Protein AF-A0A5B7HTF9-F1 (afdb_monomer_lite)

Foldseek 3Di:
DLQVVLLQDQQWFAQPVVRDIGGVVVQVPRPDGTHNVSRQHDFQVQQAQLSLQVPPVVWKAQLAVSGIGGPPPPPPPQPDDSGPCPDPQFPLDDPRIHRHNVCSLPRNFYFAWKKFKADPVGDPQDTQDIDGDQAFKDKDADDDLDVPCLVQFDFDKMKMKTKWWFFAAADDDLKWKKKFKWQKWKWKWKFLDLVCPPIFTFWTDDRPPCPPDPPNRMTTGAGPVRDRRDDHRGTMMMMMMIIHGRPDIMMIGMFIDDPPGDGPGSSRTGQNADFDPVQFSHQFQLSNQSHLQWWAQPQVSGIHGSPDPPPWRAHHPPDDRDTDDTHNHSVPGDHLQVDQFQLVSLVVQWWADQQQSGTGRPPTGPPTHNDNVPGQDAQQPQQDPCSNPVTGQQWDADPVVRGIAHDDPVDPDPPPDDD

pLDDT: mean 80.07, std 15.64, range [25.06, 97.25]

InterPro domains:
  IPR016201 PSI domain [SM00423] (42-105)
  IPR016201 PSI domain [SM00423] (278-334)
  IPR016201 PSI domain [SM00423] (335-376)
  IPR016201 PSI domain [SM00423] (378-413)

Organism: Portunus trituberculatus (NCBI:txid210409)

Secondary structure (DSSP, 8-state):
-HHHHHHTSTTEEEETTTTEEEEGGGGGGSSS--B-TTS--SGGG--SHHHHHHH-SSEEEETTTTEEEETTTTSSS--TTTTS---TT-TT-S--EE-SGGGHHHH----SEEEEEE-SSP-TTS-SEEEEESSSEEEEE---SSTT-GGGSPSS-EEEEEEEEEE--SSS---EEEEEEESSEEEEEEESSTT-TT-EEEEEE-TT---SSTTTTEEE---TTS--SS-TT-EEEEEEEEEE-TT-EEEEEEEEESSS-----GGGEEEP---GGGGTT--SHHHHTTSTTEEEETTTTEEEETT-TT---BPPSSS--PBPPPB-SGGGS--GGG--SHHHHHHTT-EEETTTTEEE-TTSSTT-B-SGGGPPPPGGG--SHHHHHSSSS-EEE-TTT--EEE--SSSS-------

Structure (mmCIF, N/CA/C/O backbone):
data_AF-A0A5B7HTF9-F1
#
_entry.id   AF-A0A5B7HTF9-F1
#
loop_
_atom_site.group_PDB
_atom_site.id
_atom_site.type_symbol
_atom_site.label_atom_id
_atom_site.label_alt_id
_atom_site.label_comp_id
_atom_site.label_asym_id
_atom_site.label_entity_id
_atom_site.label_seq_id
_atom_site.pdbx_PDB_ins_code
_atom_site.Cartn_x
_atom_site.Cartn_y
_atom_site.Cartn_z
_atom_site.occupancy
_atom_site.B_iso_or_equiv
_atom_site.auth_seq_id
_atom_site.auth_comp_id
_atom_site.auth_asym_id
_atom_site.auth_atom_id
_atom_site.pdbx_PDB_model_num
ATOM 1 N N . MET A 1 1 ? 33.186 -5.129 8.573 1.00 57.62 1 MET A N 1
ATOM 2 C CA . MET A 1 1 ? 33.006 -4.853 7.130 1.00 57.62 1 MET A CA 1
ATOM 3 C C . MET A 1 1 ? 33.103 -6.137 6.298 1.00 57.62 1 MET A C 1
ATOM 5 O O . MET A 1 1 ? 32.052 -6.656 5.963 1.00 57.62 1 MET A O 1
ATOM 9 N N . LEU A 1 2 ? 34.282 -6.729 6.032 1.00 65.25 2 LEU A N 1
ATOM 10 C CA . LEU A 1 2 ? 34.400 -7.975 5.226 1.00 65.25 2 LEU A CA 1
ATOM 11 C C . LEU A 1 2 ? 33.616 -9.181 5.772 1.00 65.25 2 LEU A C 1
ATOM 13 O O . LEU A 1 2 ? 32.975 -9.895 5.002 1.00 65.25 2 LEU A O 1
ATOM 17 N N . GLN A 1 3 ? 33.621 -9.364 7.093 1.00 67.25 3 GLN A N 1
ATOM 18 C CA . GLN A 1 3 ? 32.834 -10.399 7.760 1.00 67.25 3 GLN A CA 1
ATOM 19 C C . GLN A 1 3 ? 31.324 -10.176 7.583 1.00 67.25 3 GLN A C 1
ATOM 21 O O . GLN A 1 3 ? 30.625 -11.111 7.211 1.00 67.25 3 GLN A O 1
ATOM 26 N N . ASP A 1 4 ? 30.838 -8.942 7.753 1.00 68.69 4 ASP A N 1
ATOM 27 C CA . ASP A 1 4 ? 29.408 -8.600 7.668 1.00 68.69 4 ASP A CA 1
ATOM 28 C C . ASP A 1 4 ? 28.821 -8.897 6.277 1.00 68.69 4 ASP A C 1
ATOM 30 O O . ASP A 1 4 ? 27.720 -9.430 6.160 1.00 68.69 4 ASP A O 1
ATOM 34 N N . TRP A 1 5 ? 29.573 -8.624 5.203 1.00 69.88 5 TRP A N 1
ATOM 35 C CA . TRP A 1 5 ? 29.153 -8.980 3.840 1.00 69.88 5 TRP A CA 1
ATOM 36 C C . TRP A 1 5 ? 29.243 -10.479 3.558 1.00 69.88 5 TRP A C 1
ATOM 38 O O . TRP A 1 5 ? 28.439 -11.002 2.789 1.00 69.88 5 TRP A O 1
ATOM 48 N N . CYS A 1 6 ? 30.204 -11.174 4.172 1.00 70.81 6 CYS A N 1
ATOM 49 C CA . CYS A 1 6 ? 30.327 -12.621 4.040 1.00 70.81 6 CYS A CA 1
ATOM 50 C C . CYS A 1 6 ? 29.112 -13.335 4.633 1.00 70.81 6 CYS A C 1
ATOM 52 O O . CYS A 1 6 ? 28.500 -14.173 3.971 1.00 70.81 6 CYS A O 1
ATOM 54 N N . VAL A 1 7 ? 28.742 -12.961 5.858 1.00 68.19 7 VAL A N 1
ATOM 55 C CA . VAL A 1 7 ? 27.622 -13.579 6.570 1.00 68.19 7 VAL A CA 1
ATOM 56 C C . VAL A 1 7 ? 26.268 -13.139 6.015 1.00 68.19 7 VAL A C 1
ATOM 58 O O . VAL A 1 7 ? 25.295 -13.857 6.176 1.00 68.19 7 VAL A O 1
ATOM 61 N N . ALA A 1 8 ? 26.191 -12.030 5.272 1.00 64.19 8 ALA A N 1
ATOM 62 C CA . ALA A 1 8 ? 24.986 -11.650 4.529 1.00 64.19 8 ALA A CA 1
ATOM 63 C C . ALA A 1 8 ? 24.689 -12.563 3.316 1.00 64.19 8 ALA A C 1
ATOM 65 O O . ALA A 1 8 ? 23.570 -12.553 2.799 1.00 64.19 8 ALA A O 1
ATOM 66 N N . SER A 1 9 ? 25.664 -13.349 2.844 1.00 68.38 9 SER A N 1
ATOM 67 C CA . SER A 1 9 ? 25.472 -14.283 1.731 1.00 68.38 9 SER A CA 1
ATOM 68 C C . SER A 1 9 ? 24.841 -15.598 2.200 1.00 68.38 9 SER A C 1
ATOM 70 O O . SER A 1 9 ? 25.322 -16.251 3.124 1.00 68.38 9 SER A O 1
ATOM 72 N N . LEU A 1 10 ? 23.789 -16.039 1.503 1.00 66.94 10 LEU A N 1
ATOM 73 C CA . LEU A 1 10 ? 22.962 -17.202 1.869 1.00 66.94 10 LEU A CA 1
ATOM 74 C C . LEU A 1 10 ? 23.718 -18.541 1.890 1.00 66.94 10 LEU A C 1
ATOM 76 O O . LEU A 1 10 ? 23.245 -19.503 2.496 1.00 66.94 10 LEU A O 1
ATOM 80 N N . GLY A 1 11 ? 24.861 -18.617 1.208 1.00 69.56 11 GLY A N 1
ATOM 81 C CA . GLY A 1 11 ? 25.631 -19.846 1.008 1.00 69.56 11 GLY A CA 1
ATOM 82 C C . GLY A 1 11 ? 27.082 -19.767 1.467 1.00 69.56 11 GLY A C 1
ATOM 83 O O . GLY A 1 11 ? 27.855 -20.664 1.135 1.00 69.56 11 GLY A O 1
ATOM 84 N N . CYS A 1 12 ? 27.475 -18.715 2.183 1.00 73.50 12 CYS A N 1
ATOM 85 C CA . CYS A 1 12 ? 28.851 -18.555 2.636 1.00 73.50 12 CYS A CA 1
ATOM 86 C C . CYS A 1 12 ? 29.010 -18.906 4.121 1.00 73.50 12 CYS A C 1
ATOM 88 O O . CYS A 1 12 ? 28.071 -19.350 4.770 1.00 73.50 12 CYS A O 1
ATOM 90 N N . GLY A 1 13 ? 30.230 -18.793 4.629 1.00 77.31 13 GLY A N 1
ATOM 91 C CA . GLY A 1 13 ? 30.603 -18.897 6.030 1.00 77.31 13 GLY A CA 1
ATOM 92 C C . GLY A 1 13 ? 31.896 -18.121 6.246 1.00 77.31 13 GLY A C 1
ATOM 93 O O . GLY A 1 13 ? 32.737 -18.025 5.345 1.00 77.31 13 GLY A O 1
ATOM 94 N N . TRP A 1 14 ? 32.052 -17.543 7.429 1.00 84.06 14 TRP A N 1
ATOM 95 C CA . TRP A 1 14 ? 33.241 -16.772 7.763 1.00 84.06 14 TRP A CA 1
ATOM 96 C C . TRP A 1 14 ? 34.308 -17.673 8.382 1.00 84.06 14 TRP A C 1
ATOM 98 O O . TRP A 1 14 ? 34.013 -18.459 9.280 1.00 84.06 14 TRP A O 1
ATOM 108 N N . CYS A 1 15 ? 35.552 -17.581 7.911 1.00 85.88 15 CYS A N 1
ATOM 109 C CA . CYS A 1 15 ? 36.685 -18.266 8.523 1.00 85.88 15 CYS A CA 1
ATOM 110 C C . CYS A 1 15 ? 37.549 -17.257 9.294 1.00 85.88 15 CYS A C 1
ATOM 112 O O . CYS A 1 15 ? 38.300 -16.511 8.661 1.00 85.88 15 CYS A O 1
ATOM 114 N N . PRO A 1 16 ? 37.497 -17.229 10.641 1.00 83.50 16 PRO A N 1
ATOM 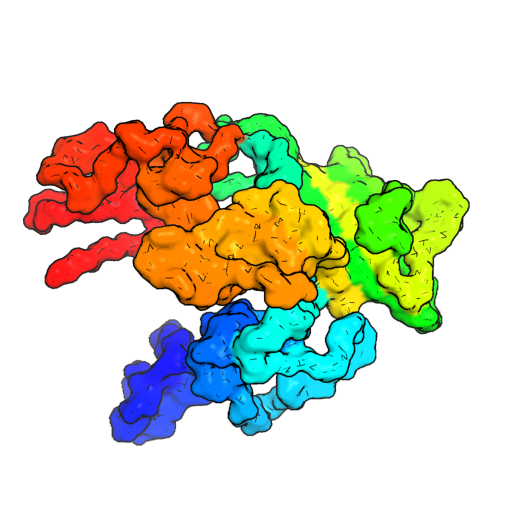115 C CA . PRO A 1 16 ? 38.237 -16.242 11.429 1.00 83.50 16 PRO A CA 1
ATOM 116 C C . PRO A 1 16 ? 39.755 -16.365 11.292 1.00 83.50 16 PRO A C 1
ATOM 118 O O . PRO A 1 16 ? 40.451 -15.356 11.296 1.00 83.50 16 PRO A O 1
ATOM 121 N N . ALA A 1 17 ? 40.262 -17.595 11.158 1.00 82.56 17 ALA A N 1
ATOM 122 C CA . ALA A 1 17 ? 41.697 -17.865 11.059 1.00 82.56 17 ALA A CA 1
ATOM 123 C C . ALA A 1 17 ? 42.300 -17.363 9.737 1.00 82.56 17 ALA A C 1
ATOM 125 O O . ALA A 1 17 ? 43.410 -16.842 9.731 1.00 82.56 17 ALA A O 1
ATOM 126 N N . ASP A 1 18 ? 41.540 -17.465 8.644 1.00 83.12 18 ASP A N 1
ATOM 127 C CA . ASP A 1 18 ? 41.991 -17.070 7.304 1.00 83.12 18 ASP A CA 1
ATOM 128 C C . ASP A 1 18 ? 41.530 -15.655 6.922 1.00 83.12 18 ASP A C 1
ATOM 130 O O . ASP A 1 18 ? 41.844 -15.175 5.832 1.00 83.12 18 ASP A O 1
ATOM 134 N N . ASN A 1 19 ? 40.723 -15.008 7.775 1.00 84.56 19 ASN A N 1
ATOM 135 C CA . ASN A 1 19 ? 40.062 -13.725 7.512 1.00 84.56 19 ASN A CA 1
ATOM 136 C C . ASN A 1 19 ? 39.354 -13.692 6.138 1.00 84.56 19 ASN A C 1
ATOM 138 O O . ASN A 1 19 ? 39.356 -12.679 5.435 1.00 84.56 19 ASN A O 1
ATOM 142 N N . THR A 1 20 ? 38.799 -14.839 5.727 1.00 83.25 20 THR A N 1
ATOM 143 C CA . THR A 1 20 ? 38.305 -15.091 4.369 1.00 83.25 20 THR A CA 1
ATOM 144 C C . THR A 1 20 ? 36.917 -15.717 4.408 1.00 83.25 20 THR A C 1
ATOM 146 O O . THR A 1 20 ? 36.595 -16.544 5.265 1.00 83.25 20 THR A O 1
ATOM 149 N N . CYS A 1 21 ? 36.087 -15.317 3.448 1.00 80.06 21 CYS A N 1
ATOM 150 C CA . CYS A 1 21 ? 34.764 -15.877 3.243 1.00 80.06 21 CYS A CA 1
ATOM 151 C C . CYS A 1 21 ? 34.845 -17.131 2.373 1.00 80.06 21 CYS A C 1
ATOM 153 O O . CYS A 1 21 ? 35.326 -17.066 1.240 1.00 80.06 21 CYS A O 1
ATOM 155 N N . TYR A 1 22 ? 34.341 -18.254 2.874 1.00 80.31 22 TYR A N 1
ATOM 156 C CA . TYR A 1 22 ? 34.247 -19.484 2.097 1.00 80.31 22 TYR A CA 1
ATOM 157 C C . TYR A 1 22 ? 32.798 -19.811 1.780 1.00 80.31 22 TYR A C 1
ATOM 159 O O . TYR A 1 22 ? 31.887 -19.507 2.540 1.00 80.31 22 TYR A O 1
ATOM 167 N N . GLU A 1 23 ? 32.587 -20.484 0.658 1.00 75.00 23 GLU A N 1
ATOM 168 C CA . GLU A 1 23 ? 31.326 -21.163 0.391 1.00 75.00 23 GLU A CA 1
ATOM 169 C C . GLU A 1 23 ? 31.106 -22.260 1.447 1.00 75.00 23 GLU A C 1
ATOM 171 O O . GLU A 1 23 ? 32.048 -22.963 1.826 1.00 75.00 23 GLU A O 1
ATOM 176 N N . ARG A 1 24 ? 29.867 -22.444 1.907 1.00 72.19 24 ARG A N 1
ATOM 177 C CA . ARG A 1 24 ? 29.509 -23.409 2.959 1.00 72.19 24 ARG A CA 1
ATOM 178 C C . ARG A 1 24 ? 29.929 -24.841 2.615 1.00 72.19 24 ARG A C 1
ATOM 180 O O . ARG A 1 24 ? 30.338 -25.594 3.493 1.00 72.19 24 ARG A O 1
ATOM 187 N N . SER A 1 25 ? 29.883 -25.197 1.332 1.00 71.00 25 SER A N 1
ATOM 188 C CA . SER A 1 25 ? 30.320 -26.491 0.789 1.00 71.00 25 SER A CA 1
ATOM 189 C C . SER A 1 25 ? 31.842 -26.706 0.851 1.00 71.00 25 SER A C 1
ATOM 191 O O . SER A 1 25 ? 32.312 -27.832 0.706 1.00 71.00 25 SER A O 1
ATOM 193 N N . ARG A 1 26 ? 32.629 -25.649 1.094 1.00 75.38 26 ARG A N 1
ATOM 194 C CA . ARG A 1 26 ? 34.100 -25.662 1.110 1.00 75.38 26 ARG A CA 1
ATOM 195 C C . ARG A 1 26 ? 34.683 -25.487 2.513 1.00 75.38 26 ARG A C 1
ATOM 197 O O . ARG A 1 26 ? 35.826 -25.055 2.637 1.00 75.38 26 ARG A O 1
ATOM 204 N N . GLY A 1 27 ? 33.937 -25.857 3.558 1.00 67.62 27 GLY A N 1
ATOM 205 C CA . GLY A 1 27 ? 34.366 -25.723 4.958 1.00 67.62 27 GLY A CA 1
ATOM 206 C C . GLY A 1 27 ? 35.722 -26.356 5.282 1.00 67.62 27 GLY A C 1
ATOM 207 O O . GLY A 1 27 ? 36.448 -25.824 6.110 1.00 67.62 27 GLY A O 1
ATOM 208 N N . ALA A 1 28 ? 36.122 -27.404 4.555 1.00 71.50 28 ALA A N 1
ATOM 209 C CA . ALA A 1 28 ? 37.437 -28.040 4.687 1.00 71.50 28 ALA A CA 1
ATOM 210 C C . ALA A 1 28 ? 38.630 -27.154 4.271 1.00 71.50 28 ALA A C 1
ATOM 212 O O . ALA A 1 28 ? 39.773 -27.531 4.503 1.00 71.50 28 ALA A O 1
ATOM 213 N N . ARG A 1 29 ? 38.388 -26.008 3.620 1.00 77.62 29 ARG A N 1
ATOM 214 C CA . ARG A 1 29 ? 39.432 -25.039 3.253 1.00 77.62 29 ARG A CA 1
ATOM 215 C C . ARG A 1 29 ? 39.662 -23.968 4.313 1.00 77.62 29 ARG A C 1
ATOM 217 O O . ARG A 1 29 ? 40.603 -23.206 4.161 1.00 77.62 29 ARG A O 1
ATOM 224 N N . CYS A 1 30 ? 38.822 -23.905 5.343 1.00 80.25 30 CYS A N 1
ATOM 225 C CA . CYS A 1 30 ? 39.061 -23.022 6.471 1.00 80.25 30 CYS A CA 1
ATOM 226 C C . CYS A 1 30 ? 40.093 -23.685 7.385 1.00 80.25 30 CYS A C 1
ATOM 228 O O . CYS A 1 30 ? 39.906 -24.830 7.794 1.00 80.25 30 CYS A O 1
ATOM 230 N N . THR A 1 31 ? 41.170 -22.970 7.719 1.00 79.25 31 THR A N 1
ATOM 231 C CA . THR A 1 31 ? 42.224 -23.483 8.621 1.00 79.25 31 THR A CA 1
ATOM 232 C C . THR A 1 31 ? 41.687 -23.800 10.028 1.00 79.25 31 THR A C 1
ATOM 234 O O . THR A 1 31 ? 42.315 -24.525 10.796 1.00 79.25 31 THR A O 1
ATOM 237 N N . ASN A 1 32 ? 40.506 -23.278 10.375 1.00 79.44 32 ASN A N 1
ATOM 238 C CA . ASN A 1 32 ? 39.797 -23.540 11.626 1.00 79.44 32 ASN A CA 1
ATOM 239 C C . ASN A 1 32 ? 38.305 -23.849 11.352 1.00 79.44 32 ASN A C 1
ATOM 241 O O . ASN A 1 32 ? 37.910 -24.159 10.232 1.00 79.44 32 ASN A O 1
ATOM 245 N N . ASN A 1 33 ? 37.444 -23.765 12.365 1.00 79.06 33 ASN A N 1
ATOM 246 C CA . ASN A 1 33 ? 36.005 -23.937 12.201 1.00 79.06 33 ASN A CA 1
ATOM 247 C C . ASN A 1 33 ? 35.394 -22.806 11.360 1.00 79.06 33 ASN A C 1
ATOM 249 O O . ASN A 1 33 ? 35.438 -21.635 11.745 1.00 79.06 33 ASN A O 1
ATOM 253 N N . LEU A 1 34 ? 34.768 -23.173 10.237 1.00 78.62 34 LEU A N 1
ATOM 254 C CA . LEU A 1 34 ? 33.974 -22.254 9.427 1.00 78.62 34 LEU A CA 1
ATOM 255 C C . LEU A 1 34 ? 32.722 -21.822 10.209 1.00 78.62 34 LEU A C 1
ATOM 257 O O . LEU A 1 34 ? 31.834 -22.633 10.489 1.00 78.62 34 LEU A O 1
ATOM 261 N N . GLN A 1 35 ? 32.625 -20.535 10.530 1.00 75.44 35 GLN A N 1
ATOM 262 C CA . GLN A 1 35 ? 31.464 -19.944 11.188 1.00 75.44 35 GLN A CA 1
ATOM 263 C C . GLN A 1 35 ? 30.331 -19.792 10.170 1.00 75.44 35 GLN A C 1
ATOM 265 O O . GLN A 1 35 ? 30.271 -18.843 9.393 1.00 75.44 35 GLN A O 1
ATOM 270 N N . THR A 1 36 ? 29.443 -20.785 10.151 1.00 67.50 36 THR A N 1
ATOM 271 C CA . THR A 1 36 ? 28.238 -20.807 9.299 1.00 67.50 36 THR A CA 1
ATOM 272 C C . THR A 1 36 ? 26.969 -20.438 10.063 1.00 67.50 36 THR A C 1
ATOM 274 O O . THR A 1 36 ? 25.943 -20.188 9.438 1.00 67.50 36 THR A O 1
ATOM 277 N N . TYR A 1 37 ? 27.040 -20.379 11.398 1.00 59.97 37 TYR A N 1
ATOM 278 C CA . TYR A 1 37 ? 25.929 -19.998 12.278 1.00 59.97 37 TYR A CA 1
ATOM 279 C C . TYR A 1 37 ? 25.459 -18.558 12.050 1.00 59.97 37 TYR A C 1
ATOM 281 O O . TYR A 1 37 ? 24.283 -18.270 12.242 1.00 59.97 37 TYR A O 1
ATOM 289 N N . ASP A 1 38 ? 26.353 -17.683 11.585 1.00 58.50 38 ASP A N 1
ATOM 290 C CA . ASP A 1 38 ? 26.036 -16.281 11.299 1.00 58.50 38 ASP A CA 1
ATOM 291 C C . ASP A 1 38 ? 25.398 -16.084 9.918 1.00 58.50 38 ASP A C 1
ATOM 293 O O . ASP A 1 38 ? 24.931 -14.993 9.597 1.00 58.50 38 ASP A O 1
ATOM 297 N N . CYS A 1 39 ? 25.375 -17.123 9.079 1.00 64.12 39 CYS A N 1
ATOM 298 C CA . CYS A 1 39 ? 24.781 -17.029 7.753 1.00 64.12 39 CYS A CA 1
ATOM 299 C C . CYS A 1 39 ? 23.276 -17.288 7.867 1.00 64.12 39 CYS A C 1
ATOM 301 O O . CYS A 1 39 ? 22.878 -18.373 8.301 1.00 64.12 39 CYS A O 1
ATOM 303 N N . PRO A 1 40 ? 22.419 -16.340 7.449 1.00 65.00 40 PRO A N 1
ATOM 304 C CA . PRO A 1 40 ? 20.979 -16.423 7.663 1.00 65.00 40 PRO A CA 1
ATOM 305 C C . PRO A 1 40 ? 20.367 -17.650 6.971 1.00 65.00 40 PRO A C 1
ATOM 307 O O . PRO A 1 40 ? 19.348 -18.173 7.417 1.00 65.00 40 PRO A O 1
ATOM 310 N N . GLY A 1 41 ? 21.015 -18.169 5.921 1.00 72.12 41 GLY A N 1
ATOM 311 C CA . GLY A 1 41 ? 20.504 -19.274 5.117 1.00 72.12 41 GLY A CA 1
ATOM 312 C C . GLY A 1 41 ? 19.328 -18.842 4.241 1.00 72.12 41 GLY A C 1
ATOM 313 O O . GLY A 1 41 ? 18.947 -17.677 4.220 1.00 72.12 41 GLY A O 1
ATOM 314 N N . LEU A 1 42 ? 18.754 -19.783 3.488 1.00 78.81 42 LEU A N 1
ATOM 315 C CA . LEU A 1 42 ? 17.710 -19.474 2.508 1.00 78.81 42 LEU A CA 1
ATOM 316 C C . LEU A 1 42 ? 16.416 -18.949 3.154 1.00 78.81 42 LEU A C 1
ATOM 318 O O . LEU A 1 42 ? 15.832 -18.006 2.629 1.00 78.81 42 LEU A O 1
ATOM 322 N N . CYS A 1 43 ? 15.983 -19.520 4.287 1.00 83.31 43 CYS A N 1
ATOM 323 C CA . CYS A 1 43 ? 14.680 -19.193 4.879 1.00 83.31 43 CYS A CA 1
ATOM 324 C C . CYS A 1 43 ? 14.508 -17.695 5.166 1.00 83.31 43 CYS A C 1
ATOM 326 O O . CYS A 1 43 ? 13.567 -17.119 4.634 1.00 83.31 43 CYS A O 1
ATOM 328 N N . PRO A 1 44 ? 15.403 -17.007 5.900 1.00 80.88 44 PRO A N 1
ATOM 329 C CA . PRO A 1 44 ? 15.188 -15.600 6.240 1.00 80.88 44 PRO A CA 1
ATOM 330 C C . PRO A 1 44 ? 15.207 -14.634 5.044 1.00 80.88 44 PRO A C 1
ATOM 332 O O . PRO A 1 44 ? 14.781 -13.492 5.198 1.00 80.88 44 PRO A O 1
ATOM 335 N N . ALA A 1 45 ? 15.678 -15.069 3.867 1.00 83.19 45 ALA A N 1
ATOM 336 C CA . ALA A 1 45 ? 15.630 -14.287 2.629 1.00 83.19 45 ALA A CA 1
ATOM 337 C C . ALA A 1 45 ? 14.305 -14.424 1.859 1.00 83.19 45 ALA A C 1
ATOM 339 O O . ALA A 1 45 ? 14.068 -13.690 0.902 1.00 83.19 45 ALA A O 1
ATOM 340 N N . LEU A 1 46 ? 13.443 -15.365 2.250 1.00 88.75 46 LEU A N 1
ATOM 341 C CA . LEU A 1 46 ? 12.130 -15.572 1.647 1.00 88.75 46 LEU A CA 1
ATOM 342 C C . LEU A 1 46 ? 11.087 -14.773 2.438 1.00 88.75 46 LEU A C 1
ATOM 344 O O . LEU A 1 46 ? 10.820 -15.044 3.611 1.00 88.75 46 LEU A O 1
ATOM 348 N N . HIS A 1 47 ? 10.511 -13.761 1.791 1.00 88.81 47 HIS A N 1
ATOM 349 C CA . HIS A 1 47 ? 9.681 -12.743 2.446 1.00 88.81 47 HIS A CA 1
ATOM 350 C C . HIS A 1 47 ? 8.170 -12.984 2.336 1.00 88.81 47 HIS A C 1
ATOM 352 O O . HIS A 1 47 ? 7.401 -12.229 2.925 1.00 88.81 47 HIS A O 1
ATOM 358 N N . SER A 1 48 ? 7.735 -14.032 1.632 1.00 91.81 48 SER A N 1
ATOM 359 C CA . SER A 1 48 ? 6.320 -14.398 1.515 1.00 91.81 48 SER A CA 1
ATOM 360 C C . SER A 1 48 ? 6.080 -15.859 1.871 1.00 91.81 48 SER A C 1
ATOM 362 O O . SER A 1 48 ? 6.961 -16.705 1.708 1.00 91.81 48 SER A O 1
ATOM 364 N N . CYS A 1 49 ? 4.865 -16.181 2.322 1.00 91.62 49 CYS A N 1
ATOM 365 C CA . CYS A 1 49 ? 4.489 -17.554 2.657 1.00 91.62 49 CYS A CA 1
ATOM 366 C C . CYS A 1 49 ? 4.712 -18.512 1.477 1.00 91.62 49 CYS A C 1
ATOM 368 O O . CYS A 1 49 ? 5.284 -19.591 1.636 1.00 91.62 49 CYS A O 1
ATOM 370 N N . GLN A 1 50 ? 4.311 -18.099 0.272 1.00 91.56 50 GLN A N 1
ATOM 371 C CA . GLN A 1 50 ? 4.453 -18.924 -0.924 1.00 91.56 50 GLN A CA 1
ATOM 372 C C . GLN A 1 50 ? 5.925 -19.134 -1.285 1.00 91.56 50 GLN A C 1
ATOM 374 O O . GLN A 1 50 ? 6.340 -20.277 -1.467 1.00 91.56 50 GLN A O 1
ATOM 379 N N . SER A 1 51 ? 6.734 -18.068 -1.329 1.00 91.25 51 SER A N 1
ATOM 380 C CA . SER A 1 51 ? 8.165 -18.200 -1.626 1.00 91.25 51 SER A CA 1
ATOM 381 C C . SER A 1 51 ? 8.877 -19.075 -0.588 1.00 91.25 51 SER A C 1
ATOM 383 O O . SER A 1 51 ? 9.631 -19.971 -0.968 1.00 91.25 51 SER A O 1
ATOM 385 N N . CYS A 1 52 ? 8.554 -18.895 0.698 1.00 91.06 52 CYS A N 1
ATOM 386 C CA . CYS A 1 52 ? 9.062 -19.692 1.814 1.00 91.06 52 CYS A CA 1
ATOM 387 C C . CYS A 1 52 ? 8.818 -21.193 1.627 1.00 91.06 52 CYS A C 1
ATOM 389 O O . CYS A 1 52 ? 9.736 -21.999 1.770 1.00 91.06 52 CYS A O 1
ATOM 391 N N . LEU A 1 53 ? 7.587 -21.577 1.289 1.00 91.00 53 LEU A N 1
ATOM 392 C CA . LEU A 1 53 ? 7.173 -22.982 1.279 1.00 91.00 53 LEU A CA 1
ATOM 393 C C . LEU A 1 53 ? 7.409 -23.680 -0.064 1.00 91.00 53 LEU A C 1
ATOM 395 O O . LEU A 1 53 ? 7.494 -24.905 -0.099 1.00 91.00 53 LEU A O 1
ATOM 399 N N . VAL A 1 54 ? 7.548 -22.927 -1.159 1.00 88.69 54 VAL A N 1
ATOM 400 C CA . VAL A 1 54 ? 7.905 -23.479 -2.476 1.00 88.69 54 VAL A CA 1
ATOM 401 C C . VAL A 1 54 ? 9.417 -23.645 -2.618 1.00 88.69 54 VAL A C 1
ATOM 403 O O . VAL A 1 54 ? 9.872 -24.671 -3.120 1.00 88.69 54 VAL A O 1
ATOM 406 N N . HIS A 1 55 ? 10.207 -22.658 -2.184 1.00 83.38 55 HIS A N 1
ATOM 407 C CA . HIS A 1 55 ? 11.657 -22.649 -2.411 1.00 83.38 55 HIS A CA 1
ATOM 408 C C . HIS A 1 55 ? 12.477 -23.046 -1.185 1.00 83.38 55 HIS A C 1
ATOM 410 O O . HIS A 1 55 ? 13.635 -23.423 -1.328 1.00 83.38 55 HIS A O 1
ATOM 416 N N . GLY A 1 56 ? 11.904 -22.960 0.014 1.00 74.31 56 GLY A N 1
ATOM 417 C CA . GLY A 1 56 ? 12.661 -23.019 1.256 1.00 74.31 56 GLY A CA 1
ATOM 418 C C . GLY A 1 56 ? 12.879 -24.402 1.869 1.00 74.31 56 GLY A C 1
ATOM 419 O O . GLY A 1 56 ? 13.459 -24.470 2.938 1.00 74.31 56 GLY A O 1
ATOM 420 N N . ALA A 1 57 ? 12.432 -25.519 1.293 1.00 74.19 57 ALA A N 1
ATOM 421 C CA . ALA A 1 57 ? 12.500 -26.818 1.985 1.00 74.19 57 ALA A CA 1
ATOM 422 C C . ALA A 1 57 ? 13.900 -27.108 2.613 1.00 74.19 57 ALA A C 1
ATOM 424 O O . ALA A 1 57 ? 14.876 -27.172 1.861 1.00 74.19 57 ALA A O 1
ATOM 425 N N . PRO A 1 58 ? 14.034 -27.292 3.953 1.00 77.38 58 PRO A N 1
ATOM 426 C CA . PRO A 1 58 ? 12.995 -27.388 4.991 1.00 77.38 58 PRO A CA 1
ATOM 427 C C . PRO A 1 58 ? 12.727 -26.072 5.776 1.00 77.38 58 PRO A C 1
ATOM 429 O O . PRO A 1 58 ? 13.141 -25.938 6.929 1.00 77.38 58 PRO A O 1
ATOM 432 N N . CYS A 1 59 ? 11.988 -25.113 5.206 1.00 86.12 59 CYS A N 1
ATOM 433 C CA . CYS A 1 59 ? 11.491 -23.926 5.919 1.00 86.12 59 CYS A CA 1
ATOM 434 C C . CYS A 1 59 ? 10.028 -24.084 6.377 1.00 86.12 59 CYS A C 1
ATOM 436 O O . CYS A 1 59 ? 9.266 -24.884 5.833 1.00 86.12 59 CYS A O 1
ATOM 438 N N . SER A 1 60 ? 9.632 -23.255 7.339 1.00 87.38 60 SER A N 1
ATOM 439 C CA . SER A 1 60 ? 8.263 -23.028 7.810 1.00 87.38 60 SER A CA 1
ATOM 440 C C . SER A 1 60 ? 7.940 -21.533 7.792 1.00 87.38 60 SER A C 1
ATOM 442 O O . SER A 1 60 ? 8.825 -20.703 8.005 1.00 87.38 60 SER A O 1
ATOM 444 N N . TRP A 1 61 ? 6.677 -21.171 7.565 1.00 88.56 61 TRP A N 1
ATOM 445 C CA . TRP A 1 61 ? 6.239 -19.775 7.568 1.00 88.56 61 TRP A CA 1
ATOM 446 C C . TRP A 1 61 ? 5.568 -19.401 8.888 1.00 88.56 61 TRP A C 1
ATOM 448 O O . TRP A 1 61 ? 4.552 -19.984 9.254 1.00 88.56 61 TRP A O 1
ATOM 458 N N . CYS A 1 62 ? 6.097 -18.389 9.570 1.00 86.50 62 CYS A N 1
ATOM 459 C CA . CYS A 1 62 ? 5.530 -17.853 10.800 1.00 86.50 62 CYS A CA 1
ATOM 460 C C . CYS A 1 62 ? 4.617 -16.665 10.497 1.00 86.50 62 CYS A C 1
ATOM 462 O O . CYS A 1 62 ? 5.094 -15.549 10.283 1.00 86.50 62 CYS A O 1
ATOM 464 N N . VAL A 1 63 ? 3.304 -16.896 10.532 1.00 86.38 63 VAL A N 1
ATOM 465 C CA . VAL A 1 63 ? 2.268 -15.923 10.148 1.00 86.38 63 VAL A CA 1
ATOM 466 C C . VAL A 1 63 ? 2.349 -14.661 11.001 1.00 86.38 63 VAL A C 1
ATOM 468 O O . VAL A 1 63 ? 2.391 -13.553 10.478 1.00 86.38 63 VAL A O 1
ATOM 471 N N . GLN A 1 64 ? 2.443 -14.806 12.323 1.00 79.56 64 GLN A N 1
ATOM 472 C CA . GLN A 1 64 ? 2.479 -13.659 13.237 1.00 79.56 64 GLN A CA 1
ATOM 473 C C . GLN A 1 64 ? 3.690 -12.750 13.005 1.00 79.56 64 GLN A C 1
ATOM 475 O O . GLN A 1 64 ? 3.585 -11.530 13.110 1.00 79.56 64 GLN A O 1
ATOM 480 N N . ALA A 1 65 ? 4.839 -13.356 12.705 1.00 79.38 65 ALA A N 1
ATOM 481 C CA . ALA A 1 65 ? 6.078 -12.635 12.456 1.00 79.38 65 ALA A CA 1
ATOM 482 C C . ALA A 1 65 ? 6.186 -12.142 11.005 1.00 79.38 65 ALA A C 1
ATOM 484 O O . ALA A 1 65 ? 7.006 -11.266 10.733 1.00 79.38 65 ALA A O 1
ATOM 485 N N . GLY A 1 66 ? 5.407 -12.718 10.081 1.00 86.06 66 GLY A N 1
ATOM 486 C CA . GLY A 1 66 ? 5.573 -12.527 8.642 1.00 86.06 66 GLY A CA 1
ATOM 487 C C . GLY A 1 66 ? 6.970 -12.935 8.172 1.00 86.06 66 GLY A C 1
ATOM 488 O O . GLY A 1 66 ? 7.596 -12.198 7.412 1.00 86.06 66 GLY A O 1
ATOM 489 N N . ARG A 1 67 ? 7.510 -14.041 8.704 1.00 87.25 67 ARG A N 1
ATOM 490 C CA . ARG A 1 67 ? 8.895 -14.473 8.460 1.00 87.25 67 ARG A CA 1
ATOM 491 C C . ARG A 1 67 ? 8.985 -15.959 8.172 1.00 87.25 67 ARG A C 1
ATOM 493 O O . ARG A 1 67 ? 8.319 -16.771 8.810 1.00 87.25 67 ARG A O 1
ATOM 500 N N . CYS A 1 68 ? 9.887 -16.297 7.265 1.00 87.25 68 CYS A N 1
ATOM 501 C CA . CYS A 1 68 ? 10.248 -17.665 6.953 1.00 87.25 68 CYS A CA 1
ATOM 502 C C . CYS A 1 68 ? 11.417 -18.124 7.840 1.00 87.25 68 CYS A C 1
ATOM 504 O O . CYS A 1 68 ? 12.428 -17.431 7.972 1.00 87.25 68 CYS A O 1
ATOM 506 N N . THR A 1 69 ? 11.277 -19.287 8.470 1.00 83.12 69 THR A N 1
ATOM 507 C CA . THR A 1 69 ? 12.231 -19.838 9.443 1.00 83.12 69 THR A CA 1
ATOM 508 C C . THR A 1 69 ? 12.645 -21.252 9.049 1.00 83.12 69 THR A C 1
ATOM 510 O O . THR A 1 69 ? 11.893 -21.962 8.389 1.00 83.12 69 THR A O 1
ATOM 513 N N . GLY A 1 70 ? 13.861 -21.671 9.412 1.00 76.81 70 GLY A N 1
ATOM 514 C CA . GLY A 1 70 ? 14.313 -23.045 9.175 1.00 76.81 70 GLY A CA 1
ATOM 515 C C . GLY A 1 70 ? 13.696 -24.018 10.177 1.00 76.81 70 GLY A C 1
ATOM 516 O O . GLY A 1 70 ? 13.671 -23.724 11.371 1.00 76.81 70 GLY A O 1
ATOM 517 N N . ARG A 1 71 ? 13.259 -25.195 9.712 1.00 69.19 71 ARG A N 1
ATOM 518 C CA . ARG A 1 71 ? 12.611 -26.224 10.547 1.00 69.19 71 ARG A CA 1
ATOM 519 C C . ARG A 1 71 ? 13.526 -26.781 11.649 1.00 69.19 71 ARG A C 1
ATOM 521 O O . ARG A 1 71 ? 13.033 -27.169 12.704 1.00 69.19 71 ARG A O 1
ATOM 528 N N . ASP A 1 72 ? 14.842 -26.753 11.426 1.00 55.62 72 ASP A N 1
ATOM 529 C CA . ASP A 1 72 ? 15.851 -27.367 12.303 1.00 55.62 72 ASP A CA 1
ATOM 530 C C . ASP A 1 72 ? 16.579 -26.368 13.230 1.00 55.62 72 ASP A C 1
ATOM 532 O O . ASP A 1 72 ? 17.412 -26.770 14.043 1.00 55.62 72 ASP A O 1
ATOM 536 N N . GLN A 1 73 ? 16.269 -25.064 13.175 1.00 51.44 73 GLN A N 1
ATOM 537 C CA . GLN A 1 73 ? 16.899 -24.042 14.036 1.00 51.44 73 GLN A CA 1
ATOM 538 C C . GLN A 1 73 ? 16.337 -24.024 15.476 1.00 51.44 73 GLN A C 1
ATOM 540 O O . GLN A 1 73 ? 16.174 -22.972 16.086 1.00 51.44 73 GLN A O 1
ATOM 545 N N . ALA A 1 74 ? 16.073 -25.200 16.051 1.00 44.62 74 ALA A N 1
ATOM 546 C CA . ALA A 1 74 ? 15.705 -25.369 17.460 1.00 44.62 74 ALA A CA 1
ATOM 547 C C . ALA A 1 74 ? 16.918 -25.321 18.418 1.00 44.62 74 ALA A C 1
ATOM 549 O O . ALA A 1 74 ? 16.744 -25.263 19.632 1.00 44.62 74 ALA A O 1
ATOM 550 N N . ALA A 1 75 ? 18.153 -25.350 17.901 1.00 37.66 75 ALA A N 1
ATOM 551 C CA . ALA A 1 75 ? 19.359 -25.563 18.711 1.00 37.66 75 ALA A CA 1
ATOM 552 C C . ALA A 1 75 ? 19.997 -24.287 19.307 1.00 37.66 75 ALA A C 1
ATOM 554 O O . ALA A 1 75 ? 20.993 -24.381 20.018 1.00 37.66 75 ALA A O 1
ATOM 555 N N . GLY A 1 76 ? 19.446 -23.099 19.040 1.00 37.78 76 GLY A N 1
ATOM 556 C CA . GLY A 1 76 ? 20.047 -21.815 19.418 1.00 37.78 76 GLY A CA 1
ATOM 557 C C . GLY A 1 76 ? 19.177 -20.958 20.334 1.00 37.78 76 GLY A C 1
ATOM 558 O O . GLY A 1 76 ? 18.949 -19.803 20.009 1.00 37.78 76 GLY A O 1
ATOM 559 N N . GLY A 1 77 ? 18.647 -21.504 21.432 1.00 34.06 77 GLY A N 1
ATOM 560 C CA . GLY A 1 77 ? 18.150 -20.717 22.576 1.00 34.06 77 GLY A CA 1
ATOM 561 C C . GLY A 1 77 ? 16.958 -19.766 22.363 1.00 34.06 77 GLY A C 1
ATOM 562 O O . GLY A 1 77 ? 16.551 -19.116 23.323 1.00 34.06 77 GLY A O 1
ATOM 563 N N . TRP A 1 78 ? 16.365 -19.683 21.170 1.00 35.00 78 TRP A N 1
ATOM 564 C CA . TRP A 1 78 ? 15.096 -18.984 20.960 1.00 35.00 78 TRP A CA 1
ATOM 565 C C . TRP A 1 78 ? 13.952 -19.943 21.294 1.00 35.00 78 TRP A C 1
ATOM 567 O O . TRP A 1 78 ? 13.874 -21.026 20.708 1.00 35.00 78 TRP A O 1
ATOM 577 N N . PRO A 1 79 ? 13.074 -19.610 22.249 1.00 34.12 79 PRO A N 1
ATOM 578 C CA . PRO A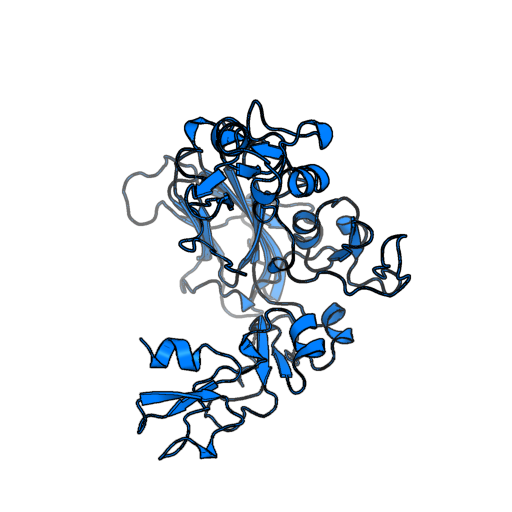 1 79 ? 12.025 -20.527 22.643 1.00 34.12 79 PRO A CA 1
ATOM 579 C C . PRO A 1 79 ? 11.032 -20.669 21.476 1.00 34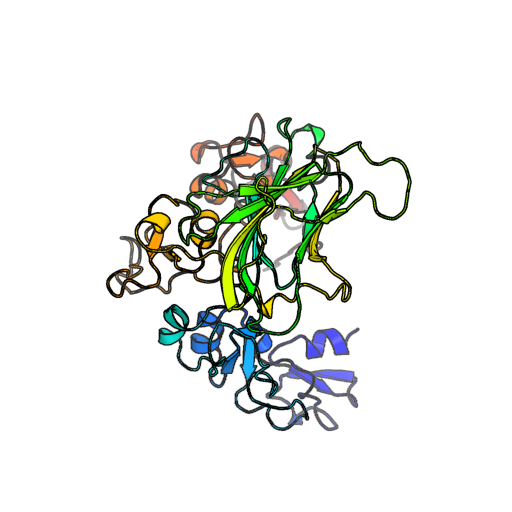.12 79 PRO A C 1
ATOM 581 O O . PRO A 1 79 ? 10.425 -19.689 21.065 1.00 34.12 79 PRO A O 1
ATOM 584 N N . GLY A 1 80 ? 10.863 -21.893 20.961 1.00 40.72 80 GLY A N 1
ATOM 585 C CA . GLY A 1 80 ? 9.703 -22.364 20.186 1.00 40.72 80 GLY A CA 1
ATOM 586 C C . GLY A 1 80 ? 9.634 -22.045 18.687 1.00 40.72 80 GLY A C 1
ATOM 587 O O . GLY A 1 80 ? 10.023 -20.979 18.217 1.00 40.72 80 GLY A O 1
ATOM 588 N N . ARG A 1 81 ? 9.030 -22.983 17.941 1.00 56.72 81 ARG A N 1
ATOM 589 C CA . ARG A 1 81 ? 8.438 -22.775 16.607 1.00 56.72 81 ARG A CA 1
ATOM 590 C C . ARG A 1 81 ? 7.694 -21.437 16.588 1.00 56.72 81 ARG A C 1
ATOM 592 O O . ARG A 1 81 ? 6.806 -21.233 17.404 1.00 56.72 81 ARG A O 1
ATOM 599 N N . CYS A 1 82 ? 8.096 -20.516 15.717 1.00 61.19 82 CYS A N 1
ATOM 600 C CA . CYS A 1 82 ? 7.509 -19.175 15.597 1.00 61.19 82 CYS A CA 1
ATOM 601 C C . CYS A 1 82 ? 7.462 -18.308 16.879 1.00 61.19 82 CYS A C 1
ATOM 603 O O . CYS A 1 82 ? 6.769 -17.293 16.883 1.00 61.19 82 CYS A O 1
ATOM 605 N N . GLY A 1 83 ? 8.253 -18.639 17.910 1.00 50.69 83 GLY A N 1
ATOM 606 C CA . GLY A 1 83 ? 8.219 -18.013 19.234 1.00 50.69 83 GLY A CA 1
ATOM 607 C C . GLY A 1 83 ? 7.243 -18.726 20.180 1.00 50.69 83 GLY A C 1
ATOM 608 O O . GLY A 1 83 ? 6.043 -18.747 19.943 1.00 50.69 83 GLY A O 1
ATOM 609 N N . ALA A 1 84 ? 7.738 -19.294 21.284 1.00 42.12 84 ALA A N 1
ATOM 610 C CA . ALA A 1 84 ? 6.963 -20.010 22.310 1.00 42.12 84 ALA A CA 1
ATOM 611 C C . ALA A 1 84 ? 6.101 -19.104 23.200 1.00 42.12 84 ALA A C 1
ATOM 613 O O . ALA A 1 84 ? 5.552 -19.558 24.200 1.00 42.12 84 ALA A O 1
ATOM 614 N N . GLU A 1 85 ? 5.951 -17.836 22.852 1.00 44.69 85 GLU A N 1
ATOM 615 C CA . GLU A 1 85 ? 4.840 -17.052 23.351 1.00 44.69 85 GLU A CA 1
ATOM 616 C C . GLU A 1 85 ? 3.764 -17.137 22.280 1.00 44.69 85 GLU A C 1
ATOM 618 O O . GLU A 1 85 ? 3.684 -16.257 21.435 1.00 44.69 85 GLU A O 1
ATOM 623 N N . ALA A 1 86 ? 2.949 -18.196 22.278 1.00 46.94 86 ALA A N 1
ATOM 624 C CA . ALA A 1 86 ? 1.591 -18.051 21.769 1.00 46.94 86 ALA A CA 1
ATOM 625 C C . ALA A 1 86 ? 0.910 -17.096 22.759 1.00 46.94 86 ALA A C 1
ATOM 627 O O . ALA A 1 86 ? 0.530 -17.532 23.850 1.00 46.94 86 ALA A O 1
ATOM 628 N N . PRO A 1 87 ? 0.854 -15.780 22.492 1.00 46.78 87 PRO A N 1
ATOM 629 C CA . PRO A 1 87 ? 0.459 -14.849 23.520 1.00 46.78 87 PRO A CA 1
ATOM 630 C C . PRO A 1 87 ? -1.057 -14.937 23.587 1.00 46.78 87 PRO A C 1
ATOM 632 O O . PRO A 1 87 ? -1.740 -14.885 22.558 1.00 46.78 87 PRO A O 1
ATOM 635 N N . LEU A 1 88 ? -1.587 -15.039 24.803 1.00 52.56 88 LEU A N 1
ATOM 636 C CA . LEU A 1 88 ? -2.964 -14.654 25.089 1.00 52.56 88 LEU A CA 1
ATOM 637 C C . LEU A 1 88 ? -3.274 -13.390 24.253 1.00 52.56 88 LEU A C 1
ATOM 639 O O . LEU A 1 88 ? -2.501 -12.430 24.308 1.00 52.56 88 LEU A O 1
ATOM 643 N N . ASN A 1 89 ? -4.360 -13.409 23.467 1.00 58.09 89 ASN A N 1
ATOM 644 C CA . ASN A 1 89 ? -4.950 -12.269 22.732 1.00 58.09 89 ASN A CA 1
ATOM 645 C C . ASN A 1 89 ? -4.661 -12.096 21.217 1.00 58.09 89 ASN A C 1
ATOM 647 O O . ASN A 1 89 ? -5.109 -11.091 20.666 1.00 58.09 89 ASN A O 1
ATOM 651 N N . TRP A 1 90 ? -3.995 -13.015 20.497 1.00 71.44 90 TRP A N 1
ATOM 652 C CA . TRP A 1 90 ? -4.061 -12.984 19.016 1.00 71.44 90 TRP A CA 1
ATOM 653 C C . TRP A 1 90 ? -5.381 -13.579 18.511 1.00 71.44 90 TRP A C 1
ATOM 655 O O . TRP A 1 90 ? -5.759 -14.689 18.877 1.00 71.44 90 TRP A O 1
ATOM 665 N N . TRP A 1 91 ? -6.057 -12.849 17.626 1.00 77.12 91 TRP A N 1
ATOM 666 C CA . TRP A 1 91 ? -7.343 -13.226 17.036 1.00 77.12 91 TRP A CA 1
ATOM 667 C C . TRP A 1 91 ? -7.266 -14.385 16.018 1.00 77.12 91 TRP A C 1
ATOM 669 O O . TRP A 1 91 ? -8.295 -14.968 15.690 1.00 77.12 91 TRP A O 1
ATOM 679 N N . GLY A 1 92 ? -6.073 -14.744 15.521 1.00 66.69 92 GLY A N 1
ATOM 680 C CA . GLY A 1 92 ? -5.887 -15.717 14.430 1.00 66.69 92 GLY A CA 1
ATOM 681 C C . GLY A 1 92 ? -5.719 -17.194 14.825 1.00 66.69 92 GLY A C 1
ATOM 682 O O . GLY A 1 92 ? -5.417 -18.009 13.957 1.00 66.69 92 GLY A O 1
ATOM 683 N N . GLY A 1 93 ? -5.935 -17.569 16.092 1.00 64.00 93 GLY A N 1
ATOM 684 C CA . GLY A 1 93 ? -5.867 -18.968 16.555 1.00 64.00 93 GLY A CA 1
ATOM 685 C C . GLY A 1 93 ? -4.459 -19.464 16.935 1.00 64.00 93 GLY A C 1
ATOM 686 O O . GLY A 1 93 ? -3.504 -18.702 16.962 1.00 64.00 93 GLY A O 1
ATOM 687 N N . LEU A 1 94 ? -4.320 -20.743 17.314 1.00 51.69 94 LEU A N 1
ATOM 688 C CA . LEU A 1 94 ? -3.098 -21.274 17.957 1.00 51.69 94 LEU A CA 1
ATOM 689 C C . LEU A 1 94 ? -1.986 -21.721 16.989 1.00 51.69 94 LEU A C 1
ATOM 691 O O . LEU A 1 94 ? -0.829 -21.795 17.397 1.00 51.69 94 LEU A O 1
ATOM 695 N N . THR A 1 95 ? -2.282 -22.019 15.723 1.00 58.31 95 THR A N 1
ATOM 696 C CA . THR A 1 95 ? -1.285 -22.548 14.777 1.00 58.31 95 THR A CA 1
ATOM 697 C C . THR A 1 95 ? -0.766 -21.445 13.858 1.00 58.31 95 THR A C 1
ATOM 699 O O . THR A 1 95 ? -1.088 -21.366 12.681 1.00 58.31 95 THR A O 1
ATOM 702 N N . GLY A 1 96 ? 0.070 -20.565 14.413 1.00 70.94 96 GLY A N 1
ATOM 703 C CA . GLY A 1 96 ? 0.739 -19.471 13.690 1.00 70.94 96 GLY A CA 1
ATOM 704 C C . GLY A 1 96 ? 1.844 -19.900 12.710 1.00 70.94 96 GLY A C 1
ATOM 705 O O . GLY A 1 96 ? 2.654 -19.056 12.325 1.00 70.94 96 GLY A O 1
ATOM 706 N N . GLU A 1 97 ? 1.900 -21.181 12.329 1.00 80.94 97 GLU A N 1
ATOM 707 C CA . GLU A 1 97 ? 2.926 -21.783 11.470 1.00 80.94 97 GLU A CA 1
ATOM 708 C C . GLU A 1 97 ? 2.276 -22.481 10.264 1.00 80.94 97 GLU A C 1
ATOM 710 O O . GLU A 1 97 ? 1.452 -23.378 10.436 1.00 80.94 97 GLU A O 1
ATOM 715 N N . VAL A 1 98 ? 2.684 -22.109 9.049 1.00 86.62 98 VAL A N 1
ATOM 716 C CA . VAL A 1 98 ? 2.248 -22.744 7.796 1.00 86.62 98 VAL A CA 1
ATOM 717 C C . VAL A 1 98 ? 3.386 -23.597 7.247 1.00 86.62 98 VAL A C 1
ATOM 719 O O . VAL A 1 98 ? 4.536 -23.156 7.200 1.00 86.62 98 VAL A O 1
ATOM 722 N N . GLN A 1 99 ? 3.065 -24.823 6.829 1.00 85.75 99 GLN A N 1
ATOM 723 C CA . GLN A 1 99 ? 4.053 -25.809 6.373 1.00 85.75 99 GLN A CA 1
ATOM 724 C C . GLN A 1 99 ? 3.863 -26.259 4.919 1.00 85.75 99 GLN A C 1
ATOM 726 O O . GLN A 1 99 ? 4.773 -26.860 4.353 1.00 85.75 99 GLN A O 1
ATOM 731 N N . ALA A 1 100 ? 2.720 -25.961 4.296 1.00 87.69 100 ALA A N 1
ATOM 732 C CA . ALA A 1 100 ? 2.465 -26.253 2.889 1.00 87.69 100 ALA A CA 1
ATOM 733 C C . ALA A 1 100 ? 2.078 -24.987 2.112 1.00 87.69 100 ALA A C 1
ATOM 735 O O . ALA A 1 100 ? 1.257 -24.191 2.560 1.00 87.69 100 ALA A O 1
ATOM 736 N N . ALA A 1 101 ? 2.631 -24.815 0.908 1.00 88.75 101 ALA A N 1
ATOM 737 C CA . ALA A 1 101 ? 2.373 -23.635 0.075 1.00 88.75 101 ALA A CA 1
ATOM 738 C C . ALA A 1 101 ? 0.882 -23.447 -0.276 1.00 88.75 101 ALA A C 1
ATOM 740 O O . ALA A 1 101 ? 0.413 -22.318 -0.408 1.00 88.75 101 ALA A O 1
ATOM 741 N N . GLY A 1 102 ? 0.124 -24.545 -0.393 1.00 85.56 102 GLY A N 1
ATOM 742 C CA . GLY A 1 102 ? -1.323 -24.505 -0.642 1.00 85.56 102 GLY A CA 1
ATOM 743 C C . GLY A 1 102 ? -2.123 -23.863 0.496 1.00 85.56 102 GLY A C 1
ATOM 744 O O . GLY A 1 102 ? -3.154 -23.241 0.247 1.00 85.56 102 GLY A O 1
ATOM 745 N N . ASP A 1 103 ? -1.607 -23.931 1.722 1.00 87.94 103 ASP A N 1
ATOM 746 C CA . ASP A 1 103 ? -2.274 -23.409 2.912 1.00 87.94 103 ASP A CA 1
ATOM 747 C C . ASP A 1 103 ? -2.070 -21.904 3.090 1.00 87.94 103 ASP A C 1
ATOM 749 O O . ASP A 1 103 ? -2.855 -21.259 3.787 1.00 87.94 103 ASP A O 1
ATOM 753 N N . CYS A 1 104 ? -1.077 -21.311 2.412 1.00 89.38 104 CYS A N 1
ATOM 754 C CA . CYS A 1 104 ? -0.811 -19.875 2.477 1.00 89.38 104 CYS A CA 1
ATOM 755 C C . CYS A 1 104 ? -2.062 -19.058 2.182 1.00 89.38 104 CYS A C 1
ATOM 757 O O . CYS A 1 104 ? -2.301 -18.052 2.833 1.00 89.38 104 CYS A O 1
ATOM 759 N N . ARG A 1 105 ? -2.911 -19.507 1.253 1.00 88.06 105 ARG A N 1
ATOM 760 C CA . ARG A 1 105 ? -4.151 -18.812 0.904 1.00 88.06 105 ARG A CA 1
ATOM 761 C C . ARG A 1 105 ? -5.169 -18.786 2.051 1.00 88.06 105 ARG A C 1
ATOM 763 O O . ARG A 1 105 ? -5.882 -17.808 2.164 1.00 88.06 105 ARG A O 1
ATOM 770 N N . GLY A 1 106 ? -5.238 -19.783 2.922 1.00 85.19 106 GLY A N 1
ATOM 771 C CA . GLY A 1 106 ? -6.161 -19.745 4.065 1.00 85.19 106 GLY A CA 1
ATOM 772 C C . GLY A 1 106 ? -5.528 -19.158 5.325 1.00 85.19 106 GLY A C 1
ATOM 773 O O . GLY A 1 106 ? -6.175 -18.420 6.066 1.00 85.19 106 GLY A O 1
ATOM 774 N N . GLN A 1 107 ? -4.255 -19.487 5.552 1.00 86.38 107 GLN A N 1
ATOM 775 C CA . GLN A 1 107 ? -3.621 -19.394 6.866 1.00 86.38 107 GLN A CA 1
ATOM 776 C C . GLN A 1 107 ? -2.663 -18.205 7.016 1.00 86.38 107 GLN A C 1
ATOM 778 O O . GLN A 1 107 ? -2.396 -17.793 8.140 1.00 86.38 107 GLN A O 1
ATOM 783 N N . ASP A 1 108 ? -2.179 -17.595 5.925 1.00 88.50 108 ASP A N 1
ATOM 784 C CA . ASP A 1 108 ? -1.320 -16.403 6.008 1.00 88.50 108 ASP A CA 1
ATOM 785 C C . ASP A 1 108 ? -2.148 -15.133 6.282 1.00 88.50 108 ASP A C 1
ATOM 787 O O . ASP A 1 108 ? -2.404 -14.312 5.395 1.00 88.50 108 ASP A O 1
ATOM 791 N N . ARG A 1 109 ? -2.666 -15.028 7.509 1.00 86.56 109 ARG A N 1
ATOM 792 C CA . ARG A 1 109 ? -3.461 -13.904 8.018 1.00 86.56 109 ARG A CA 1
ATOM 793 C C . ARG A 1 109 ? -2.667 -13.173 9.096 1.00 86.56 109 ARG A C 1
ATOM 795 O O . ARG A 1 109 ? -2.795 -13.434 10.291 1.00 86.56 109 ARG A O 1
ATOM 802 N N . ARG A 1 110 ? -1.785 -12.284 8.643 1.00 87.94 110 ARG A N 1
ATOM 803 C CA . ARG A 1 110 ? -0.858 -11.541 9.502 1.00 87.94 110 ARG A CA 1
ATOM 804 C C . ARG A 1 110 ? -1.602 -10.476 10.324 1.00 87.94 110 ARG A C 1
ATOM 806 O O . ARG A 1 110 ? -2.483 -9.819 9.778 1.00 87.94 110 ARG A O 1
ATOM 813 N N . PRO A 1 111 ? -1.265 -10.268 11.606 1.00 89.44 111 PRO A N 1
ATOM 814 C CA . PRO A 1 111 ? -1.797 -9.156 12.391 1.00 89.44 111 PRO A CA 1
ATOM 815 C C . PRO A 1 111 ? -1.196 -7.816 11.936 1.00 89.44 111 PRO A C 1
ATOM 817 O O . PRO A 1 111 ? -0.052 -7.761 11.484 1.00 89.44 111 PRO A O 1
ATOM 820 N N . GLY A 1 112 ? -1.944 -6.728 12.097 1.00 92.44 112 GLY A N 1
ATOM 821 C CA . GLY A 1 112 ? -1.491 -5.384 11.749 1.00 92.44 112 GLY A CA 1
ATOM 822 C C . GLY A 1 112 ? -2.600 -4.481 11.231 1.00 92.44 112 GLY A C 1
ATOM 823 O O . GLY A 1 112 ? -3.775 -4.842 11.227 1.00 92.44 112 GLY A O 1
ATOM 824 N N . ILE A 1 113 ? -2.203 -3.283 10.810 1.00 95.00 113 ILE A N 1
ATOM 825 C CA . ILE A 1 113 ? -3.095 -2.263 10.255 1.00 95.00 113 ILE A CA 1
ATOM 826 C C . ILE A 1 113 ? -2.748 -1.987 8.797 1.00 95.00 113 ILE A C 1
ATOM 828 O O . ILE A 1 113 ? -1.574 -1.853 8.443 1.00 95.00 113 ILE A O 1
ATOM 832 N N . THR A 1 114 ? -3.770 -1.913 7.948 1.00 96.62 114 THR A N 1
ATOM 833 C CA . THR A 1 114 ? -3.601 -1.614 6.529 1.00 96.62 114 THR A CA 1
ATOM 834 C C . THR A 1 114 ? -3.406 -0.111 6.356 1.00 96.62 114 THR A C 1
ATOM 836 O O . THR A 1 114 ? -4.314 0.682 6.616 1.00 96.62 114 THR A O 1
ATOM 839 N N . LEU A 1 115 ? -2.214 0.277 5.908 1.00 97.06 115 LEU A N 1
ATOM 840 C CA . LEU A 1 115 ? -1.883 1.620 5.449 1.00 97.06 115 LEU A CA 1
ATOM 841 C C . LEU A 1 115 ? -2.252 1.753 3.973 1.00 97.06 115 LEU A C 1
ATOM 843 O O . LEU A 1 115 ? -1.805 0.950 3.158 1.00 97.06 115 LEU A O 1
ATOM 847 N N . VAL A 1 116 ? -2.976 2.812 3.622 1.00 96.19 116 VAL A N 1
ATOM 848 C CA . VAL A 1 116 ? -3.270 3.185 2.233 1.00 96.19 116 VAL A CA 1
ATOM 849 C C . VAL A 1 116 ? -2.932 4.657 2.029 1.00 96.19 116 VAL A C 1
ATOM 851 O O . VAL A 1 116 ? -3.393 5.513 2.784 1.00 96.19 116 VAL A O 1
ATOM 854 N N . ARG A 1 117 ? -2.133 4.973 1.009 1.00 94.44 117 ARG A N 1
ATOM 855 C CA . ARG A 1 117 ? -1.770 6.349 0.653 1.00 94.44 117 ARG A CA 1
ATOM 856 C C . ARG A 1 117 ? -2.230 6.703 -0.750 1.00 94.44 117 ARG A C 1
ATOM 858 O O . ARG A 1 117 ? -2.063 5.922 -1.684 1.00 94.44 117 ARG A O 1
ATOM 865 N N . HIS A 1 118 ? -2.731 7.925 -0.874 1.00 93.19 118 HIS A N 1
ATOM 866 C CA . HIS A 1 118 ? -3.095 8.541 -2.138 1.00 93.19 118 HIS A CA 1
ATOM 867 C C . HIS A 1 118 ? -2.392 9.886 -2.273 1.00 93.19 118 HIS A C 1
ATOM 869 O O . HIS A 1 118 ? -2.501 10.756 -1.402 1.00 93.19 118 HIS A O 1
ATOM 875 N N . TYR A 1 119 ? -1.703 10.066 -3.387 1.00 90.44 119 TYR A N 1
ATOM 876 C CA . TYR A 1 119 ? -1.066 11.305 -3.782 1.00 90.44 119 TYR A CA 1
ATOM 877 C C . TYR A 1 119 ? -1.871 11.965 -4.915 1.00 90.44 119 TYR A C 1
ATOM 879 O O . TYR A 1 119 ? -2.422 11.274 -5.768 1.00 90.44 119 TYR A O 1
ATOM 887 N N . PRO A 1 120 ? -1.930 13.301 -4.977 1.00 87.94 120 PRO A N 1
ATOM 888 C CA . PRO A 1 120 ? -2.605 14.041 -6.044 1.00 87.94 120 PRO A CA 1
ATOM 889 C C . PRO A 1 120 ? -2.136 13.712 -7.476 1.00 87.94 120 PRO A C 1
ATOM 891 O O . PRO A 1 120 ? -0.929 13.577 -7.685 1.00 87.94 120 PRO A O 1
ATOM 894 N N . PRO A 1 121 ? -3.055 13.641 -8.466 1.00 88.94 121 PRO A N 1
ATOM 895 C CA . PRO A 1 121 ? -4.509 13.655 -8.287 1.00 88.94 121 PRO A CA 1
ATOM 896 C C . PRO A 1 121 ? -4.966 12.371 -7.586 1.00 88.94 121 PRO A C 1
ATOM 898 O O . PRO A 1 121 ? -4.529 11.280 -7.953 1.00 88.94 121 PRO A O 1
ATOM 901 N N . VAL A 1 122 ? -5.804 12.525 -6.558 1.00 88.19 122 VAL A N 1
ATOM 902 C CA . VAL A 1 122 ? -6.258 11.418 -5.709 1.00 88.19 122 VAL A CA 1
ATOM 903 C C . VAL A 1 122 ? -7.234 10.549 -6.496 1.00 88.19 122 VAL A C 1
ATOM 905 O O . VAL A 1 122 ? -8.253 11.045 -6.970 1.00 88.19 122 VAL A O 1
ATOM 908 N N . ASP A 1 123 ? -6.932 9.258 -6.582 1.00 87.62 123 ASP A N 1
ATOM 909 C CA . ASP A 1 123 ? -7.825 8.233 -7.115 1.00 87.62 123 ASP A CA 1
ATOM 910 C C . ASP A 1 123 ? -8.087 7.192 -6.015 1.00 87.62 123 ASP A C 1
ATOM 912 O O . ASP A 1 123 ? -7.186 6.419 -5.699 1.00 87.62 123 ASP A O 1
ATOM 916 N N . PRO A 1 124 ? -9.290 7.150 -5.415 1.00 84.81 124 PRO A N 1
ATOM 917 C CA . PRO A 1 124 ? -9.579 6.255 -4.295 1.00 84.81 124 PRO A CA 1
ATOM 918 C C . PRO A 1 124 ? -9.563 4.764 -4.668 1.00 84.81 124 PRO A C 1
ATOM 920 O O . PRO A 1 124 ? -9.551 3.920 -3.777 1.00 84.81 124 PRO A O 1
ATOM 923 N N . THR A 1 125 ? -9.599 4.425 -5.960 1.00 85.62 125 THR A N 1
ATOM 924 C CA . THR A 1 125 ? -9.589 3.031 -6.435 1.00 85.62 125 THR A CA 1
ATOM 925 C C . THR A 1 125 ? -8.181 2.513 -6.718 1.00 85.62 125 THR A C 1
ATOM 927 O O . THR A 1 125 ? -7.957 1.299 -6.748 1.00 85.62 125 THR A O 1
ATOM 930 N N . ARG A 1 126 ? -7.220 3.430 -6.879 1.00 89.00 126 ARG A N 1
ATOM 931 C CA . ARG A 1 126 ? -5.839 3.151 -7.277 1.00 89.00 126 ARG A CA 1
ATOM 932 C C . ARG A 1 126 ? -4.864 3.805 -6.297 1.00 89.00 126 ARG A C 1
ATOM 934 O O . ARG A 1 126 ? -4.337 4.884 -6.580 1.00 89.00 126 ARG A O 1
ATOM 941 N N . PRO A 1 127 ? -4.609 3.162 -5.146 1.00 92.81 127 PRO A N 1
ATOM 942 C CA . PRO A 1 127 ? -3.682 3.693 -4.160 1.00 92.81 127 PRO A CA 1
ATOM 943 C C . PRO A 1 127 ? -2.250 3.736 -4.696 1.00 92.81 127 PRO A C 1
ATOM 945 O O . PRO A 1 127 ? -1.804 2.845 -5.419 1.00 92.81 127 PRO A O 1
ATOM 948 N N . ASP A 1 128 ? -1.508 4.766 -4.294 1.00 91.00 128 ASP A N 1
ATOM 949 C CA . ASP A 1 128 ? -0.109 4.960 -4.683 1.00 91.00 128 ASP A CA 1
ATOM 950 C C . ASP A 1 128 ? 0.854 4.127 -3.827 1.00 91.00 128 ASP A C 1
ATOM 952 O O . ASP A 1 128 ? 1.941 3.756 -4.274 1.00 91.00 128 ASP A O 1
ATOM 956 N N . ALA A 1 129 ? 0.474 3.852 -2.579 1.00 92.06 129 ALA A N 1
ATOM 957 C CA . ALA A 1 129 ? 1.199 2.947 -1.702 1.00 92.06 129 ALA A CA 1
ATOM 958 C C . ALA A 1 129 ? 0.235 2.246 -0.748 1.00 92.06 129 ALA A C 1
ATOM 960 O O . ALA A 1 129 ? -0.667 2.869 -0.183 1.00 92.06 129 ALA A O 1
ATOM 961 N N . VAL A 1 130 ? 0.472 0.955 -0.545 1.00 95.25 130 VAL A N 1
ATOM 962 C CA . VAL A 1 130 ? -0.221 0.132 0.443 1.00 95.25 130 VAL A CA 1
ATOM 963 C C . VAL A 1 130 ? 0.842 -0.576 1.268 1.00 95.25 130 VAL A C 1
ATOM 965 O O . VAL A 1 130 ? 1.897 -0.929 0.741 1.00 95.25 130 VAL A O 1
ATOM 968 N N . ALA A 1 131 ? 0.604 -0.746 2.562 1.00 94.75 131 ALA A N 1
ATOM 969 C CA . ALA A 1 131 ? 1.475 -1.534 3.422 1.00 94.75 131 ALA A CA 1
ATOM 970 C C . ALA A 1 131 ? 0.680 -2.150 4.570 1.00 94.75 131 ALA A C 1
ATOM 972 O O . ALA A 1 131 ? -0.316 -1.587 5.020 1.00 94.75 131 ALA A O 1
ATOM 973 N N . LEU A 1 132 ? 1.162 -3.279 5.080 1.00 94.88 132 LEU A N 1
ATOM 974 C CA . LEU A 1 132 ? 0.692 -3.836 6.339 1.00 94.88 132 LEU A CA 1
ATOM 975 C C . LEU A 1 132 ? 1.671 -3.443 7.448 1.00 94.88 132 LEU A C 1
ATOM 977 O O . LEU A 1 132 ? 2.825 -3.870 7.434 1.00 94.88 132 LEU A O 1
ATOM 981 N N . LEU A 1 133 ? 1.222 -2.625 8.397 1.00 94.62 133 LEU A N 1
ATOM 982 C CA . LEU A 1 133 ? 2.066 -2.133 9.483 1.00 94.62 133 LEU A CA 1
ATOM 983 C C . LEU A 1 133 ? 1.908 -3.000 10.734 1.00 94.62 133 LEU A C 1
ATOM 985 O O . LEU A 1 133 ? 0.798 -3.286 11.185 1.00 94.62 133 LEU A O 1
ATOM 989 N N . ASN A 1 134 ? 3.038 -3.351 11.347 1.00 91.50 134 ASN A N 1
ATOM 990 C CA . ASN A 1 134 ? 3.113 -4.022 12.649 1.00 91.50 134 ASN A CA 1
ATOM 991 C C . ASN A 1 134 ? 3.086 -3.031 13.833 1.00 91.50 134 ASN A C 1
ATOM 993 O O . ASN A 1 134 ? 3.552 -3.335 14.931 1.00 91.50 134 ASN A O 1
ATOM 997 N N . HIS A 1 135 ? 2.564 -1.831 13.609 1.00 91.75 135 HIS A N 1
ATOM 998 C CA . HIS A 1 135 ? 2.437 -0.755 14.584 1.00 91.75 135 HIS A CA 1
ATOM 999 C C . HIS A 1 135 ? 1.234 0.118 14.217 1.00 91.75 135 HIS A C 1
ATOM 1001 O O . HIS A 1 135 ? 0.746 0.073 13.093 1.00 91.75 135 HIS A O 1
ATOM 1007 N N . SER A 1 136 ? 0.738 0.901 15.170 1.00 93.19 136 SER A N 1
ATOM 1008 C CA . SER A 1 136 ? -0.494 1.687 15.045 1.00 93.19 136 SER A CA 1
ATOM 1009 C C . SER A 1 136 ? -0.258 3.146 14.631 1.00 93.19 136 SER A C 1
ATOM 1011 O O . SER A 1 136 ? -1.047 4.024 14.977 1.00 93.19 136 SER A O 1
ATOM 1013 N N . TRP A 1 137 ? 0.839 3.427 13.930 1.00 93.44 137 TRP A N 1
ATOM 1014 C CA . TRP A 1 137 ? 1.229 4.778 13.529 1.00 93.44 137 TRP A CA 1
ATOM 1015 C C . TRP A 1 137 ? 1.775 4.812 12.103 1.00 93.44 137 TRP A C 1
ATOM 1017 O O . TRP A 1 137 ? 2.081 3.776 11.527 1.00 93.44 137 TRP A O 1
ATOM 1027 N N . ALA A 1 138 ? 1.868 5.998 11.514 1.00 94.56 138 ALA A N 1
ATOM 1028 C CA . ALA A 1 138 ? 2.534 6.217 10.242 1.00 94.56 138 ALA A CA 1
ATOM 1029 C C . ALA A 1 138 ? 3.057 7.650 10.159 1.00 94.56 138 ALA A C 1
ATOM 1031 O O . ALA A 1 138 ? 2.358 8.604 10.510 1.00 94.56 138 ALA A O 1
ATOM 1032 N N . ASP A 1 139 ? 4.259 7.806 9.614 1.00 93.31 139 ASP A N 1
ATOM 1033 C CA . ASP A 1 139 ? 4.737 9.123 9.216 1.00 93.31 139 ASP A CA 1
ATOM 1034 C C . ASP A 1 139 ? 3.969 9.606 7.988 1.00 93.31 139 ASP A C 1
ATOM 1036 O O . ASP A 1 139 ? 3.630 8.841 7.077 1.00 93.31 139 ASP A O 1
ATOM 1040 N N . LEU A 1 140 ? 3.668 10.896 7.978 1.00 90.81 140 LEU A N 1
ATOM 1041 C CA . LEU A 1 140 ? 2.927 11.552 6.920 1.00 90.81 140 LEU A CA 1
ATOM 1042 C C . LEU A 1 140 ? 3.915 12.386 6.124 1.00 90.81 140 LEU A C 1
ATOM 1044 O O . LEU A 1 140 ? 4.525 13.310 6.650 1.00 90.81 140 LEU A O 1
ATOM 1048 N N . SER A 1 141 ? 4.088 12.062 4.855 1.00 82.62 141 SER A N 1
ATOM 1049 C CA . SER A 1 141 ? 4.948 12.840 3.979 1.00 82.62 141 SER A CA 1
ATOM 1050 C C . SER A 1 141 ? 4.458 12.756 2.549 1.00 82.62 141 SER A C 1
ATOM 1052 O O . SER A 1 141 ? 3.840 11.774 2.116 1.00 82.62 141 SER A O 1
ATOM 1054 N N . TYR A 1 142 ? 4.760 13.812 1.806 1.00 77.06 142 TYR A N 1
ATOM 1055 C CA . TYR A 1 142 ? 4.674 13.774 0.362 1.00 77.06 142 TYR A CA 1
ATOM 1056 C C . TYR A 1 142 ? 5.850 12.962 -0.178 1.00 77.06 142 TYR A C 1
ATOM 1058 O O . TYR A 1 142 ? 7.000 13.218 0.176 1.00 77.06 142 TYR A O 1
ATOM 1066 N N . ARG A 1 143 ? 5.574 11.975 -1.031 1.00 74.12 143 ARG A N 1
ATOM 1067 C CA . ARG A 1 143 ? 6.644 11.241 -1.703 1.00 74.12 143 ARG A CA 1
ATOM 1068 C C . ARG A 1 143 ? 7.220 12.119 -2.806 1.00 74.12 143 ARG A C 1
ATOM 1070 O O . ARG A 1 143 ? 6.525 12.435 -3.771 1.00 74.12 143 ARG A O 1
ATOM 1077 N N . GLU A 1 144 ? 8.486 12.495 -2.670 1.00 76.25 144 GLU A N 1
ATOM 1078 C CA . GLU A 1 144 ? 9.260 12.985 -3.805 1.00 76.25 144 GLU A CA 1
ATOM 1079 C C . GLU A 1 144 ? 9.655 11.792 -4.672 1.00 76.25 144 GLU A C 1
ATOM 1081 O O . GLU A 1 144 ? 10.362 10.893 -4.225 1.00 76.25 144 GLU A O 1
ATOM 1086 N N . GLU A 1 145 ? 9.183 11.762 -5.914 1.00 78.19 145 GLU A N 1
ATOM 1087 C CA . GLU A 1 145 ? 9.505 10.668 -6.839 1.00 78.19 145 GLU A CA 1
ATOM 1088 C C . GLU A 1 145 ? 10.947 10.702 -7.339 1.00 78.19 145 GLU A C 1
ATOM 1090 O O . GLU A 1 145 ? 11.539 9.680 -7.669 1.00 78.19 145 GLU A O 1
ATOM 1095 N N . PHE A 1 146 ? 11.511 11.902 -7.388 1.00 80.75 146 PHE A N 1
ATOM 1096 C CA . PHE A 1 146 ? 12.903 12.176 -7.691 1.00 80.75 146 PHE A CA 1
ATOM 1097 C C . PHE A 1 146 ? 13.262 13.536 -7.092 1.00 80.75 146 PHE A C 1
ATOM 1099 O O . PHE A 1 146 ? 12.389 14.366 -6.827 1.00 80.75 146 PHE A O 1
ATOM 1106 N N . SER A 1 147 ? 14.558 13.788 -6.911 1.00 81.81 147 SER A N 1
ATOM 1107 C CA . SER A 1 147 ? 15.033 15.067 -6.379 1.00 81.81 147 SER A CA 1
ATOM 1108 C C . SER A 1 147 ? 14.531 16.241 -7.231 1.00 81.81 147 SER A C 1
ATOM 1110 O O . SER A 1 147 ? 14.728 16.270 -8.453 1.00 81.81 147 SER A O 1
ATOM 1112 N N . GLY A 1 148 ? 13.853 17.190 -6.582 1.00 82.31 148 GLY A N 1
ATOM 1113 C CA . GLY A 1 148 ? 13.251 18.353 -7.237 1.00 82.31 148 GLY A CA 1
ATOM 1114 C C . GLY A 1 148 ? 11.919 18.073 -7.942 1.00 82.31 148 GLY A C 1
ATOM 1115 O O . GLY A 1 148 ? 11.497 18.887 -8.759 1.00 82.31 148 GLY A O 1
ATOM 1116 N N . ALA A 1 149 ? 11.253 16.945 -7.661 1.00 84.25 149 ALA A N 1
ATOM 1117 C CA . ALA A 1 149 ? 9.920 16.650 -8.195 1.00 84.25 149 ALA A CA 1
ATOM 1118 C C . ALA A 1 149 ? 8.828 17.551 -7.603 1.00 84.25 149 ALA A C 1
ATOM 1120 O O . ALA A 1 149 ? 7.864 17.858 -8.297 1.00 84.25 149 ALA A O 1
ATOM 1121 N N . LEU A 1 150 ? 8.973 17.990 -6.347 1.00 82.50 150 LEU A N 1
ATOM 1122 C CA . LEU A 1 150 ? 7.915 18.673 -5.595 1.00 82.50 150 LEU A CA 1
ATOM 1123 C C . LEU A 1 150 ? 7.273 19.875 -6.327 1.00 82.50 150 LEU A C 1
ATOM 1125 O O . LEU A 1 150 ? 6.045 19.937 -6.352 1.00 82.50 150 LEU A O 1
ATOM 1129 N N . PRO A 1 151 ? 8.026 20.782 -6.990 1.00 84.50 151 PRO A N 1
ATOM 1130 C CA . PRO A 1 151 ? 7.440 21.902 -7.735 1.00 84.50 151 PRO A CA 1
ATOM 1131 C C . PRO A 1 151 ? 6.678 21.492 -9.004 1.00 84.50 151 PRO A C 1
ATOM 1133 O O . PRO A 1 151 ? 5.911 22.289 -9.536 1.00 84.50 151 PRO A O 1
ATOM 1136 N N . LEU A 1 152 ? 6.924 20.282 -9.516 1.00 83.75 152 LEU A N 1
ATOM 1137 C CA . LEU A 1 152 ? 6.306 19.742 -10.730 1.00 83.75 152 LEU A CA 1
ATOM 1138 C C . LEU A 1 152 ? 5.043 18.929 -10.428 1.00 83.75 152 LEU A C 1
ATOM 1140 O O . LEU A 1 152 ? 4.292 18.613 -11.349 1.00 83.75 152 LEU A O 1
ATOM 1144 N N . LEU A 1 153 ? 4.834 18.562 -9.161 1.00 83.00 153 LEU A N 1
ATOM 1145 C CA . LEU A 1 153 ? 3.710 17.734 -8.754 1.00 83.00 153 LEU A CA 1
ATOM 1146 C C . LEU A 1 153 ? 2.394 18.527 -8.769 1.00 83.00 153 LEU A C 1
ATOM 1148 O O . LEU A 1 153 ? 2.384 19.744 -8.550 1.00 83.00 153 LEU A O 1
ATOM 1152 N N . PRO A 1 154 ? 1.254 17.846 -8.970 1.00 81.44 154 PRO A N 1
ATOM 1153 C CA . PRO A 1 154 ? -0.052 18.475 -8.907 1.00 81.44 154 PRO A CA 1
ATOM 1154 C C . PRO A 1 154 ? -0.293 19.022 -7.500 1.00 81.44 154 PRO A C 1
ATOM 1156 O O . PRO A 1 154 ? 0.062 18.392 -6.499 1.00 81.44 154 PRO A O 1
ATOM 1159 N N . ARG A 1 155 ? -0.929 20.194 -7.421 1.00 81.06 155 ARG A N 1
ATOM 1160 C CA . ARG A 1 155 ? -1.322 20.789 -6.140 1.00 81.06 155 ARG A CA 1
ATOM 1161 C C . ARG A 1 155 ? -2.431 19.958 -5.495 1.00 81.06 155 ARG A C 1
ATOM 1163 O O . ARG A 1 155 ? -3.386 19.572 -6.163 1.00 81.06 155 ARG A O 1
ATOM 1170 N N . GLY A 1 156 ? -2.325 19.740 -4.190 1.00 84.94 156 GLY A N 1
ATOM 1171 C CA . GLY A 1 156 ? -3.345 19.078 -3.381 1.00 84.94 156 GLY A CA 1
ATOM 1172 C C . GLY A 1 156 ? -2.729 18.357 -2.185 1.00 84.94 156 GLY A C 1
ATOM 1173 O O . GLY A 1 156 ? -1.516 18.160 -2.155 1.00 84.94 156 GLY A O 1
ATOM 1174 N N . PRO A 1 157 ? -3.530 17.957 -1.194 1.00 87.88 157 PRO A N 1
ATOM 1175 C CA . PRO A 1 157 ? -3.013 17.230 -0.050 1.00 87.88 157 PRO A CA 1
ATOM 1176 C C . PRO A 1 157 ? -2.834 15.738 -0.365 1.00 87.88 157 PRO A C 1
ATOM 1178 O O . PRO A 1 157 ? -3.645 15.125 -1.065 1.00 87.88 157 PRO A O 1
ATOM 1181 N N . ALA A 1 158 ? -1.792 15.134 0.200 1.00 90.44 158 ALA A N 1
ATOM 1182 C CA . ALA A 1 158 ? -1.661 13.683 0.250 1.00 90.44 158 ALA A CA 1
ATOM 1183 C C . ALA A 1 158 ? -2.579 13.136 1.344 1.00 90.44 158 ALA A C 1
ATOM 1185 O O . ALA A 1 158 ? -2.654 13.704 2.433 1.00 90.44 158 ALA A O 1
ATOM 1186 N N . THR A 1 159 ? -3.268 12.032 1.064 1.00 93.81 159 THR A N 1
ATOM 1187 C CA . THR A 1 159 ? -4.160 11.372 2.024 1.00 93.81 159 THR A CA 1
ATOM 1188 C C . THR A 1 159 ? -3.559 10.050 2.471 1.00 93.81 159 THR A C 1
ATOM 1190 O O . THR A 1 159 ? -3.165 9.233 1.641 1.00 93.81 159 THR A O 1
ATOM 1193 N N . THR A 1 160 ? -3.565 9.817 3.778 1.00 95.56 160 THR A N 1
ATOM 1194 C CA . THR A 1 160 ? -3.157 8.564 4.412 1.00 95.56 160 THR A CA 1
ATOM 1195 C C . THR A 1 160 ? -4.334 7.988 5.189 1.00 95.56 160 THR A C 1
ATOM 1197 O O . THR A 1 160 ? -4.977 8.705 5.955 1.00 95.56 160 THR A O 1
ATOM 1200 N N . LEU A 1 161 ? -4.604 6.698 5.010 1.00 95.81 161 LEU A N 1
ATOM 1201 C CA . LEU A 1 161 ? -5.586 5.937 5.772 1.00 95.81 161 LEU A CA 1
ATOM 1202 C C . LEU A 1 161 ? -4.891 4.796 6.515 1.00 95.81 161 LEU A C 1
ATOM 1204 O O . LEU A 1 161 ? -4.058 4.100 5.940 1.00 95.81 161 LEU A O 1
ATOM 1208 N N . LEU A 1 162 ? -5.265 4.600 7.773 1.00 97.25 162 LEU A N 1
ATOM 1209 C CA . LEU A 1 162 ? -4.942 3.435 8.587 1.00 97.25 162 LEU A CA 1
ATOM 1210 C C . LEU A 1 162 ? -6.253 2.711 8.898 1.00 97.25 162 LEU A C 1
ATOM 1212 O O . LEU A 1 162 ? -7.116 3.278 9.567 1.00 97.25 162 LEU A O 1
ATOM 1216 N N . THR A 1 163 ? -6.413 1.487 8.398 1.00 95.50 163 THR A N 1
ATOM 1217 C CA . THR A 1 163 ? -7.664 0.712 8.480 1.00 95.50 163 THR A CA 1
ATOM 1218 C C . THR A 1 163 ? -7.421 -0.685 9.037 1.00 95.50 163 THR A C 1
ATOM 1220 O O . THR A 1 163 ? -6.518 -1.393 8.592 1.00 95.50 163 THR A O 1
ATOM 1223 N N . ALA A 1 164 ? -8.203 -1.076 10.041 1.00 95.25 164 ALA A N 1
ATOM 1224 C CA . ALA A 1 164 ? -8.116 -2.391 10.676 1.00 95.25 164 ALA A CA 1
ATOM 1225 C C . ALA A 1 164 ? -9.410 -2.735 11.414 1.00 95.25 164 ALA A C 1
ATOM 1227 O O . ALA A 1 164 ? -10.160 -1.851 11.824 1.00 95.25 164 ALA A O 1
ATOM 1228 N N . PHE A 1 165 ? -9.626 -4.020 11.663 1.00 93.62 165 PHE A N 1
ATOM 1229 C CA . PHE A 1 165 ? -10.532 -4.482 12.699 1.00 93.62 165 PHE A CA 1
ATOM 1230 C C . PHE A 1 165 ? -9.792 -4.543 14.038 1.00 93.62 165 PHE A C 1
ATOM 1232 O O . PHE A 1 165 ? -8.787 -5.234 14.191 1.00 93.62 165 PHE A O 1
ATOM 1239 N N . LEU A 1 166 ? -10.283 -3.792 15.018 1.00 91.94 166 LEU A N 1
ATOM 1240 C CA . LEU A 1 166 ? -9.782 -3.779 16.382 1.00 91.94 166 LEU A CA 1
ATOM 1241 C C . LEU A 1 166 ? -10.478 -4.868 17.200 1.00 91.94 166 LEU A C 1
ATOM 1243 O O . LEU A 1 166 ? -11.698 -4.833 17.375 1.00 91.94 166 LEU A O 1
ATOM 1247 N N . HIS A 1 167 ? -9.683 -5.790 17.737 1.00 88.81 167 HIS A N 1
ATOM 1248 C CA . HIS A 1 167 ? -10.096 -6.795 18.711 1.00 88.81 167 HIS A CA 1
ATOM 1249 C C . HIS A 1 167 ? -9.863 -6.265 20.120 1.00 88.81 167 HIS A C 1
ATOM 1251 O O . HIS A 1 167 ? -8.731 -5.998 20.534 1.00 88.81 167 HIS A O 1
ATOM 1257 N N . THR A 1 168 ? -10.947 -6.084 20.862 1.00 84.00 168 THR A N 1
ATOM 1258 C CA . THR A 1 168 ? -10.893 -5.526 22.215 1.00 84.00 168 THR A CA 1
ATOM 1259 C C . THR A 1 168 ? -10.805 -6.641 23.269 1.00 84.00 168 THR A C 1
ATOM 1261 O O . THR A 1 168 ? -11.451 -7.680 23.124 1.00 84.00 168 THR A O 1
ATOM 1264 N N . PRO A 1 169 ? -10.032 -6.463 24.356 1.00 76.81 169 PRO A N 1
ATOM 1265 C CA . PRO A 1 169 ? -9.969 -7.444 25.443 1.00 76.81 169 PRO A CA 1
ATOM 1266 C C . PRO A 1 169 ? -11.340 -7.696 26.106 1.00 76.81 169 PRO A C 1
ATOM 1268 O O . PRO A 1 169 ? -12.156 -6.780 26.212 1.00 76.81 169 PRO A O 1
ATOM 1271 N N . GLN A 1 170 ? -11.588 -8.927 26.581 1.00 68.19 170 GLN A N 1
ATOM 1272 C CA . GLN A 1 170 ? -12.906 -9.357 27.088 1.00 68.19 170 GLN A CA 1
ATOM 1273 C C . GLN A 1 170 ? -13.293 -8.809 28.480 1.00 68.19 170 GLN A C 1
ATOM 1275 O O . GLN A 1 170 ? -14.485 -8.656 28.734 1.00 68.19 170 GLN A O 1
ATOM 1280 N N . ALA A 1 171 ? -12.356 -8.498 29.391 1.00 55.31 171 ALA A N 1
ATOM 1281 C CA . ALA A 1 171 ? -12.711 -8.026 30.740 1.00 55.31 171 ALA A CA 1
ATOM 1282 C C . ALA A 1 171 ? -11.606 -7.213 31.447 1.00 55.31 171 ALA A C 1
ATOM 1284 O O . ALA A 1 171 ? -10.425 -7.532 31.342 1.00 55.31 171 ALA A O 1
ATOM 1285 N N . GLY A 1 172 ? -12.010 -6.198 32.227 1.00 51.47 172 GLY A N 1
ATOM 1286 C CA . GLY A 1 172 ? -11.203 -5.604 33.310 1.00 51.47 172 GLY A CA 1
ATOM 1287 C C . GLY A 1 172 ? -10.573 -4.227 33.064 1.00 51.47 172 GLY A C 1
ATOM 1288 O O . GLY A 1 172 ? -10.179 -3.578 34.028 1.00 51.47 172 GLY A O 1
ATOM 1289 N N . ALA A 1 173 ? -10.519 -3.735 31.825 1.00 56.91 173 ALA A N 1
ATOM 1290 C CA . ALA A 1 173 ? -9.982 -2.408 31.528 1.00 56.91 173 ALA A CA 1
ATOM 1291 C C . ALA A 1 173 ? -10.959 -1.623 30.646 1.00 56.91 173 ALA A C 1
ATOM 1293 O O . ALA A 1 173 ? -11.191 -1.985 29.494 1.00 56.91 173 ALA A O 1
ATOM 1294 N N . ASP A 1 174 ? -11.529 -0.541 31.182 1.00 63.31 174 ASP A N 1
ATOM 1295 C CA . ASP A 1 174 ? -12.260 0.452 30.391 1.00 63.31 174 ASP A CA 1
ATOM 1296 C C . ASP A 1 174 ? -11.239 1.217 29.537 1.00 63.31 174 ASP A C 1
ATOM 1298 O O . ASP A 1 174 ? -10.726 2.268 29.922 1.00 63.31 174 ASP A O 1
ATOM 1302 N N . ARG A 1 175 ? -10.835 0.606 28.418 1.00 77.69 175 ARG A N 1
ATOM 1303 C CA . ARG A 1 175 ? -9.890 1.196 27.470 1.00 77.69 175 ARG A CA 1
ATOM 1304 C C . ARG A 1 175 ? -10.666 1.995 26.436 1.00 77.69 175 ARG A C 1
ATOM 1306 O O . ARG A 1 175 ? -11.533 1.466 25.745 1.00 77.69 175 ARG A O 1
ATOM 1313 N N . GLY A 1 176 ? -10.337 3.275 26.328 1.00 85.81 176 GLY A N 1
ATOM 1314 C CA . GLY A 1 176 ? -10.727 4.102 25.197 1.00 85.81 176 GLY A CA 1
ATOM 1315 C C . GLY A 1 176 ? -9.705 4.005 24.066 1.00 85.81 176 GLY A C 1
ATOM 1316 O O . GLY A 1 176 ? -8.677 3.339 24.182 1.00 85.81 176 GLY A O 1
ATOM 1317 N N . LEU A 1 177 ? -9.965 4.726 22.983 1.00 90.50 177 LEU A N 1
ATOM 1318 C CA . LEU A 1 177 ? -9.038 4.900 21.866 1.00 90.50 177 LEU A CA 1
ATOM 1319 C C . LEU A 1 177 ? -8.644 6.378 21.794 1.00 90.50 177 LEU A C 1
ATOM 1321 O O . LEU A 1 177 ? -9.482 7.244 22.044 1.00 90.50 177 LEU A O 1
ATOM 1325 N N . ALA A 1 178 ? -7.393 6.680 21.475 1.00 91.44 178 ALA A N 1
ATOM 1326 C CA . ALA A 1 178 ? -6.930 8.035 21.207 1.00 91.44 178 ALA A CA 1
ATOM 1327 C C . ALA A 1 178 ? -6.320 8.117 19.807 1.00 91.44 178 ALA A C 1
ATOM 1329 O O . ALA A 1 178 ? -5.684 7.176 19.332 1.00 91.44 178 ALA A O 1
ATOM 1330 N N . LEU A 1 179 ? -6.557 9.254 19.161 1.00 93.12 179 LEU A N 1
ATOM 1331 C CA . LEU A 1 179 ? -5.969 9.655 17.893 1.00 93.12 179 LEU A CA 1
ATOM 1332 C C . LEU A 1 179 ? -4.924 10.722 18.179 1.00 93.12 179 LEU A C 1
ATOM 1334 O O . LEU A 1 179 ? -5.272 11.728 18.791 1.00 93.12 179 LEU A O 1
ATOM 1338 N N . GLU A 1 180 ? -3.700 10.557 17.697 1.00 91.12 180 GLU A N 1
ATOM 1339 C CA . GLU A 1 180 ? -2.677 11.599 17.775 1.00 91.12 180 GLU A CA 1
ATOM 1340 C C . GLU A 1 180 ? -2.218 11.984 16.372 1.00 91.12 180 GLU A C 1
ATOM 1342 O O . GLU A 1 180 ? -2.055 11.130 15.497 1.00 91.12 180 GLU A O 1
ATOM 1347 N N . ALA A 1 181 ? -2.049 13.282 16.134 1.00 90.19 181 ALA A N 1
ATOM 1348 C CA . ALA A 1 181 ? -1.595 13.785 14.850 1.00 90.19 181 ALA A CA 1
ATOM 1349 C C . ALA A 1 181 ? -0.741 15.043 15.006 1.00 90.19 181 ALA A C 1
ATOM 1351 O O . ALA A 1 181 ? -1.121 15.995 15.689 1.00 90.19 181 ALA A O 1
ATOM 1352 N N . LYS A 1 182 ? 0.389 15.065 14.297 1.00 87.75 182 LYS A N 1
ATOM 1353 C CA . LYS A 1 182 ? 1.310 16.200 14.234 1.00 87.75 182 LYS A CA 1
ATOM 1354 C C . LYS A 1 182 ? 1.365 16.752 12.819 1.00 87.75 182 LYS A C 1
ATOM 1356 O O . LYS A 1 182 ? 1.549 15.989 11.873 1.00 87.75 182 LYS A O 1
ATOM 1361 N N . ALA A 1 183 ? 1.232 18.076 12.695 1.00 83.38 183 ALA A N 1
ATOM 1362 C CA . ALA A 1 183 ? 1.293 18.811 11.425 1.00 83.38 183 ALA A CA 1
ATOM 1363 C C . ALA A 1 183 ? 0.361 18.255 10.324 1.00 83.38 183 ALA A C 1
ATOM 1365 O O . ALA A 1 183 ? 0.662 18.338 9.136 1.00 83.38 183 ALA A O 1
ATOM 1366 N N . ALA A 1 184 ? -0.778 17.686 10.724 1.00 85.88 184 ALA A N 1
ATOM 1367 C CA . ALA A 1 184 ? -1.752 17.087 9.826 1.00 85.88 184 ALA A CA 1
ATOM 1368 C C . ALA A 1 184 ? -3.169 17.278 10.359 1.00 85.88 184 ALA A C 1
ATOM 1370 O O . ALA A 1 184 ? -3.397 17.337 11.568 1.00 85.88 184 ALA A O 1
ATOM 1371 N N . ASN A 1 185 ? -4.128 17.346 9.444 1.00 90.38 185 ASN A N 1
ATOM 1372 C CA . ASN A 1 185 ? -5.527 17.173 9.802 1.00 90.38 185 ASN A CA 1
ATOM 1373 C C . ASN A 1 185 ? -5.801 15.675 9.878 1.00 90.38 185 ASN A C 1
ATOM 1375 O O . ASN A 1 185 ? -5.422 14.949 8.959 1.00 90.38 185 ASN A O 1
ATOM 1379 N N . ALA A 1 186 ? -6.458 15.219 10.939 1.00 94.50 186 ALA A N 1
ATOM 1380 C CA . ALA A 1 186 ? -6.742 13.809 11.147 1.00 94.50 186 ALA A CA 1
ATOM 1381 C C . ALA A 1 186 ? -8.161 13.589 11.673 1.00 94.50 186 ALA A C 1
ATOM 1383 O O . ALA A 1 186 ? -8.724 14.413 12.389 1.00 94.50 186 ALA A O 1
ATOM 1384 N N . SER A 1 187 ? -8.743 12.451 11.324 1.00 95.81 187 SER A N 1
ATOM 1385 C CA . SER A 1 187 ? -10.058 12.009 11.782 1.00 95.81 187 SER A CA 1
ATOM 1386 C C . SER A 1 187 ? -10.024 10.518 12.073 1.00 95.81 187 SER A C 1
ATOM 1388 O O . SER A 1 187 ? -9.330 9.775 11.382 1.00 95.81 187 SER A O 1
ATOM 1390 N N . LEU A 1 188 ? -10.765 10.091 13.089 1.00 96.31 188 LEU A N 1
ATOM 1391 C CA . LEU A 1 188 ? -10.900 8.697 13.488 1.00 96.31 188 LEU A CA 1
ATOM 1392 C C . LEU A 1 188 ? -12.369 8.301 13.441 1.00 96.31 188 LEU A C 1
ATOM 1394 O O . LEU A 1 188 ? -13.213 8.927 14.089 1.00 96.31 188 LEU A O 1
ATOM 1398 N N . TRP A 1 189 ? -12.638 7.231 12.708 1.00 95.56 189 TRP A N 1
ATOM 1399 C CA . TRP A 1 189 ? -13.956 6.662 12.499 1.00 95.56 189 TRP A CA 1
ATOM 1400 C C . TRP A 1 189 ? -14.013 5.255 13.077 1.00 95.56 189 TRP A C 1
ATOM 1402 O O . TRP A 1 189 ? -13.045 4.499 12.982 1.00 95.56 189 TRP A O 1
ATOM 1412 N N . VAL A 1 190 ? -15.154 4.901 13.664 1.00 93.62 190 VAL A N 1
ATOM 1413 C CA . VAL A 1 190 ? -15.405 3.563 14.210 1.00 93.62 190 VAL A CA 1
ATOM 1414 C C . VAL A 1 190 ? -16.737 3.048 13.686 1.00 93.62 190 VAL A C 1
ATOM 1416 O O . VAL A 1 190 ? -17.732 3.769 13.710 1.00 93.62 190 VAL A O 1
ATOM 1419 N N . SER A 1 191 ? -16.779 1.789 13.257 1.00 91.19 191 SER A N 1
ATOM 1420 C CA . SER A 1 191 ? -18.021 1.080 12.945 1.00 91.19 191 SER A CA 1
ATOM 1421 C C . SER A 1 191 ? -18.107 -0.235 13.714 1.00 91.19 191 SER A C 1
ATOM 1423 O O . SER A 1 191 ? -17.112 -0.932 13.909 1.00 91.19 191 SER A O 1
ATOM 1425 N N . GLY A 1 192 ? -19.316 -0.550 14.181 1.00 78.94 192 GLY A N 1
ATOM 1426 C CA . GLY A 1 192 ? -19.643 -1.857 14.751 1.00 78.94 192 GLY A CA 1
ATOM 1427 C C . GLY A 1 192 ? -20.039 -2.898 13.700 1.00 78.94 192 GLY A C 1
ATOM 1428 O O . GLY A 1 192 ? -20.187 -4.062 14.051 1.00 78.94 192 GLY A O 1
ATOM 1429 N N . SER A 1 193 ? -20.223 -2.498 12.436 1.00 73.56 193 SER A N 1
ATOM 1430 C CA . SER A 1 193 ? -20.545 -3.412 11.340 1.00 73.56 193 SER A CA 1
ATOM 1431 C C . SER A 1 193 ? -19.291 -3.778 10.544 1.00 73.56 193 SER A C 1
ATOM 1433 O O . SER A 1 193 ? -18.389 -2.959 10.354 1.00 73.56 193 SER A O 1
ATOM 1435 N N . GLU A 1 194 ? -19.241 -5.010 10.035 1.00 65.69 194 GLU A N 1
ATOM 1436 C CA . GLU A 1 194 ? -18.098 -5.497 9.252 1.00 65.69 194 GLU A CA 1
ATOM 1437 C C . GLU A 1 194 ? -17.951 -4.769 7.906 1.00 65.69 194 GLU A C 1
ATOM 1439 O O . GLU A 1 194 ? -16.842 -4.555 7.425 1.00 65.69 194 GLU A O 1
ATOM 1444 N N . GLY A 1 195 ? -19.066 -4.325 7.316 1.00 61.16 195 GLY A N 1
ATOM 1445 C CA . GLY A 1 195 ? -19.082 -3.592 6.046 1.00 61.16 195 GLY A CA 1
ATOM 1446 C C . GLY A 1 195 ? -18.711 -2.112 6.162 1.00 61.16 195 GLY A C 1
ATOM 1447 O O . GLY A 1 195 ? -18.598 -1.433 5.143 1.00 61.16 195 GLY A O 1
ATOM 1448 N N . GLY A 1 196 ? -18.534 -1.588 7.379 1.00 65.19 196 GLY A N 1
ATOM 1449 C CA . GLY A 1 196 ? -18.311 -0.163 7.599 1.00 65.19 196 GLY A CA 1
ATOM 1450 C C . GLY A 1 196 ? -19.553 0.704 7.372 1.00 65.19 196 GLY A C 1
ATOM 1451 O O . GLY A 1 196 ? -19.432 1.922 7.272 1.00 65.19 196 GLY A O 1
ATOM 1452 N N . GLU A 1 197 ? -20.742 0.111 7.311 1.00 74.50 197 GLU A N 1
ATOM 1453 C CA . GLU A 1 197 ? -21.993 0.863 7.375 1.00 74.50 197 GLU A CA 1
ATOM 1454 C C . GLU A 1 197 ? -22.165 1.436 8.788 1.00 74.50 197 GLU A C 1
ATOM 1456 O O . GLU A 1 197 ? -21.751 0.824 9.779 1.00 74.50 197 GLU A O 1
ATOM 1461 N N . GLY A 1 198 ? -22.709 2.650 8.893 1.00 76.94 198 GLY A N 1
ATOM 1462 C CA . GLY A 1 198 ? -22.859 3.327 10.185 1.00 76.94 198 GLY A CA 1
ATOM 1463 C C . GLY A 1 198 ? -21.531 3.702 10.857 1.00 76.94 198 GLY A C 1
ATOM 1464 O O . GLY A 1 198 ? -21.439 3.675 12.080 1.00 76.94 198 GLY A O 1
ATOM 1465 N N . ARG A 1 199 ? -20.479 4.016 10.082 1.00 87.25 199 ARG A N 1
ATOM 1466 C CA . ARG A 1 199 ? -19.246 4.615 10.626 1.00 87.25 199 ARG A CA 1
ATOM 1467 C C . ARG A 1 199 ? -19.569 5.933 11.323 1.00 87.25 199 ARG A C 1
ATOM 1469 O O . ARG A 1 199 ? -20.163 6.830 10.730 1.00 87.25 199 ARG A O 1
ATOM 1476 N N . GLU A 1 200 ? -19.099 6.067 12.553 1.00 92.50 200 GLU A N 1
ATOM 1477 C CA . GLU A 1 200 ? -19.245 7.278 13.355 1.00 92.50 200 GLU A CA 1
ATOM 1478 C C . GLU A 1 200 ? -17.891 7.967 13.518 1.00 92.50 200 GLU A C 1
ATOM 1480 O O . GLU A 1 200 ? -16.890 7.313 13.823 1.00 92.50 200 GLU A O 1
ATOM 1485 N N . LEU A 1 201 ? -17.860 9.292 13.345 1.00 94.75 201 LEU A N 1
ATOM 1486 C CA . LEU A 1 201 ? -16.697 10.113 13.676 1.00 94.75 201 LEU A CA 1
ATOM 1487 C C . LEU A 1 201 ? -16.571 10.189 15.198 1.00 94.75 201 LEU A C 1
ATOM 1489 O O . LEU A 1 201 ? -17.462 10.715 15.864 1.00 94.75 201 LEU A O 1
ATOM 1493 N N . VAL A 1 202 ? -15.463 9.686 15.741 1.00 94.50 202 VAL A N 1
ATOM 1494 C CA . VAL A 1 202 ? -15.239 9.637 17.195 1.00 94.50 202 VAL A CA 1
ATOM 1495 C C . VAL A 1 202 ? -14.097 10.533 17.669 1.00 94.50 202 VAL A C 1
ATOM 1497 O O . VAL A 1 202 ? -14.051 10.875 18.847 1.00 94.50 202 VAL A O 1
ATOM 1500 N N . ALA A 1 203 ? -13.179 10.940 16.790 1.00 93.69 203 ALA A N 1
ATOM 1501 C CA . ALA A 1 203 ? -12.166 11.950 17.098 1.00 93.69 203 ALA A CA 1
ATOM 1502 C C . ALA A 1 203 ? -11.754 12.725 15.842 1.00 93.69 203 ALA A C 1
ATOM 1504 O O . ALA A 1 203 ? -11.763 12.184 14.737 1.00 93.69 203 ALA A O 1
ATOM 1505 N N . GLN A 1 204 ? -11.363 13.987 16.018 1.00 93.25 204 GLN A N 1
ATOM 1506 C CA . GLN A 1 204 ? -10.881 14.841 14.937 1.00 93.25 204 GLN A CA 1
ATOM 1507 C C . GLN A 1 204 ? -9.828 15.824 15.460 1.00 93.25 204 GLN A C 1
ATOM 1509 O O . GLN A 1 204 ? -9.983 16.398 16.537 1.00 93.25 204 GLN A O 1
ATOM 1514 N N . LEU A 1 205 ? -8.775 16.027 14.674 1.00 90.56 205 LEU A N 1
ATOM 1515 C CA . LEU A 1 205 ? -7.685 16.967 14.909 1.00 90.56 205 LEU A CA 1
ATOM 1516 C C . LEU A 1 205 ? -7.497 17.831 13.659 1.00 90.56 205 LEU A C 1
ATOM 1518 O O . LEU A 1 205 ? -7.577 17.332 12.536 1.00 90.56 205 LEU A O 1
ATOM 1522 N N . ALA A 1 206 ? -7.248 19.124 13.856 1.00 84.31 206 ALA A N 1
ATOM 1523 C CA . ALA A 1 206 ? -7.004 20.068 12.772 1.00 84.31 206 ALA A CA 1
ATOM 1524 C C . ALA A 1 206 ? -5.564 20.595 12.824 1.00 84.31 206 ALA A C 1
ATOM 1526 O O . ALA A 1 206 ? -5.086 21.007 13.887 1.00 84.31 206 ALA A O 1
ATOM 1527 N N . ALA A 1 207 ? -4.901 20.630 11.669 1.00 72.44 207 ALA A N 1
ATOM 1528 C CA . ALA A 1 207 ? -3.606 21.268 11.497 1.00 72.44 207 ALA A CA 1
ATOM 1529 C C . ALA A 1 207 ? -3.747 22.765 11.820 1.00 72.44 207 ALA A C 1
ATOM 1531 O O . ALA A 1 207 ? -4.583 23.453 11.242 1.00 72.44 207 ALA A O 1
ATOM 1532 N N . GLY A 1 208 ? -2.969 23.262 12.785 1.00 57.75 208 GLY A N 1
ATOM 1533 C CA . GLY A 1 208 ? -2.995 24.673 13.197 1.00 57.75 208 GLY A CA 1
ATOM 1534 C C . GLY A 1 208 ? -3.711 24.974 14.518 1.00 57.75 208 GLY A C 1
ATOM 1535 O O . GLY A 1 208 ? -3.572 26.080 15.023 1.00 57.75 208 GLY A O 1
ATOM 1536 N N . ARG A 1 209 ? -4.379 24.003 15.163 1.00 48.38 209 ARG A N 1
ATOM 1537 C CA . ARG A 1 209 ? -4.831 24.137 16.572 1.00 48.38 209 ARG A CA 1
ATOM 1538 C C . ARG A 1 209 ? -3.724 23.850 17.605 1.00 48.38 209 ARG A C 1
ATOM 1540 O O . ARG A 1 209 ? -4.004 23.641 18.786 1.00 48.38 209 ARG A O 1
ATOM 1547 N N . LEU A 1 210 ? -2.470 23.860 17.152 1.00 48.19 210 LEU A N 1
ATOM 1548 C CA . LEU A 1 210 ? -1.262 23.674 17.951 1.00 48.19 210 LEU A CA 1
ATOM 1549 C C . LEU A 1 210 ? -0.920 24.973 18.690 1.00 48.19 210 LEU A C 1
ATOM 1551 O O . LEU A 1 210 ? 0.052 25.654 18.389 1.00 48.19 210 LEU A O 1
ATOM 1555 N N . GLU A 1 211 ? -1.735 25.319 19.678 1.00 41.28 211 GLU A N 1
ATOM 1556 C CA . GLU A 1 211 ? -1.260 26.146 20.784 1.00 41.28 211 GLU A CA 1
ATOM 1557 C C . GLU A 1 211 ? -0.149 25.356 21.488 1.00 41.28 211 GLU A C 1
ATOM 1559 O O . GLU A 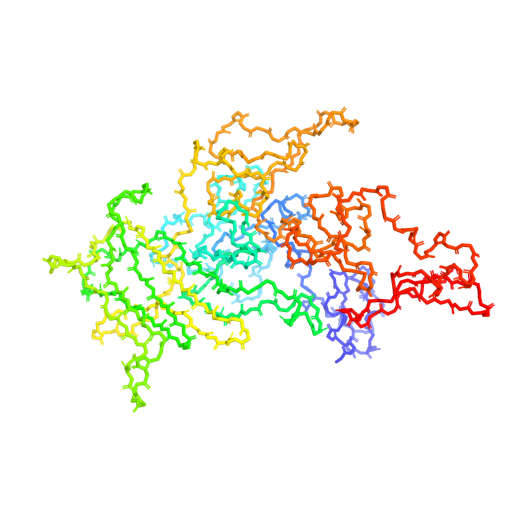1 211 ? -0.401 24.240 21.949 1.00 41.28 211 GLU A O 1
ATOM 1564 N N . ALA A 1 212 ? 1.069 25.900 21.531 1.00 38.19 212 ALA A N 1
ATOM 1565 C CA . ALA A 1 212 ? 2.247 25.250 22.095 1.00 38.19 212 ALA A CA 1
ATOM 1566 C C . ALA A 1 212 ? 1.985 24.800 23.545 1.00 38.19 212 ALA A C 1
ATOM 1568 O O . ALA A 1 212 ? 1.989 25.598 24.479 1.00 38.19 212 ALA A O 1
ATOM 1569 N N . GLY A 1 213 ? 1.717 23.509 23.734 1.00 41.50 213 GLY A N 1
ATOM 1570 C CA . GLY A 1 213 ? 1.472 22.913 25.038 1.00 41.50 213 GLY A CA 1
ATOM 1571 C C . GLY A 1 213 ? 1.530 21.385 24.964 1.00 41.50 213 GLY A C 1
ATOM 1572 O O . GLY A 1 213 ? 1.010 20.803 24.008 1.00 41.50 213 GLY A O 1
ATOM 1573 N N . PRO A 1 214 ? 2.146 20.710 25.949 1.00 36.31 214 PRO A N 1
ATOM 1574 C CA . PRO A 1 214 ? 2.213 19.254 25.984 1.00 36.31 214 PRO A CA 1
ATOM 1575 C C . PRO A 1 214 ? 0.797 18.681 26.167 1.00 36.31 214 PRO A C 1
ATOM 1577 O O . PRO A 1 214 ? 0.170 18.889 27.202 1.00 36.31 214 PRO A O 1
ATOM 1580 N N . GLY A 1 215 ? 0.270 17.988 25.150 1.00 49.38 215 GLY A N 1
ATOM 1581 C CA . GLY A 1 215 ? -1.008 17.261 25.228 1.00 49.38 215 GLY A CA 1
ATOM 1582 C C . GLY A 1 215 ? -2.129 17.692 24.271 1.00 49.38 215 GLY A C 1
ATOM 1583 O O . GLY A 1 215 ? -3.194 17.085 24.321 1.00 49.38 215 GLY A O 1
ATOM 1584 N N . LYS A 1 216 ? -1.925 18.685 23.389 1.00 56.41 216 LYS A N 1
ATOM 1585 C CA . LYS A 1 216 ? -2.941 19.120 22.396 1.00 56.41 216 LYS A CA 1
ATOM 1586 C C . LYS A 1 216 ? -2.850 18.423 21.024 1.00 56.41 216 LYS A C 1
ATOM 1588 O O . LYS A 1 216 ? -3.678 18.687 20.159 1.00 56.41 216 LYS A O 1
ATOM 1593 N N . GLU A 1 217 ? -1.888 17.517 20.838 1.00 71.75 217 GLU A N 1
ATOM 1594 C CA . GLU A 1 217 ? -1.717 16.707 19.613 1.00 71.75 217 GLU A CA 1
ATOM 1595 C C . GLU A 1 217 ? -2.543 15.410 19.624 1.00 71.75 217 GLU A C 1
ATOM 1597 O O . GLU A 1 217 ? -2.472 14.638 18.674 1.00 71.75 217 GLU A O 1
ATOM 1602 N N . ALA A 1 218 ? -3.331 15.172 20.678 1.00 84.19 218 ALA A N 1
ATOM 1603 C CA . ALA A 1 218 ? -4.107 13.954 20.880 1.00 84.19 218 ALA A CA 1
ATOM 1604 C C . ALA A 1 218 ? -5.590 14.259 21.147 1.00 84.19 218 ALA A C 1
ATOM 1606 O O . ALA A 1 218 ? -5.929 15.133 21.946 1.00 84.19 218 ALA A O 1
ATOM 1607 N N . ALA A 1 219 ? -6.485 13.502 20.519 1.00 89.19 219 ALA A N 1
ATOM 1608 C CA . ALA A 1 219 ? -7.922 13.525 20.746 1.00 89.19 219 ALA A CA 1
ATOM 1609 C C . ALA A 1 219 ? -8.396 12.147 21.224 1.00 89.19 219 ALA A C 1
ATOM 1611 O O . ALA A 1 219 ? -8.248 11.143 20.528 1.00 89.19 219 ALA A O 1
ATOM 1612 N N . VAL A 1 220 ? -8.998 12.102 22.414 1.00 90.50 220 VAL A N 1
ATOM 1613 C CA . VAL A 1 220 ? -9.635 10.885 22.936 1.00 90.50 220 VAL A CA 1
ATOM 1614 C C . VAL A 1 220 ? -10.953 10.661 22.203 1.00 90.50 220 VAL A C 1
ATOM 1616 O O . VAL A 1 220 ? -11.785 11.568 22.137 1.00 90.50 220 VAL A O 1
ATOM 1619 N N . ALA A 1 221 ? -11.144 9.452 21.687 1.00 91.44 221 ALA A N 1
ATOM 1620 C CA . ALA A 1 221 ? -12.338 9.055 20.969 1.00 91.44 221 ALA A CA 1
ATOM 1621 C C . ALA A 1 221 ? -13.577 9.120 21.870 1.00 91.44 221 ALA A C 1
ATOM 1623 O O . ALA A 1 221 ? -13.586 8.584 22.982 1.00 91.44 221 ALA A O 1
ATOM 1624 N N . LYS A 1 222 ? -14.643 9.746 21.372 1.00 91.94 222 LYS A N 1
ATOM 1625 C CA . LYS A 1 222 ? -15.950 9.850 22.026 1.00 91.94 222 LYS A CA 1
ATOM 1626 C C . LYS A 1 222 ? -17.046 9.698 20.979 1.00 91.94 222 LYS A C 1
ATOM 1628 O O . LYS A 1 222 ? -16.987 10.346 19.939 1.00 91.94 222 LYS A O 1
ATOM 1633 N N . ARG A 1 223 ? -18.061 8.871 21.247 1.00 90.00 223 ARG A N 1
ATOM 1634 C CA . ARG A 1 223 ? -19.241 8.817 20.371 1.00 90.00 223 ARG A CA 1
ATOM 1635 C C . ARG A 1 223 ? -20.064 10.100 20.526 1.00 90.00 223 ARG A C 1
ATOM 1637 O O . ARG A 1 223 ? -20.200 10.570 21.658 1.00 90.00 223 ARG A O 1
ATOM 1644 N N . PRO A 1 224 ? -20.682 10.624 19.452 1.00 85.75 224 PRO A N 1
ATOM 1645 C CA . PRO A 1 224 ? -21.560 11.794 19.535 1.00 85.75 224 PRO A CA 1
ATOM 1646 C C . PRO A 1 224 ? -22.695 11.641 20.561 1.00 85.75 224 PRO A C 1
ATOM 1648 O O . PRO A 1 224 ? -23.045 12.600 21.240 1.00 85.75 224 PRO A O 1
ATOM 1651 N N . GLY A 1 225 ? -23.228 10.424 20.723 1.00 82.25 225 GLY A N 1
ATOM 1652 C CA . GLY A 1 225 ? -24.284 10.106 21.694 1.00 82.25 225 GLY A CA 1
ATOM 1653 C C . GLY A 1 225 ? -23.804 9.776 23.115 1.00 82.25 225 GLY A C 1
ATOM 1654 O O . GLY A 1 225 ? -24.603 9.319 23.922 1.00 82.25 225 GLY A O 1
ATOM 1655 N N . GLY A 1 226 ? -22.510 9.923 23.427 1.00 81.75 226 GLY A N 1
ATOM 1656 C CA . GLY A 1 226 ? -21.959 9.647 24.765 1.00 81.75 226 GLY A CA 1
ATOM 1657 C C . GLY A 1 226 ? -21.811 8.163 25.137 1.00 81.75 226 GLY A C 1
ATOM 1658 O O . GLY A 1 226 ? -21.358 7.853 26.236 1.00 81.75 226 GLY A O 1
ATOM 1659 N N . GLY A 1 227 ? -22.156 7.238 24.235 1.00 83.12 227 GLY A N 1
ATOM 1660 C CA . GLY A 1 227 ? -21.950 5.801 24.426 1.00 83.12 227 GLY A CA 1
ATOM 1661 C C . GLY A 1 227 ? -20.473 5.386 24.396 1.00 83.12 227 GLY A C 1
ATOM 1662 O O . GLY A 1 227 ? -19.602 6.125 23.925 1.00 83.12 227 GLY A O 1
ATOM 1663 N N . LYS A 1 228 ? -20.184 4.162 24.858 1.00 84.44 228 LYS A N 1
ATOM 1664 C CA . LYS A 1 228 ? -18.830 3.592 24.795 1.00 84.44 228 LYS A CA 1
ATOM 1665 C C . LYS A 1 228 ? -18.365 3.468 23.342 1.00 84.44 228 LYS A C 1
ATOM 1667 O O . LYS A 1 228 ? -19.068 2.911 22.500 1.00 84.44 228 LYS A O 1
ATOM 1672 N N . VAL A 1 229 ? -17.166 3.972 23.041 1.00 87.19 229 VAL A N 1
ATOM 1673 C CA . VAL A 1 229 ? -16.561 3.854 21.699 1.00 87.19 229 VAL A CA 1
ATOM 1674 C C . VAL A 1 229 ? -16.273 2.393 21.367 1.00 87.19 229 VAL A C 1
ATOM 1676 O O . VAL A 1 229 ? -16.602 1.925 20.275 1.00 87.19 229 VAL A O 1
ATOM 1679 N N . LEU A 1 230 ? -15.699 1.675 22.330 1.00 87.25 230 LEU A N 1
ATOM 1680 C CA . LEU A 1 230 ? -15.302 0.284 22.195 1.00 87.25 230 LEU A CA 1
ATOM 1681 C C . LEU A 1 230 ? -16.249 -0.627 22.983 1.00 87.25 230 LEU A C 1
ATOM 1683 O O . LEU A 1 230 ? -16.615 -0.327 24.121 1.00 87.25 230 LEU A O 1
ATOM 1687 N N . VAL A 1 231 ? -16.642 -1.731 22.359 1.00 83.31 231 VAL A N 1
ATOM 1688 C CA . VAL A 1 231 ? -17.456 -2.804 22.926 1.00 83.31 231 VAL A CA 1
ATOM 1689 C C . VAL A 1 231 ? -16.500 -3.904 23.385 1.00 83.31 231 VAL A C 1
ATOM 1691 O O . VAL A 1 231 ? -15.834 -4.469 22.523 1.00 83.31 231 VAL A O 1
ATOM 1694 N N . PRO A 1 232 ? -16.405 -4.216 24.693 1.00 81.81 232 PRO A N 1
ATOM 1695 C CA . PRO A 1 232 ? -15.495 -5.242 25.209 1.00 81.81 232 PRO A CA 1
ATOM 1696 C C . PRO A 1 232 ? -15.695 -6.606 24.544 1.00 81.81 232 PRO A C 1
ATOM 1698 O O . PRO A 1 232 ? -16.831 -7.027 24.325 1.00 81.81 232 PRO A O 1
ATOM 1701 N N . GLY A 1 233 ? -14.598 -7.298 24.231 1.00 78.81 233 GLY A N 1
ATOM 1702 C CA . GLY A 1 233 ? -14.626 -8.573 23.507 1.00 78.81 233 GLY A CA 1
ATOM 1703 C C . GLY A 1 233 ? -15.124 -8.480 22.059 1.00 78.81 233 GLY A C 1
ATOM 1704 O O . GLY A 1 233 ? -15.297 -9.512 21.415 1.00 78.81 233 GLY A O 1
ATOM 1705 N N . GLY A 1 234 ? -15.384 -7.274 21.550 1.00 83.00 234 GLY A N 1
ATOM 1706 C CA . GLY A 1 234 ? -15.871 -7.036 20.198 1.00 83.00 234 GLY A CA 1
ATOM 1707 C C . GLY A 1 234 ? -14.754 -6.915 19.160 1.00 83.00 234 GLY A C 1
ATOM 1708 O O . GLY A 1 234 ? -13.621 -6.536 19.482 1.00 83.00 234 GLY A O 1
ATOM 1709 N N . ARG A 1 235 ? -15.131 -7.177 17.903 1.00 89.06 235 ARG A N 1
ATOM 1710 C CA . ARG A 1 235 ? -14.386 -6.886 16.670 1.00 89.06 235 ARG A CA 1
ATOM 1711 C C . ARG A 1 235 ? -15.034 -5.672 16.005 1.00 89.06 235 ARG A C 1
ATOM 1713 O O . ARG A 1 235 ? -16.199 -5.738 15.625 1.00 89.06 235 ARG A O 1
ATOM 1720 N N . GLN A 1 236 ? -14.317 -4.557 15.895 1.00 91.00 236 GLN A N 1
ATOM 1721 C CA . GLN A 1 236 ? -14.863 -3.302 15.357 1.00 91.00 236 GLN A CA 1
ATOM 1722 C C . GLN A 1 236 ? -13.951 -2.711 14.292 1.00 91.00 236 GLN A C 1
ATOM 1724 O O . GLN A 1 236 ? -12.739 -2.682 14.472 1.00 91.00 236 GLN A O 1
ATOM 1729 N N . LEU A 1 237 ? -14.519 -2.177 13.213 1.00 93.88 237 LEU A N 1
ATOM 1730 C CA . LEU A 1 237 ? -13.736 -1.489 12.194 1.00 93.88 237 LEU A CA 1
ATOM 1731 C C . LEU A 1 237 ? -13.291 -0.120 12.714 1.00 93.88 237 LEU A C 1
ATOM 1733 O O . LEU A 1 237 ? -14.124 0.681 13.145 1.00 93.88 237 LEU A O 1
ATOM 1737 N N . ILE A 1 238 ? -11.995 0.158 12.621 1.00 95.00 238 ILE A N 1
ATOM 1738 C CA . ILE A 1 238 ? -11.403 1.467 12.883 1.00 95.00 238 ILE A CA 1
ATOM 1739 C C . ILE A 1 238 ? -10.748 2.009 11.611 1.00 95.00 238 ILE A C 1
ATOM 1741 O O . ILE A 1 238 ? -10.097 1.276 10.865 1.00 95.00 238 ILE A O 1
ATOM 1745 N N . GLU A 1 239 ? -10.916 3.306 11.369 1.00 95.81 239 GLU A N 1
ATOM 1746 C CA . GLU A 1 239 ? -10.296 4.014 10.250 1.00 95.81 239 GLU A CA 1
ATOM 1747 C C . GLU A 1 239 ? -9.776 5.371 10.721 1.00 95.81 239 GLU A C 1
ATOM 1749 O O . GLU A 1 239 ? -10.555 6.264 11.061 1.00 95.81 239 GLU A O 1
ATOM 1754 N N . ALA A 1 240 ? -8.455 5.537 10.732 1.00 96.69 240 ALA A N 1
ATOM 1755 C CA . ALA A 1 240 ? -7.825 6.832 10.939 1.00 96.69 240 ALA A CA 1
ATOM 1756 C C . ALA A 1 240 ? -7.395 7.407 9.592 1.00 96.69 240 ALA A C 1
ATOM 1758 O O . ALA A 1 240 ? -6.584 6.817 8.881 1.00 96.69 240 ALA A O 1
ATOM 1759 N N . LYS A 1 241 ? -7.938 8.568 9.240 1.00 95.69 241 LYS A N 1
ATOM 1760 C CA . LYS A 1 241 ? -7.646 9.273 7.994 1.00 95.69 241 LYS A CA 1
ATOM 1761 C C . LYS A 1 241 ? -6.950 10.582 8.310 1.00 95.69 241 LYS A C 1
ATOM 1763 O O . LYS A 1 241 ? -7.507 11.391 9.050 1.00 95.69 241 LYS A O 1
ATOM 1768 N N . ALA A 1 242 ? -5.788 10.806 7.711 1.00 94.75 242 ALA A N 1
ATOM 1769 C CA . ALA A 1 242 ? -5.056 12.060 7.803 1.00 94.75 242 ALA A CA 1
ATOM 1770 C C . ALA A 1 242 ? -4.716 12.623 6.426 1.00 94.75 242 ALA A C 1
ATOM 1772 O O . ALA A 1 242 ? -4.579 11.877 5.454 1.00 94.75 242 ALA A O 1
ATOM 1773 N N . TRP A 1 243 ? -4.555 13.940 6.348 1.00 91.56 243 TRP A N 1
ATOM 1774 C CA . TRP A 1 243 ? -4.045 14.598 5.154 1.00 91.56 243 TRP A CA 1
ATOM 1775 C C . TRP A 1 243 ? -3.000 15.660 5.483 1.00 91.56 243 TRP A C 1
ATOM 1777 O O . TRP A 1 243 ? -3.107 16.375 6.485 1.00 91.56 243 TRP A O 1
ATOM 1787 N N . VAL A 1 244 ? -1.985 15.730 4.621 1.00 89.06 244 VAL A N 1
ATOM 1788 C CA . VAL A 1 244 ? -0.856 16.663 4.709 1.00 89.06 244 VAL A CA 1
ATOM 1789 C C . VAL A 1 244 ? -0.674 17.404 3.395 1.00 89.06 244 VAL A C 1
ATOM 1791 O O . VAL A 1 244 ? -0.832 16.828 2.316 1.00 89.06 244 VAL A O 1
ATOM 1794 N N . ASP A 1 245 ? -0.336 18.683 3.497 1.00 84.81 245 ASP A N 1
ATOM 1795 C CA . ASP A 1 245 ? -0.065 19.527 2.339 1.00 84.81 245 ASP A CA 1
ATOM 1796 C C . ASP A 1 245 ? 1.288 19.182 1.682 1.00 84.81 245 ASP A C 1
ATOM 1798 O O . ASP A 1 245 ? 2.164 18.585 2.320 1.00 84.81 245 ASP A O 1
ATOM 1802 N N . PRO A 1 246 ? 1.494 19.546 0.402 1.00 80.00 246 PRO A N 1
ATOM 1803 C CA . PRO A 1 246 ? 2.768 19.343 -0.283 1.00 80.00 246 PRO A CA 1
ATOM 1804 C C . PRO A 1 246 ? 3.942 19.962 0.480 1.00 80.00 246 PRO A C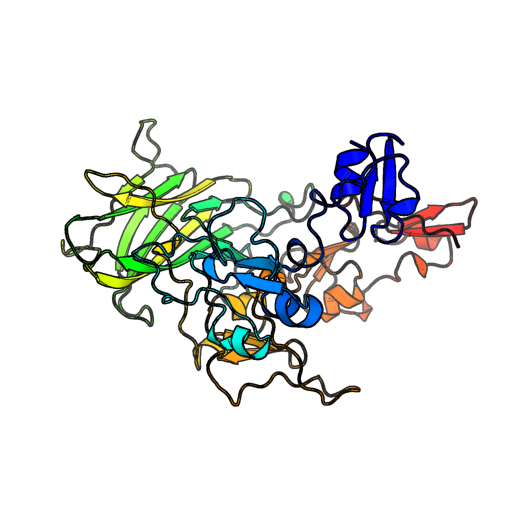 1
ATOM 1806 O O . PRO A 1 246 ? 3.894 21.124 0.876 1.00 80.00 246 PRO A O 1
ATOM 1809 N N . GLY A 1 247 ? 5.012 19.187 0.666 1.00 76.12 247 GLY A N 1
ATOM 1810 C CA . GLY A 1 247 ? 6.213 19.622 1.386 1.00 76.12 247 GLY A CA 1
ATOM 1811 C C . GLY A 1 247 ? 6.096 19.598 2.915 1.00 76.12 247 GLY A C 1
ATOM 1812 O O . GLY A 1 247 ? 7.097 19.823 3.591 1.00 76.12 247 GLY A O 1
ATOM 1813 N N . ALA A 1 248 ? 4.921 19.288 3.473 1.00 81.81 248 ALA A N 1
ATOM 1814 C CA . ALA A 1 248 ? 4.767 19.071 4.904 1.00 81.81 248 ALA A CA 1
ATOM 1815 C C . ALA A 1 248 ? 5.172 17.641 5.298 1.00 81.81 248 ALA A C 1
ATOM 1817 O O . ALA A 1 248 ? 4.945 16.674 4.563 1.00 81.81 248 ALA A O 1
ATOM 1818 N N . ALA A 1 249 ? 5.741 17.521 6.496 1.00 85.62 249 ALA A N 1
ATOM 1819 C CA . ALA A 1 249 ? 5.969 16.256 7.173 1.00 85.62 249 ALA A CA 1
ATOM 1820 C C . ALA A 1 249 ? 5.181 16.249 8.485 1.00 85.62 249 ALA A C 1
ATOM 1822 O O . ALA A 1 249 ? 5.197 17.226 9.236 1.00 85.62 249 ALA A O 1
ATOM 1823 N N . GLY A 1 250 ? 4.494 15.149 8.754 1.00 88.25 250 GLY A N 1
ATOM 1824 C CA . GLY A 1 250 ? 3.649 14.970 9.921 1.00 88.25 250 GLY A CA 1
ATOM 1825 C C . GLY A 1 250 ? 3.721 13.551 10.457 1.00 88.25 250 GLY A C 1
ATOM 1826 O O . GLY A 1 250 ? 4.493 12.720 9.983 1.00 88.25 250 GLY A O 1
ATOM 1827 N N . HIS A 1 251 ? 2.889 13.271 11.448 1.00 92.00 251 HIS A N 1
ATOM 1828 C CA . HIS A 1 251 ? 2.806 11.963 12.086 1.00 92.00 251 HIS A CA 1
ATOM 1829 C C . HIS A 1 251 ? 1.353 11.673 12.452 1.00 92.00 251 HIS A C 1
ATOM 1831 O O . HIS A 1 251 ? 0.626 12.595 12.819 1.00 92.00 251 HIS A O 1
ATOM 1837 N N . LEU A 1 252 ? 0.939 10.414 12.344 1.00 93.81 252 LEU A N 1
ATOM 1838 C CA . LEU A 1 252 ? -0.379 9.919 12.733 1.00 93.81 252 LEU A CA 1
ATOM 1839 C C . LEU A 1 252 ? -0.192 8.693 13.619 1.00 93.81 252 LEU A C 1
ATOM 1841 O O . LEU A 1 252 ? 0.495 7.765 13.204 1.00 93.81 252 LEU A O 1
ATOM 1845 N N . SER A 1 253 ? -0.832 8.644 14.784 1.00 93.50 253 SER A N 1
ATOM 1846 C CA . SER A 1 253 ? -0.783 7.482 15.672 1.00 93.50 253 SER A CA 1
ATOM 1847 C C . SER A 1 253 ? -2.141 7.174 16.307 1.00 93.50 253 SER A C 1
ATOM 1849 O O . SER A 1 253 ? -3.013 8.036 16.447 1.00 93.50 253 SER A O 1
ATOM 1851 N N . LEU A 1 254 ? -2.322 5.906 16.676 1.00 93.06 254 LEU A N 1
ATOM 1852 C CA . LEU A 1 254 ? -3.440 5.410 17.470 1.00 93.06 254 LEU A CA 1
ATOM 1853 C C . LEU A 1 254 ? -2.910 4.736 18.735 1.00 93.06 254 LEU A C 1
ATOM 1855 O O . LEU A 1 254 ? -2.002 3.901 18.671 1.00 93.06 254 LEU A O 1
ATOM 1859 N N . SER A 1 255 ? -3.502 5.059 19.881 1.00 91.25 255 SER A N 1
ATOM 1860 C CA . SER A 1 255 ? -3.079 4.565 21.196 1.00 91.25 255 SER A CA 1
ATOM 1861 C C . SER A 1 255 ? -4.278 4.233 22.090 1.00 91.25 255 SER A C 1
ATOM 1863 O O . SER A 1 255 ? -5.405 4.668 21.835 1.00 91.25 255 SER A O 1
ATOM 1865 N N . TRP A 1 256 ? -4.067 3.428 23.139 1.00 88.75 256 TRP A N 1
ATOM 1866 C CA . TRP A 1 256 ? -5.106 3.222 24.149 1.00 88.75 256 TRP A CA 1
ATOM 1867 C C . TRP A 1 256 ? -5.280 4.497 24.982 1.00 88.75 256 TRP A C 1
ATOM 1869 O O . TRP A 1 256 ? -4.307 5.090 25.447 1.00 88.75 256 TRP A O 1
ATOM 1879 N N . ALA A 1 257 ? -6.528 4.895 25.216 1.00 85.56 257 ALA A N 1
ATOM 1880 C CA . ALA A 1 257 ? -6.873 5.968 26.141 1.00 85.56 257 ALA A CA 1
ATOM 1881 C C . ALA A 1 257 ? -7.312 5.389 27.496 1.00 85.56 257 ALA A C 1
ATOM 1883 O O . ALA A 1 257 ? -7.996 4.367 27.543 1.00 85.56 257 ALA A O 1
ATOM 1884 N N . GLY A 1 258 ? -6.959 6.057 28.597 1.00 72.25 258 GLY A N 1
ATOM 1885 C CA . GLY A 1 258 ? -7.342 5.654 29.955 1.00 72.25 258 GLY A CA 1
ATOM 1886 C C . GLY A 1 258 ? -6.225 5.857 30.981 1.00 72.25 258 GLY A C 1
ATOM 1887 O O . GLY A 1 258 ? -5.229 6.524 30.696 1.00 72.25 258 GLY A O 1
ATOM 1888 N N . ALA A 1 259 ? -6.412 5.289 32.178 1.00 57.59 259 ALA A N 1
ATOM 1889 C CA . ALA A 1 259 ? -5.449 5.351 33.285 1.00 57.59 259 ALA A CA 1
ATOM 1890 C C . ALA A 1 259 ? -4.155 4.563 32.999 1.00 57.59 259 ALA A C 1
ATOM 1892 O O . ALA A 1 259 ? -3.081 4.965 33.434 1.00 57.59 259 ALA A O 1
ATOM 1893 N N . ASP A 1 260 ? -4.255 3.488 32.217 1.00 60.38 260 ASP A N 1
ATOM 1894 C CA . ASP A 1 260 ? -3.126 2.731 31.676 1.00 60.38 260 ASP A CA 1
ATOM 1895 C C . ASP A 1 260 ? -2.977 3.086 30.188 1.00 60.38 260 ASP A C 1
ATOM 1897 O O . ASP A 1 260 ? -3.615 2.481 29.320 1.00 60.38 260 ASP A O 1
ATOM 1901 N N . ARG A 1 261 ? -2.196 4.139 29.895 1.00 63.28 261 ARG A N 1
ATOM 1902 C CA . ARG A 1 261 ? -1.841 4.557 28.524 1.00 63.28 261 ARG A CA 1
ATOM 1903 C C . ARG A 1 261 ? -0.863 3.550 27.912 1.00 63.28 261 ARG A C 1
ATOM 1905 O O . ARG A 1 261 ? 0.311 3.845 27.705 1.00 63.28 261 ARG A O 1
ATOM 1912 N N . GLY A 1 262 ? -1.340 2.337 27.670 1.00 67.56 262 GLY A N 1
ATOM 1913 C CA . GLY A 1 262 ? -0.570 1.294 27.010 1.00 67.56 262 GLY A CA 1
ATOM 1914 C C . GLY A 1 262 ? -0.473 1.518 25.500 1.00 67.56 262 GLY A C 1
ATOM 1915 O O . GLY A 1 262 ? -1.333 2.143 24.874 1.00 67.56 262 GLY A O 1
ATOM 1916 N N . THR A 1 263 ? 0.546 0.931 24.880 1.00 77.12 263 THR A N 1
ATOM 1917 C CA . THR A 1 263 ? 0.689 0.916 23.420 1.00 77.12 263 THR A CA 1
ATOM 1918 C C . THR A 1 263 ? -0.386 0.036 22.776 1.00 77.12 263 THR A C 1
ATOM 1920 O O . THR A 1 263 ? -0.610 -1.106 23.196 1.00 77.12 263 THR A O 1
ATOM 1923 N N . LEU A 1 264 ? -1.032 0.536 21.718 1.00 87.12 264 LEU A N 1
ATOM 1924 C CA . LEU A 1 264 ? -1.912 -0.269 20.871 1.00 87.12 264 LEU A CA 1
ATOM 1925 C C . LEU A 1 264 ? -1.066 -1.241 20.038 1.00 87.12 264 LEU A C 1
ATOM 1927 O O . LEU A 1 264 ? -0.563 -0.914 18.968 1.00 87.12 264 LEU A O 1
ATOM 1931 N N . SER A 1 265 ? -0.861 -2.448 20.567 1.00 86.69 265 SER A N 1
ATOM 1932 C CA . SER A 1 265 ? -0.102 -3.491 19.872 1.00 86.69 265 SER A CA 1
ATOM 1933 C C . SER A 1 265 ? -0.842 -3.968 18.621 1.00 86.69 265 SER A C 1
ATOM 1935 O O . SER A 1 265 ? -2.041 -4.245 18.687 1.00 86.69 265 SER A O 1
ATOM 1937 N N . TYR A 1 266 ? -0.095 -4.175 17.531 1.00 86.50 266 TYR A N 1
ATOM 1938 C CA . TYR A 1 266 ? -0.572 -4.747 16.266 1.00 86.50 266 TYR A CA 1
ATOM 1939 C C . TYR A 1 266 ? -1.299 -6.087 16.414 1.00 86.50 266 TYR A C 1
ATOM 1941 O O . TYR A 1 266 ? -2.079 -6.458 15.552 1.00 86.50 266 TYR A O 1
ATOM 1949 N N . ARG A 1 267 ? -1.089 -6.804 17.522 1.00 83.25 267 ARG A N 1
ATOM 1950 C CA . ARG A 1 267 ? -1.765 -8.074 17.826 1.00 83.25 267 ARG A CA 1
ATOM 1951 C C . ARG A 1 267 ? -3.276 -7.929 18.026 1.00 83.25 267 ARG A C 1
ATOM 1953 O O . ARG A 1 267 ? -4.005 -8.880 17.777 1.00 83.25 267 ARG A O 1
ATOM 1960 N N . HIS A 1 268 ? -3.735 -6.744 18.433 1.00 87.25 268 HIS A N 1
ATOM 1961 C CA . HIS A 1 268 ? -5.160 -6.407 18.527 1.00 87.25 268 HIS A CA 1
ATOM 1962 C C . HIS A 1 268 ? -5.738 -5.954 17.183 1.00 87.25 268 HIS A C 1
ATOM 1964 O O . HIS A 1 268 ? -6.931 -5.683 17.096 1.00 87.25 268 HIS A O 1
ATOM 1970 N N . LEU A 1 269 ? -4.894 -5.808 16.160 1.00 91.69 269 LEU A N 1
ATOM 1971 C CA . LEU A 1 269 ? -5.268 -5.290 14.856 1.00 91.69 269 LEU A CA 1
ATOM 1972 C C . LEU A 1 269 ? -5.322 -6.457 13.876 1.00 91.69 269 LEU A C 1
ATOM 1974 O O . LEU A 1 269 ? -4.346 -7.175 13.643 1.00 91.69 269 LEU A O 1
ATOM 1978 N N . GLU A 1 270 ? -6.506 -6.675 13.342 1.00 92.62 270 GLU A N 1
ATOM 1979 C CA . GLU A 1 270 ? -6.733 -7.496 12.171 1.00 92.62 270 GLU A CA 1
ATOM 1980 C C . GLU A 1 270 ? -6.734 -6.573 10.943 1.00 92.62 270 GLU A C 1
ATOM 1982 O O . GLU A 1 270 ? -7.434 -5.557 10.959 1.00 92.62 270 GLU A O 1
ATOM 1987 N N . PRO A 1 271 ? -5.973 -6.883 9.879 1.00 93.12 271 PRO A N 1
ATOM 1988 C CA . PRO A 1 271 ? -5.997 -6.088 8.656 1.00 93.12 271 PRO A CA 1
ATOM 1989 C C . PRO A 1 271 ? -7.411 -5.991 8.089 1.00 93.12 271 PRO A C 1
ATOM 1991 O O . PRO A 1 271 ? -8.216 -6.904 8.263 1.00 93.12 271 PRO A O 1
ATOM 1994 N N . TYR A 1 272 ? -7.709 -4.908 7.375 1.00 92.12 272 TYR A N 1
ATOM 1995 C CA . TYR A 1 272 ? -9.012 -4.759 6.733 1.00 92.12 272 TYR A CA 1
ATOM 1996 C C . TYR A 1 272 ? -9.328 -5.965 5.826 1.00 92.12 272 TYR A C 1
ATOM 1998 O O . TYR A 1 272 ? -8.510 -6.361 4.998 1.00 92.12 272 TYR A O 1
ATOM 2006 N N . SER A 1 273 ? -10.497 -6.571 6.033 1.00 90.88 273 SER A N 1
ATOM 2007 C CA . SER A 1 273 ? -10.885 -7.886 5.508 1.00 90.88 273 SER A CA 1
ATOM 2008 C C . SER A 1 273 ? -12.402 -7.958 5.258 1.00 90.88 273 SER A C 1
ATOM 2010 O O . SER A 1 273 ? -13.173 -8.317 6.148 1.00 90.88 273 SER A O 1
ATOM 2012 N N . ARG A 1 274 ? -12.862 -7.603 4.051 1.00 88.75 274 ARG A N 1
ATOM 2013 C CA . ARG A 1 274 ? -14.281 -7.713 3.648 1.00 88.75 274 ARG A CA 1
ATOM 2014 C C . ARG A 1 274 ? -14.492 -8.862 2.665 1.00 88.75 274 ARG A C 1
ATOM 2016 O O . ARG A 1 274 ? -15.463 -9.605 2.792 1.00 88.75 274 ARG A O 1
ATOM 2023 N N . GLY A 1 275 ? -13.578 -9.023 1.711 1.00 86.31 275 GLY A N 1
ATOM 2024 C CA . GLY A 1 275 ? -13.569 -10.113 0.742 1.00 86.31 275 GLY A CA 1
ATOM 2025 C C . GLY A 1 275 ? -14.794 -10.156 -0.181 1.00 86.31 275 GLY A C 1
ATOM 2026 O O . GLY A 1 275 ? -15.539 -9.187 -0.356 1.00 86.31 275 GLY A O 1
ATOM 2027 N N . GLY A 1 276 ? -15.005 -11.316 -0.808 1.00 86.12 276 GLY A N 1
ATOM 2028 C CA . GLY A 1 276 ? -16.150 -11.560 -1.689 1.00 86.12 276 GLY A CA 1
ATOM 2029 C C . GLY A 1 276 ? -16.235 -10.565 -2.854 1.00 86.12 276 GLY A C 1
ATOM 2030 O O . GLY A 1 276 ? -15.235 -10.227 -3.484 1.00 86.12 276 GLY A O 1
ATOM 2031 N N . ALA A 1 277 ? -17.439 -10.068 -3.147 1.00 84.31 277 ALA A N 1
ATOM 2032 C CA . ALA A 1 277 ? -17.657 -9.129 -4.251 1.00 84.31 277 ALA A CA 1
ATOM 2033 C C . ALA A 1 277 ? -16.904 -7.792 -4.090 1.00 84.31 277 ALA A C 1
ATOM 2035 O O . ALA A 1 277 ? -16.718 -7.090 -5.081 1.00 84.31 277 ALA A O 1
ATOM 2036 N N . ALA A 1 278 ? -16.438 -7.450 -2.880 1.00 84.06 278 ALA A N 1
ATOM 2037 C CA . ALA A 1 278 ? -15.667 -6.232 -2.641 1.00 84.06 278 ALA A CA 1
ATOM 2038 C C . ALA A 1 278 ? -14.274 -6.257 -3.294 1.00 84.06 278 ALA A C 1
ATOM 2040 O O . ALA A 1 278 ? -13.701 -5.196 -3.501 1.00 84.06 278 ALA A O 1
ATOM 2041 N N . CYS A 1 279 ? -13.760 -7.432 -3.673 1.00 88.69 279 CYS A N 1
ATOM 2042 C CA . CYS A 1 279 ? -12.497 -7.550 -4.405 1.00 88.69 279 CYS A CA 1
ATOM 2043 C C . CYS A 1 279 ? -12.617 -7.090 -5.869 1.00 88.69 279 CYS A C 1
ATOM 2045 O O . CYS A 1 279 ? -11.673 -6.547 -6.435 1.00 88.69 279 CYS A O 1
ATOM 2047 N N . LEU A 1 280 ? -13.781 -7.303 -6.493 1.00 83.00 280 LEU A N 1
ATOM 2048 C CA . LEU A 1 280 ? -13.987 -7.157 -7.941 1.00 83.00 280 LEU A CA 1
ATOM 2049 C C . LEU A 1 280 ? -13.761 -5.741 -8.512 1.00 83.00 280 LEU A C 1
ATOM 2051 O O . LEU A 1 280 ? -13.326 -5.654 -9.659 1.00 83.00 280 LEU A O 1
ATOM 2055 N N . PRO A 1 281 ? -14.033 -4.638 -7.786 1.00 87.31 281 PRO A N 1
ATOM 2056 C CA . PRO A 1 281 ? -13.795 -3.288 -8.295 1.00 87.31 281 PRO A CA 1
ATOM 2057 C C . PRO A 1 281 ? -12.315 -2.914 -8.446 1.00 87.31 281 PRO A C 1
ATOM 2059 O O . PRO A 1 281 ? -12.017 -1.919 -9.101 1.00 87.31 281 PRO A O 1
ATOM 2062 N N . HIS A 1 282 ? -11.389 -3.655 -7.828 1.00 88.38 282 HIS A N 1
ATOM 2063 C CA . HIS A 1 282 ? -9.969 -3.319 -7.864 1.00 88.38 282 HIS A CA 1
ATOM 2064 C C . HIS A 1 282 ? -9.292 -3.837 -9.135 1.00 88.38 282 HIS A C 1
ATOM 2066 O O . HIS A 1 282 ? -9.253 -5.038 -9.404 1.00 88.38 282 HIS A O 1
ATOM 2072 N N . ASP A 1 283 ? -8.683 -2.918 -9.879 1.00 89.31 283 ASP A N 1
ATOM 2073 C CA . ASP A 1 283 ? -8.011 -3.172 -11.156 1.00 89.31 283 ASP A CA 1
ATOM 2074 C C . ASP A 1 283 ? -6.476 -3.094 -11.069 1.00 89.31 283 ASP A C 1
ATOM 2076 O O . ASP A 1 283 ? -5.775 -3.194 -12.076 1.00 89.31 283 ASP A O 1
ATOM 2080 N N . THR A 1 284 ? -5.939 -2.932 -9.858 1.00 91.88 284 THR A N 1
ATOM 2081 C CA . THR A 1 284 ? -4.501 -2.912 -9.576 1.00 91.88 284 THR A CA 1
ATOM 2082 C C . THR A 1 284 ? -4.163 -3.848 -8.421 1.00 91.88 284 THR A C 1
ATOM 2084 O O . THR A 1 284 ? -4.972 -4.049 -7.514 1.00 91.88 284 THR A O 1
ATOM 2087 N N . CYS A 1 285 ? -2.936 -4.377 -8.414 1.00 94.38 285 CYS A N 1
ATOM 2088 C CA . CYS A 1 285 ? -2.440 -5.233 -7.331 1.00 94.38 285 CYS A CA 1
ATOM 2089 C C . CYS A 1 285 ? -2.512 -4.537 -5.964 1.00 94.38 285 CYS A C 1
ATOM 2091 O O . CYS A 1 285 ? -3.053 -5.101 -5.016 1.00 94.38 285 CYS A O 1
ATOM 2093 N N . LEU A 1 286 ? -2.038 -3.286 -5.879 1.00 94.81 286 LEU A N 1
ATOM 2094 C CA . LEU A 1 286 ? -2.077 -2.512 -4.636 1.00 94.81 286 LEU A CA 1
ATOM 2095 C C . LEU A 1 286 ? -3.513 -2.274 -4.162 1.00 94.81 286 LEU A C 1
ATOM 2097 O O . LEU A 1 286 ? -3.796 -2.498 -2.992 1.00 94.81 286 LEU A O 1
ATOM 2101 N N . GLY A 1 287 ? -4.421 -1.873 -5.060 1.00 94.62 287 GLY A N 1
ATOM 2102 C CA . GLY A 1 287 ? -5.838 -1.712 -4.728 1.00 94.62 287 GLY A CA 1
ATOM 2103 C C . GLY A 1 287 ? -6.453 -3.011 -4.209 1.00 94.62 287 GLY A C 1
ATOM 2104 O O . GLY A 1 287 ? -7.079 -3.013 -3.154 1.00 94.62 287 GLY A O 1
ATOM 2105 N N . CYS A 1 288 ? -6.192 -4.124 -4.897 1.00 95.62 288 CYS A N 1
ATOM 2106 C CA . CYS A 1 288 ? -6.686 -5.445 -4.524 1.00 95.62 288 CYS A CA 1
ATOM 2107 C C . CYS A 1 288 ? -6.256 -5.853 -3.110 1.00 95.62 288 CYS A C 1
ATOM 2109 O O . CYS A 1 288 ? -7.074 -6.321 -2.327 1.00 95.62 288 CYS A O 1
ATOM 2111 N N . LEU A 1 289 ? -4.984 -5.629 -2.764 1.00 95.38 289 LEU A N 1
ATOM 2112 C CA . LEU A 1 289 ? -4.422 -6.010 -1.466 1.00 95.38 289 LEU A CA 1
ATOM 2113 C C . LEU A 1 289 ? -4.634 -4.970 -0.354 1.00 95.38 289 LEU A C 1
ATOM 2115 O O . LEU A 1 289 ? -4.049 -5.097 0.723 1.00 95.38 289 LEU A O 1
ATOM 2119 N N . THR A 1 290 ? -5.491 -3.965 -0.569 1.00 94.81 290 THR A N 1
ATOM 2120 C CA . THR A 1 290 ? -6.048 -3.181 0.550 1.00 94.81 290 THR A CA 1
ATOM 2121 C C . THR A 1 290 ? -6.982 -4.022 1.426 1.00 94.81 290 THR A C 1
ATOM 2123 O O . THR A 1 290 ? -7.157 -3.713 2.604 1.00 94.81 290 THR A O 1
ATOM 2126 N N . ASP A 1 291 ? -7.530 -5.108 0.874 1.00 93.69 291 ASP A N 1
ATOM 2127 C CA . ASP A 1 291 ? -8.363 -6.085 1.566 1.00 93.69 291 ASP A CA 1
ATOM 2128 C C . ASP A 1 291 ? -7.628 -7.431 1.673 1.00 93.69 291 ASP A C 1
ATOM 2130 O O . ASP A 1 291 ? -7.282 -8.071 0.678 1.00 93.69 291 ASP A O 1
ATOM 2134 N N . ALA A 1 292 ? -7.391 -7.881 2.903 1.00 92.75 292 ALA A N 1
ATOM 2135 C CA . ALA A 1 292 ? -6.628 -9.089 3.208 1.00 92.75 292 ALA A CA 1
ATOM 2136 C C . ALA A 1 292 ? -7.332 -10.403 2.809 1.00 92.75 292 ALA A C 1
ATOM 2138 O O . ALA A 1 292 ? -6.700 -11.469 2.815 1.00 92.75 292 ALA A O 1
ATOM 2139 N N . LEU A 1 293 ? -8.626 -10.342 2.468 1.00 92.44 293 LEU A N 1
ATOM 2140 C CA . LEU A 1 293 ? -9.405 -11.455 1.916 1.00 92.44 293 LEU A CA 1
ATOM 2141 C C . LEU A 1 293 ? -9.495 -11.411 0.389 1.00 92.44 293 LEU A C 1
ATOM 2143 O O . LEU A 1 293 ? -10.247 -12.190 -0.200 1.00 92.44 293 LEU A O 1
ATOM 2147 N N . CYS A 1 294 ? -8.726 -10.546 -0.262 1.00 94.00 294 CYS A N 1
ATOM 2148 C CA . CYS A 1 294 ? -8.555 -10.539 -1.704 1.00 94.00 294 CYS A CA 1
ATOM 2149 C C . CYS A 1 294 ? -7.176 -11.084 -2.098 1.00 94.00 294 CYS A C 1
ATOM 2151 O O . CYS A 1 294 ? -6.259 -11.208 -1.285 1.00 94.00 294 CYS A O 1
ATOM 2153 N N . GLN A 1 295 ? -7.046 -11.468 -3.362 1.00 93.19 295 GLN A N 1
ATOM 2154 C CA . GLN A 1 295 ? -5.809 -11.949 -3.961 1.00 93.19 295 GLN A CA 1
ATOM 2155 C C . GLN A 1 295 ? -5.679 -11.404 -5.382 1.00 93.19 295 GLN A C 1
ATOM 2157 O O . GLN A 1 295 ? -6.669 -11.316 -6.115 1.00 93.19 295 GLN A O 1
ATOM 2162 N N . TRP A 1 296 ? -4.460 -11.066 -5.792 1.00 94.31 296 TRP A N 1
ATOM 2163 C CA . TRP A 1 296 ? -4.210 -10.545 -7.133 1.00 94.31 296 TRP A CA 1
ATOM 2164 C C . TRP A 1 296 ? -3.708 -11.646 -8.068 1.00 94.31 296 TRP A C 1
ATOM 2166 O O . TRP A 1 296 ? -2.793 -12.393 -7.724 1.00 94.31 296 TRP A O 1
ATOM 2176 N N . CYS A 1 297 ? -4.282 -11.736 -9.270 1.00 92.19 297 CYS A N 1
ATOM 2177 C CA . CYS A 1 297 ? -3.829 -12.648 -10.318 1.00 92.19 297 CYS A CA 1
ATOM 2178 C C . CYS A 1 297 ? -3.066 -11.879 -11.407 1.00 92.19 297 CYS A C 1
ATOM 2180 O O . CYS A 1 297 ? -3.703 -11.243 -12.249 1.00 92.19 297 CYS A O 1
ATOM 2182 N N . PRO A 1 298 ? -1.722 -11.967 -11.467 1.00 88.06 298 PRO A N 1
ATOM 2183 C CA . PRO A 1 298 ? -0.937 -11.222 -12.453 1.00 88.06 298 PRO A CA 1
ATOM 2184 C C . PRO A 1 298 ? -1.247 -11.601 -13.905 1.00 88.06 298 PRO A C 1
ATOM 2186 O O . PRO A 1 298 ? -1.261 -10.734 -14.770 1.00 88.06 298 PRO A O 1
ATOM 2189 N N . GLY A 1 299 ? -1.516 -12.885 -14.174 1.00 83.69 299 GLY A N 1
ATOM 2190 C CA . GLY A 1 299 ? -1.740 -13.394 -15.533 1.00 83.69 299 GLY A CA 1
ATOM 2191 C C . GLY A 1 299 ? -3.012 -12.862 -16.200 1.00 83.69 299 GLY A C 1
ATOM 2192 O O . GLY A 1 299 ? -3.013 -12.629 -17.407 1.00 83.69 299 GLY A O 1
ATOM 2193 N N . SER A 1 300 ? -4.071 -12.646 -15.418 1.00 86.44 300 SER A N 1
ATOM 2194 C CA . SER A 1 300 ? -5.349 -12.089 -15.877 1.00 86.44 300 SER A CA 1
ATOM 2195 C C . SER A 1 300 ? -5.531 -10.609 -15.531 1.00 86.44 300 SER A C 1
ATOM 2197 O O . SER A 1 300 ? -6.486 -10.006 -16.006 1.00 86.44 300 SER A O 1
ATOM 2199 N N . ALA A 1 301 ? -4.642 -10.032 -14.714 1.00 88.00 301 ALA A N 1
ATOM 2200 C CA . ALA A 1 301 ? -4.772 -8.692 -14.141 1.00 88.00 301 ALA A CA 1
ATOM 2201 C C . ALA A 1 301 ? -6.120 -8.470 -13.425 1.00 88.00 301 ALA A C 1
ATOM 2203 O O . ALA A 1 301 ? -6.776 -7.446 -13.599 1.00 88.00 301 ALA A O 1
ATOM 2204 N N . THR A 1 302 ? -6.547 -9.453 -12.626 1.00 91.06 302 THR A N 1
ATOM 2205 C CA . THR A 1 302 ? -7.828 -9.414 -11.903 1.00 91.06 302 THR A CA 1
ATOM 2206 C C . THR A 1 302 ? -7.640 -9.617 -10.409 1.00 91.06 302 THR A C 1
ATOM 2208 O O . THR A 1 302 ? -6.895 -10.507 -9.987 1.00 91.06 302 THR A O 1
ATOM 2211 N N . CYS A 1 303 ? -8.393 -8.859 -9.616 1.00 93.50 303 CYS A N 1
ATOM 2212 C CA . CYS A 1 303 ? -8.544 -9.094 -8.189 1.00 93.50 303 CYS A CA 1
ATOM 2213 C C . CYS A 1 303 ? -9.654 -10.117 -7.926 1.00 93.50 303 CYS A C 1
ATOM 2215 O O . CYS A 1 303 ? -10.766 -9.978 -8.436 1.00 93.50 303 CYS A O 1
ATOM 2217 N N . LEU A 1 304 ? -9.362 -11.152 -7.138 1.00 92.94 304 LEU A N 1
ATOM 2218 C CA . LEU A 1 304 ? -10.304 -12.225 -6.823 1.00 92.94 304 LEU A CA 1
ATOM 2219 C C . LEU A 1 304 ? -10.431 -12.433 -5.307 1.00 92.94 304 LEU A C 1
ATOM 2221 O O . LEU A 1 304 ? -9.494 -12.130 -4.570 1.00 92.94 304 LEU A O 1
ATOM 2225 N N . PRO A 1 305 ? -11.544 -13.006 -4.820 1.00 92.31 305 PRO A N 1
ATOM 2226 C CA . PRO A 1 305 ? -11.673 -13.392 -3.419 1.00 92.31 305 PRO A CA 1
ATOM 2227 C C . PRO A 1 305 ? -10.695 -14.507 -3.044 1.00 92.31 305 PRO A C 1
ATOM 2229 O O . PRO A 1 305 ? -10.548 -15.507 -3.750 1.00 92.31 305 PRO A O 1
ATOM 2232 N N . ARG A 1 306 ? -10.061 -14.375 -1.883 1.00 89.56 306 ARG A N 1
ATOM 2233 C CA . ARG A 1 306 ? -9.124 -15.349 -1.321 1.00 89.56 306 ARG A CA 1
ATOM 2234 C C . ARG A 1 306 ? -9.821 -16.590 -0.764 1.00 89.56 306 ARG A C 1
ATOM 2236 O O . ARG A 1 306 ? -9.225 -17.653 -0.796 1.00 89.56 306 ARG A O 1
ATOM 2243 N N . ASP A 1 307 ? -11.080 -16.501 -0.360 1.00 82.75 307 ASP A N 1
ATOM 2244 C CA . ASP A 1 307 ? -11.800 -17.648 0.212 1.00 82.75 307 ASP A CA 1
ATOM 2245 C C . ASP A 1 307 ? -12.631 -18.434 -0.830 1.00 82.75 307 ASP A C 1
ATOM 2247 O O . ASP A 1 307 ? -13.232 -19.452 -0.499 1.00 82.75 307 ASP A O 1
ATOM 2251 N N . ASP A 1 308 ? -12.653 -18.015 -2.105 1.00 83.12 308 ASP A N 1
ATOM 2252 C CA . ASP A 1 308 ? -13.370 -18.738 -3.168 1.00 83.12 308 ASP A CA 1
ATOM 2253 C C . ASP A 1 308 ? -12.504 -19.865 -3.774 1.00 83.12 308 ASP A C 1
ATOM 2255 O O . ASP A 1 308 ? -11.569 -19.579 -4.531 1.00 83.12 308 ASP A O 1
ATOM 2259 N N . PRO A 1 309 ? -12.803 -21.157 -3.542 1.00 76.12 309 PRO A N 1
ATOM 2260 C CA . PRO A 1 309 ? -12.015 -22.262 -4.091 1.00 76.12 309 PRO A CA 1
ATOM 2261 C C . PRO A 1 309 ? -12.005 -22.303 -5.629 1.00 76.12 309 PRO A C 1
ATOM 2263 O O . PRO A 1 309 ? -11.110 -22.913 -6.215 1.00 76.12 309 PRO A O 1
ATOM 2266 N N . LYS A 1 310 ? -12.967 -21.649 -6.296 1.00 77.06 310 LYS A N 1
ATOM 2267 C CA . LYS A 1 310 ? -13.036 -21.544 -7.762 1.00 77.06 310 LYS A CA 1
ATOM 2268 C C . LYS A 1 310 ? -12.190 -20.401 -8.318 1.00 77.06 310 LYS A C 1
ATOM 2270 O O . LYS A 1 310 ? -11.859 -20.424 -9.502 1.00 77.06 310 LYS A O 1
ATOM 2275 N N . ALA A 1 311 ? -11.808 -19.429 -7.489 1.00 77.19 311 ALA A N 1
ATOM 2276 C CA . ALA A 1 311 ? -10.904 -18.357 -7.885 1.00 77.19 311 ALA A CA 1
ATOM 2277 C C . ALA A 1 311 ? -9.478 -18.908 -8.033 1.00 77.19 311 ALA A C 1
ATOM 2279 O O . ALA A 1 311 ? -8.721 -19.018 -7.065 1.00 77.19 311 ALA A O 1
ATOM 2280 N N . VAL A 1 312 ? -9.133 -19.282 -9.265 1.00 79.50 312 VAL A N 1
ATOM 2281 C CA . VAL A 1 312 ? -7.818 -19.791 -9.666 1.00 79.50 312 VAL A CA 1
ATOM 2282 C C . VAL A 1 312 ? -7.153 -18.764 -10.573 1.00 79.50 312 VAL A C 1
ATOM 2284 O O . VAL A 1 312 ? -7.740 -18.346 -11.568 1.00 79.50 312 VAL A O 1
ATOM 2287 N N . CYS A 1 313 ? -5.909 -18.393 -10.267 1.00 84.44 313 CYS A N 1
ATOM 2288 C CA . CYS A 1 313 ? -5.118 -17.575 -11.177 1.00 84.44 313 CYS A CA 1
ATOM 2289 C C . CYS A 1 313 ? -4.611 -18.442 -12.331 1.00 84.44 313 CYS A C 1
ATOM 2291 O O . CYS A 1 313 ? -3.748 -19.308 -12.159 1.00 84.44 313 CYS A O 1
ATOM 2293 N N . LEU A 1 314 ? -5.173 -18.214 -13.512 1.00 79.19 314 LEU A N 1
ATOM 2294 C CA . LEU A 1 314 ? -4.727 -18.843 -14.747 1.00 79.19 314 LEU A CA 1
ATOM 2295 C C . LEU A 1 314 ? -3.656 -17.966 -15.405 1.00 79.19 314 LEU A C 1
ATOM 2297 O O . LEU A 1 314 ? -3.724 -16.735 -15.341 1.00 79.19 314 LEU A O 1
ATOM 2301 N N . GLY A 1 315 ? -2.656 -18.600 -16.019 1.00 64.44 315 GLY A N 1
ATOM 2302 C CA . GLY A 1 315 ? -1.713 -17.904 -16.892 1.00 64.44 315 GLY A CA 1
ATOM 2303 C C . GLY A 1 315 ? -2.439 -17.234 -18.065 1.00 64.44 315 GLY A C 1
ATOM 2304 O O . GLY A 1 315 ? -3.477 -17.719 -18.522 1.00 64.44 315 GLY A O 1
ATOM 2305 N N . GLY A 1 316 ? -1.909 -16.103 -18.538 1.00 58.22 316 GLY A N 1
ATOM 2306 C CA . GLY A 1 316 ? -2.441 -15.416 -19.716 1.00 58.22 316 GLY A CA 1
ATOM 2307 C C . GLY A 1 316 ? -2.409 -16.305 -20.969 1.00 58.22 316 GLY A C 1
ATOM 2308 O O . GLY A 1 316 ? -1.704 -17.310 -21.021 1.00 58.22 316 GLY A O 1
ATOM 2309 N N . ALA A 1 317 ? -3.148 -15.915 -22.010 1.00 52.34 317 ALA A N 1
ATOM 2310 C CA . ALA A 1 317 ? -3.374 -16.703 -23.231 1.00 52.34 317 ALA A CA 1
ATOM 2311 C C . ALA A 1 317 ? -2.116 -17.027 -24.085 1.00 52.34 317 ALA A C 1
ATOM 2313 O O . ALA A 1 317 ? -2.242 -17.602 -25.165 1.00 52.34 317 ALA A O 1
ATOM 2314 N N . GLY A 1 318 ? -0.906 -16.681 -23.632 1.00 50.81 318 GLY A N 1
ATOM 2315 C CA . GLY A 1 318 ? 0.362 -16.926 -24.321 1.00 50.81 318 GLY A CA 1
ATOM 2316 C C . GLY A 1 318 ? 1.267 -17.889 -23.550 1.00 50.81 318 GLY A C 1
ATOM 2317 O O . GLY A 1 318 ? 1.806 -17.532 -22.509 1.00 50.81 318 GLY A O 1
ATOM 2318 N N . SER A 1 319 ? 1.445 -19.095 -24.101 1.00 46.75 319 SER A N 1
ATOM 2319 C CA . SER A 1 319 ? 2.446 -20.115 -23.736 1.00 46.75 319 SER A CA 1
ATOM 2320 C C . SER A 1 319 ? 2.539 -20.484 -22.249 1.00 46.75 319 SER A C 1
ATOM 2322 O O . SER A 1 319 ? 3.512 -20.170 -21.569 1.00 46.75 319 SER A O 1
ATOM 2324 N N . GLY A 1 320 ? 1.540 -21.233 -21.780 1.00 48.56 320 GLY A N 1
ATOM 2325 C CA . GLY A 1 320 ? 1.561 -21.926 -20.495 1.00 48.56 320 GLY A CA 1
ATOM 2326 C C . GLY A 1 320 ? 0.220 -21.815 -19.789 1.00 48.56 320 GLY A C 1
ATOM 2327 O O . GLY A 1 320 ? 0.069 -20.997 -18.891 1.00 48.56 320 GLY A O 1
ATOM 2328 N N . ALA A 1 321 ? -0.751 -22.650 -20.171 1.00 54.38 321 ALA A N 1
ATOM 2329 C CA . ALA A 1 321 ? -2.047 -22.784 -19.494 1.00 54.38 321 ALA A CA 1
ATOM 2330 C C . ALA A 1 321 ? -1.906 -23.456 -18.106 1.00 54.38 321 ALA A C 1
ATOM 2332 O O . ALA A 1 321 ? -2.610 -24.407 -17.772 1.00 54.38 321 ALA A O 1
ATOM 2333 N N . GLY A 1 322 ? -0.923 -23.013 -17.322 1.00 63.38 322 GLY A N 1
ATOM 2334 C CA . GLY A 1 322 ? -0.640 -23.473 -15.974 1.00 63.38 322 GLY A CA 1
ATOM 2335 C C . GLY A 1 322 ? -1.369 -22.627 -14.936 1.00 63.38 322 GLY A C 1
ATOM 2336 O O . GLY A 1 322 ? -1.741 -21.476 -15.174 1.00 63.38 322 GLY A O 1
ATOM 2337 N N . ARG A 1 323 ? -1.564 -23.211 -13.754 1.00 73.44 323 ARG A N 1
ATOM 2338 C CA . ARG A 1 323 ? -1.977 -22.467 -12.561 1.00 73.44 323 ARG A CA 1
ATOM 2339 C C . ARG A 1 323 ? -0.798 -21.613 -12.101 1.00 73.44 323 ARG A C 1
ATOM 2341 O O . ARG A 1 323 ? 0.292 -22.145 -11.909 1.00 73.44 323 ARG A O 1
ATOM 2348 N N . HIS A 1 324 ? -1.022 -20.319 -11.921 1.00 78.81 324 HIS A N 1
ATOM 2349 C CA . HIS A 1 324 ? -0.053 -19.413 -11.313 1.00 78.81 324 HIS A CA 1
ATOM 2350 C C . HIS A 1 324 ? -0.403 -19.196 -9.842 1.00 78.81 324 HIS A C 1
ATOM 2352 O O . HIS A 1 324 ? -1.574 -19.241 -9.458 1.00 78.81 324 HIS A O 1
ATOM 2358 N N . PHE A 1 325 ? 0.612 -18.950 -9.017 1.00 83.94 325 PHE A N 1
ATOM 2359 C CA . PHE A 1 325 ? 0.375 -18.518 -7.647 1.00 83.94 325 PHE A CA 1
ATOM 2360 C C . PHE A 1 325 ? -0.190 -17.086 -7.643 1.00 83.94 325 PHE A C 1
ATOM 2362 O O . PHE A 1 325 ? 0.310 -16.236 -8.388 1.00 83.94 325 PHE A O 1
ATOM 2369 N N . PRO A 1 326 ? -1.252 -16.815 -6.863 1.00 91.00 326 PRO A N 1
ATOM 2370 C CA . PRO A 1 326 ? -1.740 -15.459 -6.655 1.00 91.00 326 PRO A CA 1
ATOM 2371 C C . PRO A 1 326 ? -0.737 -14.655 -5.835 1.00 91.00 326 PRO A C 1
ATOM 2373 O O . PRO A 1 326 ? -0.108 -15.201 -4.931 1.00 91.00 326 PRO A O 1
ATOM 2376 N N . VAL A 1 327 ? -0.689 -13.350 -6.067 1.00 93.19 327 VAL A N 1
ATOM 2377 C CA . VAL A 1 327 ? 0.018 -12.418 -5.189 1.00 93.19 327 VAL A CA 1
ATOM 2378 C C . VAL A 1 327 ? -0.840 -12.184 -3.944 1.00 93.19 327 VAL A C 1
ATOM 2380 O O . VAL A 1 327 ? -1.992 -11.748 -4.046 1.00 93.19 327 VAL A O 1
ATOM 2383 N N . LEU A 1 328 ? -0.283 -12.531 -2.782 1.00 92.31 328 LEU A N 1
ATOM 2384 C CA . LEU A 1 328 ? -0.909 -12.384 -1.458 1.00 92.31 328 LEU A CA 1
ATOM 2385 C C . LEU A 1 328 ? -0.187 -11.346 -0.588 1.00 92.31 328 LEU A C 1
ATOM 2387 O O . LEU A 1 328 ? -0.765 -10.826 0.366 1.00 92.31 328 LEU A O 1
ATOM 2391 N N . ASP A 1 329 ? 1.079 -11.064 -0.895 1.00 92.31 329 ASP A N 1
ATOM 2392 C CA . ASP A 1 329 ? 1.896 -10.098 -0.174 1.00 92.31 329 ASP A CA 1
ATOM 2393 C C . ASP A 1 329 ? 1.944 -8.759 -0.922 1.00 92.31 329 ASP A C 1
ATOM 2395 O O . ASP A 1 329 ? 2.198 -8.708 -2.123 1.00 92.31 329 ASP A O 1
ATOM 2399 N N . ILE A 1 330 ? 1.722 -7.657 -0.203 1.00 93.31 330 ILE A N 1
ATOM 2400 C CA . ILE A 1 330 ? 1.715 -6.306 -0.785 1.00 93.31 330 ILE A CA 1
ATOM 2401 C C . ILE A 1 330 ? 3.081 -5.942 -1.392 1.00 93.31 330 ILE A C 1
ATOM 2403 O O . ILE A 1 330 ? 3.140 -5.230 -2.394 1.00 93.31 330 ILE A O 1
ATOM 2407 N N . GLY A 1 331 ? 4.180 -6.443 -0.822 1.00 90.56 331 GLY A N 1
ATOM 2408 C CA . GLY A 1 331 ? 5.542 -6.226 -1.310 1.00 90.56 331 GLY A CA 1
ATOM 2409 C C . GLY A 1 331 ? 5.853 -6.935 -2.630 1.00 90.56 331 GLY A C 1
ATOM 2410 O O . GLY A 1 331 ? 6.811 -6.561 -3.304 1.00 90.56 331 GLY A O 1
ATOM 2411 N N . GLU A 1 332 ? 5.037 -7.909 -3.037 1.00 92.12 332 GLU A N 1
ATOM 2412 C CA . GLU A 1 332 ? 5.136 -8.568 -4.344 1.00 92.12 332 GLU A CA 1
ATOM 2413 C C . GLU A 1 332 ? 4.387 -7.800 -5.451 1.00 92.12 332 GLU A C 1
ATOM 2415 O O . GLU A 1 332 ? 4.510 -8.136 -6.630 1.00 92.12 332 GLU A O 1
ATOM 2420 N N . CYS A 1 333 ? 3.633 -6.746 -5.113 1.00 92.88 333 CYS A N 1
ATOM 2421 C CA . CYS A 1 333 ? 3.004 -5.894 -6.116 1.00 92.88 333 CYS A CA 1
ATOM 2422 C C . CYS A 1 333 ? 4.035 -5.046 -6.868 1.00 92.88 333 CYS A C 1
ATOM 2424 O O . CYS A 1 333 ? 4.827 -4.305 -6.281 1.00 92.88 333 CYS A O 1
ATOM 2426 N N . HIS A 1 334 ? 3.951 -5.075 -8.198 1.00 88.81 334 HIS A N 1
ATOM 2427 C CA . HIS A 1 334 ? 4.731 -4.179 -9.038 1.00 88.81 334 HIS A CA 1
ATOM 2428 C C . HIS A 1 334 ? 4.208 -2.744 -8.967 1.00 88.81 334 HIS A C 1
ATOM 2430 O O . HIS A 1 334 ? 3.004 -2.501 -9.060 1.00 88.81 334 HIS A O 1
ATOM 2436 N N . THR A 1 335 ? 5.126 -1.789 -8.831 1.00 89.19 335 THR A N 1
ATOM 2437 C CA . THR A 1 335 ? 4.825 -0.352 -8.847 1.00 89.19 335 THR A CA 1
ATOM 2438 C C . THR A 1 335 ? 5.434 0.302 -10.081 1.00 89.19 335 THR A C 1
ATOM 2440 O O . THR A 1 335 ? 6.417 -0.197 -10.630 1.00 89.19 335 THR A O 1
ATOM 2443 N N . CYS A 1 336 ? 4.879 1.443 -10.510 1.00 90.06 336 CYS A N 1
ATOM 2444 C CA . CYS A 1 336 ? 5.376 2.163 -11.687 1.00 90.06 336 CYS A CA 1
ATOM 2445 C C . CYS A 1 336 ? 6.891 2.417 -11.611 1.00 90.06 336 CYS A C 1
ATOM 2447 O O . CYS A 1 336 ? 7.610 2.174 -12.574 1.00 90.06 336 CYS A O 1
ATOM 2449 N N . GLU A 1 337 ? 7.394 2.800 -10.439 1.00 87.38 337 GLU A N 1
ATOM 2450 C CA . GLU A 1 337 ? 8.805 3.134 -10.215 1.00 87.38 337 GLU A CA 1
ATOM 2451 C C . GLU A 1 337 ? 9.778 1.969 -10.461 1.00 87.38 337 GLU A C 1
ATOM 2453 O O . GLU A 1 337 ? 10.962 2.196 -10.703 1.00 87.38 337 GLU A O 1
ATOM 2458 N N . GLN A 1 338 ? 9.302 0.721 -10.432 1.00 88.75 338 GLN A N 1
ATOM 2459 C CA . GLN A 1 338 ? 10.131 -0.452 -10.728 1.00 88.75 338 GLN A CA 1
ATOM 2460 C C . GLN A 1 338 ? 10.414 -0.601 -12.233 1.00 88.75 338 GLN A C 1
ATOM 2462 O O . GLN A 1 338 ? 11.327 -1.331 -12.629 1.00 88.75 338 GLN A O 1
ATOM 2467 N N . HIS A 1 339 ? 9.662 0.086 -13.097 1.00 89.94 339 HIS A N 1
ATOM 2468 C CA . HIS A 1 339 ? 9.881 0.047 -14.536 1.00 89.94 339 HIS A CA 1
ATOM 2469 C C . HIS A 1 339 ? 10.978 1.026 -14.955 1.00 89.94 339 HIS A C 1
ATOM 2471 O O . HIS A 1 339 ? 10.761 2.224 -15.097 1.00 89.94 339 HIS A O 1
ATOM 2477 N N . ILE A 1 340 ? 12.155 0.480 -15.259 1.00 86.81 340 ILE A N 1
ATOM 2478 C CA . ILE A 1 340 ? 13.323 1.250 -15.719 1.00 86.81 340 ILE A CA 1
ATOM 2479 C C . ILE A 1 340 ? 13.337 1.528 -17.234 1.00 86.81 340 ILE A C 1
ATOM 2481 O O . ILE A 1 340 ? 14.247 2.181 -17.742 1.00 86.81 340 ILE A O 1
ATOM 2485 N N . TYR A 1 341 ? 12.353 1.014 -17.980 1.00 88.62 341 TYR A N 1
ATOM 2486 C CA . TYR A 1 341 ? 12.234 1.199 -19.428 1.00 88.62 341 TYR A CA 1
ATOM 2487 C C . TYR A 1 341 ? 10.884 1.815 -19.789 1.00 88.62 341 TYR A C 1
ATOM 2489 O O . TYR A 1 341 ? 9.846 1.332 -19.339 1.00 88.62 341 TYR A O 1
ATOM 2497 N N . CYS A 1 342 ? 10.897 2.808 -20.683 1.00 92.19 342 CYS A N 1
ATOM 2498 C CA . CYS A 1 342 ? 9.691 3.519 -21.117 1.00 92.19 34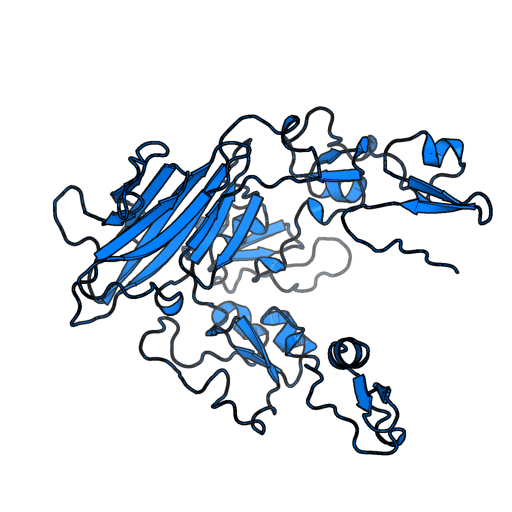2 CYS A CA 1
ATOM 2499 C C . CYS A 1 342 ? 8.592 2.584 -21.636 1.00 92.19 342 CYS A C 1
ATOM 2501 O O . CYS A 1 342 ? 7.447 2.691 -21.212 1.00 92.19 342 CYS A O 1
ATOM 2503 N N . SER A 1 343 ? 8.928 1.631 -22.511 1.00 92.44 343 SER A N 1
ATOM 2504 C CA . SER A 1 343 ? 7.926 0.730 -23.092 1.00 92.44 343 SER A CA 1
ATOM 2505 C C . SER A 1 343 ? 7.250 -0.155 -22.042 1.00 92.44 343 SER A C 1
ATOM 2507 O O . SER A 1 343 ? 6.044 -0.366 -22.118 1.00 92.44 343 SER A O 1
ATOM 2509 N N . ALA A 1 344 ? 8.007 -0.637 -21.051 1.00 92.25 344 ALA A N 1
ATOM 2510 C CA . ALA A 1 344 ? 7.469 -1.422 -19.941 1.00 92.25 344 ALA A CA 1
ATOM 2511 C C . ALA A 1 344 ? 6.606 -0.558 -19.009 1.00 92.25 344 ALA A C 1
ATOM 2513 O O . ALA A 1 344 ? 5.501 -0.956 -18.662 1.00 92.25 344 ALA A O 1
ATOM 2514 N N . CYS A 1 345 ? 7.082 0.647 -18.679 1.00 94.06 345 CYS A N 1
ATOM 2515 C CA . CYS A 1 345 ? 6.359 1.630 -17.874 1.00 94.06 345 CYS A CA 1
ATOM 2516 C C . CYS A 1 345 ? 4.984 1.952 -18.475 1.00 94.06 345 CYS A C 1
ATOM 2518 O O . CYS A 1 345 ? 3.947 1.770 -17.842 1.00 94.06 345 CYS A O 1
ATOM 2520 N N . VAL A 1 346 ? 4.966 2.373 -19.740 1.00 95.00 346 VAL A N 1
ATOM 2521 C CA . VAL A 1 346 ? 3.729 2.746 -20.428 1.00 95.00 346 VAL A CA 1
ATOM 2522 C C . VAL A 1 346 ? 2.820 1.534 -20.646 1.00 95.00 346 VAL A C 1
ATOM 2524 O O . VAL A 1 346 ? 1.602 1.646 -20.513 1.00 95.00 346 VAL A O 1
ATOM 2527 N N . GLY A 1 347 ? 3.397 0.363 -20.937 1.00 91.25 347 GLY A N 1
ATOM 2528 C CA . GLY A 1 347 ? 2.650 -0.890 -21.063 1.00 91.25 347 GLY A CA 1
ATOM 2529 C C . GLY A 1 347 ? 1.928 -1.305 -19.776 1.00 91.25 347 GLY A C 1
ATOM 2530 O O . GLY A 1 347 ? 0.878 -1.932 -19.853 1.00 91.25 347 GLY A O 1
ATOM 2531 N N . ALA A 1 348 ? 2.442 -0.901 -18.611 1.00 88.88 348 ALA A N 1
ATOM 2532 C CA . ALA A 1 348 ? 1.818 -1.120 -17.308 1.00 88.88 348 ALA A CA 1
ATOM 2533 C C . ALA A 1 348 ? 0.748 -0.066 -16.942 1.00 88.88 348 ALA A C 1
ATOM 2535 O O . ALA A 1 348 ? 0.239 -0.065 -15.824 1.00 88.88 348 ALA A O 1
ATOM 2536 N N . GLY A 1 349 ? 0.399 0.851 -17.856 1.00 88.88 349 GLY A N 1
ATOM 2537 C CA . GLY A 1 349 ? -0.580 1.914 -17.599 1.00 88.88 349 GLY A CA 1
ATOM 2538 C C . GLY A 1 349 ? -0.033 3.108 -16.804 1.00 88.88 349 GLY A C 1
ATOM 2539 O O . GLY A 1 349 ? -0.813 3.945 -16.344 1.00 88.88 349 GLY A O 1
ATOM 2540 N N . CYS A 1 350 ? 1.290 3.200 -16.661 1.00 93.00 350 CYS A N 1
ATOM 2541 C CA . CYS A 1 350 ? 2.006 4.305 -16.027 1.00 93.00 350 CYS A CA 1
ATOM 2542 C C . CYS A 1 350 ? 2.400 5.388 -17.058 1.00 93.00 350 CYS A C 1
ATOM 2544 O O . CYS A 1 350 ? 2.105 5.276 -18.252 1.00 93.00 350 CYS A O 1
ATOM 2546 N N . GLU A 1 351 ? 3.071 6.450 -16.610 1.00 94.31 351 GLU A N 1
ATOM 2547 C CA . GLU A 1 351 ? 3.629 7.498 -17.468 1.00 94.31 351 GLU A CA 1
ATOM 2548 C C . GLU A 1 351 ? 5.146 7.626 -17.305 1.00 94.31 351 GLU A C 1
ATOM 2550 O O . GLU A 1 351 ? 5.698 7.468 -16.216 1.00 94.31 351 GLU A O 1
ATOM 2555 N N . TRP A 1 352 ? 5.834 7.902 -18.410 1.00 94.56 352 TRP A N 1
ATOM 2556 C CA . TRP A 1 352 ? 7.287 7.980 -18.455 1.00 94.56 352 TRP A CA 1
ATOM 2557 C C . TRP A 1 352 ? 7.769 9.422 -18.580 1.00 94.56 352 TRP A C 1
ATOM 2559 O O . TRP A 1 352 ? 7.360 10.150 -19.484 1.00 94.56 352 TRP A O 1
ATOM 2569 N N . LEU A 1 353 ? 8.700 9.812 -17.712 1.00 92.25 353 LEU A N 1
ATOM 2570 C CA . LEU A 1 353 ? 9.357 11.114 -17.724 1.00 92.25 353 LEU A CA 1
ATOM 2571 C C . LEU A 1 353 ? 10.677 11.024 -18.499 1.00 92.25 353 LEU A C 1
ATOM 2573 O O . LEU A 1 353 ? 11.680 10.568 -17.936 1.00 92.25 353 LEU A O 1
ATOM 2577 N N . PRO A 1 354 ? 10.727 11.460 -19.772 1.00 87.56 354 PRO A N 1
ATOM 2578 C CA . PRO A 1 354 ? 11.894 11.260 -20.630 1.00 87.56 354 PRO A CA 1
ATOM 2579 C C . PRO A 1 354 ? 13.170 11.909 -20.073 1.00 87.56 354 PRO A C 1
ATOM 2581 O O . PRO A 1 354 ? 14.222 11.270 -20.054 1.00 87.56 354 PRO A O 1
ATOM 2584 N N . ASP A 1 355 ? 13.077 13.127 -19.539 1.00 84.44 355 ASP A N 1
ATOM 2585 C CA . ASP A 1 355 ? 14.235 13.875 -19.018 1.00 84.44 355 ASP A CA 1
ATOM 2586 C C . ASP A 1 355 ? 14.769 13.313 -17.696 1.00 84.44 355 ASP A C 1
ATOM 2588 O O . ASP A 1 355 ? 15.941 13.478 -17.336 1.00 84.44 355 ASP A O 1
ATOM 2592 N N . LYS A 1 356 ? 13.900 12.638 -16.941 1.00 85.88 356 LYS A N 1
ATOM 2593 C CA . LYS A 1 356 ? 14.245 12.033 -15.652 1.00 85.88 356 LYS A CA 1
ATOM 2594 C C . LYS A 1 356 ? 14.583 10.551 -15.773 1.00 85.88 356 LYS A C 1
ATOM 2596 O O . LYS A 1 356 ? 15.196 10.025 -14.853 1.00 85.88 356 LYS A O 1
ATOM 2601 N N . ALA A 1 357 ? 14.253 9.924 -16.905 1.00 87.12 357 ALA A N 1
ATOM 2602 C CA . ALA A 1 357 ? 14.291 8.476 -17.090 1.00 87.12 357 ALA A CA 1
ATOM 2603 C C . ALA A 1 357 ? 13.561 7.739 -15.952 1.00 87.12 357 ALA A C 1
ATOM 2605 O O . ALA A 1 357 ? 14.067 6.762 -15.406 1.00 87.12 357 ALA A O 1
ATOM 2606 N N . HIS A 1 358 ? 12.398 8.270 -15.565 1.00 89.56 358 HIS A N 1
ATOM 2607 C CA . HIS A 1 358 ? 11.643 7.840 -14.390 1.00 89.56 358 HIS A CA 1
ATOM 2608 C C . HIS A 1 358 ? 10.224 7.453 -14.788 1.00 89.56 358 HIS A C 1
ATOM 2610 O O . HIS A 1 358 ? 9.601 8.142 -15.600 1.00 89.56 358 HIS A O 1
ATOM 2616 N N . CYS A 1 359 ? 9.721 6.365 -14.216 1.00 92.19 359 CYS A N 1
ATOM 2617 C CA . CYS A 1 359 ? 8.351 5.920 -14.416 1.00 92.19 359 CYS A CA 1
ATOM 2618 C C . CYS A 1 359 ? 7.498 6.293 -13.206 1.00 92.19 359 CYS A C 1
ATOM 2620 O O . CYS A 1 359 ? 7.844 5.965 -12.073 1.00 92.19 359 CYS A O 1
ATOM 2622 N N . SER A 1 360 ? 6.371 6.946 -13.464 1.00 91.88 360 SER A N 1
ATOM 2623 C CA . SER A 1 360 ? 5.443 7.428 -12.448 1.00 91.88 360 SER A CA 1
ATOM 2624 C C . SER A 1 360 ? 4.022 6.964 -12.738 1.00 91.88 360 SER A C 1
ATOM 2626 O O . SER A 1 360 ? 3.696 6.564 -13.856 1.00 91.88 360 SER A O 1
ATOM 2628 N N . ARG A 1 361 ? 3.138 7.029 -11.742 1.00 90.62 361 ARG A N 1
ATOM 2629 C CA . ARG A 1 361 ? 1.709 6.833 -11.981 1.00 90.62 361 ARG A CA 1
ATOM 2630 C C . ARG A 1 361 ? 1.194 7.907 -12.940 1.00 90.62 361 ARG A C 1
ATOM 2632 O O . ARG A 1 361 ? 1.521 9.082 -12.824 1.00 90.62 361 ARG A O 1
ATOM 2639 N N . ARG A 1 362 ? 0.320 7.491 -13.853 1.00 90.38 362 ARG A N 1
ATOM 2640 C CA . ARG A 1 362 ? -0.306 8.366 -14.844 1.00 90.38 362 ARG A CA 1
ATOM 2641 C C . ARG A 1 362 ? -1.066 9.543 -14.214 1.00 90.38 362 ARG A C 1
ATOM 2643 O O . ARG A 1 362 ? -1.809 9.365 -13.246 1.00 90.38 362 ARG A O 1
ATOM 2650 N N . GLY A 1 363 ? -0.934 10.716 -14.832 1.00 88.25 363 GLY A N 1
ATOM 2651 C CA . GLY A 1 363 ? -1.621 11.958 -14.480 1.00 88.25 363 GLY A CA 1
ATOM 2652 C C . GLY A 1 363 ? -0.899 12.816 -13.440 1.00 88.25 363 GLY A C 1
ATOM 2653 O O . GLY A 1 363 ? -1.502 13.761 -12.931 1.00 88.25 363 GLY A O 1
ATOM 2654 N N . ARG A 1 364 ? 0.353 12.495 -13.094 1.00 87.50 364 ARG A N 1
ATOM 2655 C CA . ARG A 1 364 ? 1.117 13.214 -12.067 1.00 87.50 364 ARG A CA 1
ATOM 2656 C C . ARG A 1 364 ? 1.967 14.331 -12.654 1.00 87.50 364 ARG A C 1
ATOM 2658 O O . ARG A 1 364 ? 2.190 15.329 -11.980 1.00 87.50 364 ARG A O 1
ATOM 2665 N N . PHE A 1 365 ? 2.390 14.212 -13.904 1.00 89.50 365 PHE A N 1
ATOM 2666 C CA . PHE A 1 365 ? 3.280 15.172 -14.538 1.00 89.50 365 PHE A CA 1
ATOM 2667 C C . PHE A 1 365 ? 2.782 15.602 -15.914 1.00 89.50 365 PHE A C 1
ATOM 2669 O O . PHE A 1 365 ? 2.237 14.826 -16.700 1.00 89.50 365 PHE A O 1
ATOM 2676 N N . THR A 1 366 ? 3.015 16.871 -16.239 1.00 88.31 366 THR A N 1
ATOM 2677 C CA . THR A 1 366 ? 2.742 17.411 -17.570 1.00 88.31 366 THR A CA 1
ATOM 2678 C C . THR A 1 366 ? 3.851 17.004 -18.546 1.00 88.31 366 THR A C 1
ATOM 2680 O O . THR A 1 366 ? 5.027 16.966 -18.194 1.00 88.31 366 THR A O 1
ATOM 2683 N N . GLY A 1 367 ? 3.482 16.668 -19.787 1.00 87.69 367 GLY A N 1
ATOM 2684 C CA . GLY A 1 367 ? 4.446 16.276 -20.827 1.00 87.69 367 GLY A CA 1
ATOM 2685 C C . GLY A 1 367 ? 5.028 14.861 -20.687 1.00 87.69 367 GLY A C 1
ATOM 2686 O O . GLY A 1 367 ? 5.955 14.514 -21.416 1.00 87.69 367 GLY A O 1
ATOM 2687 N N . ALA A 1 368 ? 4.495 14.035 -19.781 1.00 93.38 368 ALA A N 1
ATOM 2688 C CA . ALA A 1 368 ? 4.896 12.640 -19.650 1.00 93.38 368 ALA A CA 1
ATOM 2689 C C . ALA A 1 368 ? 4.422 11.789 -20.844 1.00 93.38 368 ALA A C 1
ATOM 2691 O O . ALA A 1 368 ? 3.345 11.993 -21.412 1.00 93.38 368 ALA A O 1
ATOM 2692 N N . ILE A 1 369 ? 5.226 10.795 -21.218 1.00 95.00 369 ILE A N 1
ATOM 2693 C CA . ILE A 1 369 ? 4.908 9.852 -22.289 1.00 95.00 369 ILE A CA 1
ATOM 2694 C C . ILE A 1 369 ? 3.951 8.788 -21.744 1.00 95.00 369 ILE A C 1
ATOM 2696 O O . ILE A 1 369 ? 4.263 8.100 -20.777 1.00 95.00 369 ILE A O 1
ATOM 2700 N N . THR A 1 370 ? 2.802 8.624 -22.397 1.00 95.62 370 THR A N 1
ATOM 2701 C CA . THR A 1 370 ? 1.757 7.646 -22.023 1.00 95.62 370 THR A CA 1
ATOM 2702 C C . THR A 1 370 ? 1.420 6.666 -23.146 1.00 95.62 370 THR A C 1
ATOM 2704 O O . THR A 1 370 ? 0.514 5.848 -23.002 1.00 95.62 370 THR A O 1
ATOM 2707 N N . LEU A 1 371 ? 2.138 6.733 -24.274 1.00 94.44 371 LEU A N 1
ATOM 2708 C CA . LEU A 1 371 ? 1.915 5.880 -25.441 1.00 94.44 371 LEU A CA 1
ATOM 2709 C C . LEU A 1 371 ? 3.217 5.170 -25.847 1.00 94.44 371 LEU A C 1
ATOM 2711 O O . LEU A 1 371 ? 4.247 5.838 -25.964 1.00 94.44 371 LEU A O 1
ATOM 2715 N N . PRO A 1 372 ? 3.202 3.844 -26.107 1.00 92.44 372 PRO A N 1
ATOM 2716 C CA . PRO A 1 372 ? 4.430 3.086 -26.363 1.00 92.44 372 PRO A CA 1
ATOM 2717 C C . PRO A 1 372 ? 5.246 3.584 -27.562 1.00 92.44 372 PRO A C 1
ATOM 2719 O O . PRO A 1 372 ? 6.470 3.523 -27.540 1.00 92.44 372 PRO A O 1
ATOM 2722 N N . HIS A 1 373 ? 4.589 4.101 -28.603 1.00 92.25 373 HIS A N 1
ATOM 2723 C CA . HIS A 1 373 ? 5.259 4.585 -29.816 1.00 92.25 373 HIS A CA 1
ATOM 2724 C C . HIS A 1 373 ? 6.007 5.911 -29.618 1.00 92.25 373 HIS A C 1
ATOM 2726 O O . HIS A 1 373 ? 6.879 6.240 -30.413 1.00 92.25 373 HIS A O 1
ATOM 2732 N N . ALA A 1 374 ? 5.684 6.666 -28.565 1.00 93.12 374 ALA A N 1
ATOM 2733 C CA . ALA A 1 374 ? 6.387 7.894 -28.211 1.00 93.12 374 ALA A CA 1
ATOM 2734 C C . ALA A 1 374 ? 7.627 7.625 -27.334 1.00 93.12 374 ALA A C 1
ATOM 2736 O O . ALA A 1 374 ? 8.355 8.554 -26.989 1.00 93.12 374 ALA A O 1
ATOM 2737 N N . CYS A 1 375 ? 7.890 6.364 -26.969 1.00 92.44 375 CYS A N 1
ATOM 2738 C CA . CYS A 1 375 ? 9.049 6.007 -26.165 1.00 92.44 375 CYS A CA 1
ATOM 2739 C C . CYS A 1 375 ? 10.365 6.148 -26.945 1.00 92.44 375 CYS A C 1
ATOM 2741 O O . CYS A 1 375 ? 10.495 5.598 -28.042 1.00 92.44 375 CYS A O 1
ATOM 2743 N N . PRO A 1 376 ? 11.395 6.788 -26.360 1.00 88.88 376 PRO A N 1
ATOM 2744 C CA . PRO A 1 376 ? 12.714 6.826 -26.970 1.00 88.88 376 PRO A CA 1
ATOM 2745 C C . PRO A 1 376 ? 13.370 5.439 -26.946 1.00 88.88 376 PRO A C 1
ATOM 2747 O O . PRO A 1 376 ? 13.119 4.617 -26.059 1.00 88.88 376 PRO A O 1
ATOM 2750 N N . ALA A 1 377 ? 14.286 5.198 -27.886 1.00 86.00 377 ALA A N 1
ATOM 2751 C CA . ALA A 1 377 ? 15.087 3.979 -27.886 1.00 86.00 377 ALA A CA 1
ATOM 2752 C C . ALA A 1 377 ? 15.917 3.864 -26.582 1.00 86.00 377 ALA A C 1
ATOM 2754 O O . ALA A 1 377 ? 16.534 4.857 -26.167 1.00 86.00 377 ALA A O 1
ATOM 2755 N N . PRO A 1 378 ? 15.987 2.675 -25.946 1.00 85.06 378 PRO A N 1
ATOM 2756 C CA . PRO A 1 378 ? 16.827 2.446 -24.769 1.00 85.06 378 PRO A CA 1
ATOM 2757 C C . PRO A 1 378 ? 18.303 2.758 -25.039 1.00 85.06 378 PRO A C 1
ATOM 2759 O O . PRO A 1 378 ? 18.785 2.489 -26.139 1.00 85.06 378 PRO A O 1
ATOM 2762 N N . CYS A 1 379 ? 19.044 3.239 -24.031 1.00 84.50 379 CYS A N 1
ATOM 2763 C CA . CYS A 1 379 ? 20.445 3.666 -24.181 1.00 84.50 379 CYS A CA 1
ATOM 2764 C C . CYS A 1 379 ? 21.329 2.622 -24.888 1.00 84.50 379 CYS A C 1
ATOM 2766 O O . CYS A 1 379 ? 22.068 2.959 -25.809 1.00 84.50 379 CYS A O 1
ATOM 2768 N N . HIS A 1 380 ? 21.191 1.340 -24.532 1.00 83.94 380 HIS A N 1
ATOM 2769 C CA . HIS A 1 380 ? 21.979 0.244 -25.112 1.00 83.94 380 HIS A CA 1
ATOM 2770 C C . HIS A 1 380 ? 21.709 -0.015 -26.608 1.00 83.94 380 HIS A C 1
ATOM 2772 O O . HIS A 1 380 ? 22.495 -0.703 -27.254 1.00 83.94 380 HIS A O 1
ATOM 2778 N N . ARG A 1 381 ? 20.613 0.523 -27.164 1.00 86.12 381 ARG A N 1
ATOM 2779 C CA . ARG A 1 381 ? 20.233 0.389 -28.583 1.00 86.12 381 ARG A CA 1
ATOM 2780 C C . ARG A 1 381 ? 20.554 1.630 -29.419 1.00 86.12 381 ARG A C 1
ATOM 2782 O O . ARG A 1 381 ? 20.318 1.614 -30.622 1.00 86.12 381 ARG A O 1
ATOM 2789 N N . ARG A 1 382 ? 21.064 2.709 -28.816 1.00 86.25 382 ARG A N 1
ATOM 2790 C CA . ARG A 1 382 ? 21.340 3.971 -29.524 1.00 86.25 382 ARG A CA 1
ATOM 2791 C C . ARG A 1 382 ? 22.666 3.875 -30.282 1.00 86.25 382 ARG A C 1
ATOM 2793 O O . ARG A 1 382 ? 23.687 3.672 -29.637 1.00 86.25 382 ARG A O 1
ATOM 2800 N N . PRO A 1 383 ? 22.711 3.981 -31.619 1.00 83.38 383 PRO A N 1
ATOM 2801 C CA . PRO A 1 383 ? 23.891 3.592 -32.394 1.00 83.38 383 PRO A CA 1
ATOM 2802 C C . PRO A 1 383 ? 25.087 4.544 -32.257 1.00 83.38 383 PRO A C 1
ATOM 2804 O O . PRO A 1 383 ? 26.218 4.082 -32.349 1.00 83.38 383 PRO A O 1
ATOM 2807 N N . THR A 1 384 ? 24.867 5.838 -32.012 1.00 84.50 384 THR A N 1
ATOM 2808 C CA . THR A 1 384 ? 25.930 6.862 -32.038 1.00 84.50 384 THR A CA 1
ATOM 2809 C C . THR A 1 384 ? 25.973 7.694 -30.758 1.00 84.50 384 THR A C 1
ATOM 2811 O O . THR A 1 384 ? 24.948 7.859 -30.093 1.00 84.50 384 THR A O 1
ATOM 2814 N N . CYS A 1 385 ? 27.131 8.289 -30.448 1.00 83.62 385 CYS A N 1
ATOM 2815 C CA . CYS A 1 385 ? 27.290 9.225 -29.327 1.00 83.62 385 CYS A CA 1
ATOM 2816 C C . CYS A 1 385 ? 26.261 10.368 -29.383 1.00 83.62 385 CYS A C 1
ATOM 2818 O O . CYS A 1 385 ? 25.590 10.643 -28.389 1.00 83.62 385 CYS A O 1
ATOM 2820 N N . ALA A 1 386 ? 26.049 10.945 -30.572 1.00 85.19 386 ALA A N 1
ATOM 2821 C CA . ALA A 1 386 ? 25.058 11.996 -30.795 1.00 85.19 386 ALA A CA 1
ATOM 2822 C C . ALA A 1 386 ? 23.634 11.538 -30.437 1.00 85.19 386 ALA A C 1
ATOM 2824 O O . ALA A 1 386 ? 22.927 12.237 -29.720 1.00 85.19 386 ALA A O 1
ATOM 2825 N N . THR A 1 387 ? 23.224 10.334 -30.857 1.00 84.94 387 THR A N 1
ATOM 2826 C CA . THR A 1 387 ? 21.908 9.786 -30.473 1.00 84.94 387 THR A CA 1
ATOM 2827 C C . THR A 1 387 ? 21.836 9.406 -28.993 1.00 84.94 387 THR A C 1
ATOM 2829 O O . THR A 1 387 ? 20.771 9.490 -28.389 1.00 84.94 387 THR A O 1
ATOM 2832 N N . CYS A 1 388 ? 22.958 8.998 -28.393 1.00 83.00 388 CYS A N 1
ATOM 2833 C CA . CYS A 1 388 ? 23.044 8.614 -26.989 1.00 83.00 388 CYS A CA 1
ATOM 2834 C C . CYS A 1 388 ? 22.833 9.816 -26.065 1.00 83.00 388 CYS A C 1
ATOM 2836 O O . CYS A 1 388 ? 21.961 9.757 -25.201 1.00 83.00 388 CYS A O 1
ATOM 2838 N N . LEU A 1 389 ? 23.584 10.896 -26.291 1.00 83.62 389 LEU A N 1
ATOM 2839 C CA . LEU A 1 389 ? 23.588 12.092 -25.447 1.00 83.62 389 LEU A CA 1
ATOM 2840 C C . LEU A 1 389 ? 22.527 13.126 -25.857 1.00 83.62 389 LEU A C 1
ATOM 2842 O O . LEU A 1 389 ? 22.068 13.888 -25.015 1.00 83.62 389 LEU A O 1
ATOM 2846 N N . GLY A 1 390 ? 22.127 13.153 -27.132 1.00 76.75 390 GLY A N 1
ATOM 2847 C CA . GLY A 1 390 ? 21.200 14.150 -27.682 1.00 76.75 390 GLY A CA 1
ATOM 2848 C C . GLY A 1 390 ? 19.713 13.834 -27.502 1.00 76.75 390 GLY A C 1
ATOM 2849 O O . GLY A 1 390 ? 18.877 14.661 -27.850 1.00 76.75 390 GLY A O 1
ATOM 2850 N N . VAL A 1 391 ? 19.363 12.655 -26.980 1.00 79.12 391 VAL A N 1
ATOM 2851 C CA . VAL A 1 391 ? 17.969 12.257 -26.722 1.00 79.12 391 VAL A CA 1
ATOM 2852 C C . VAL A 1 391 ? 17.766 12.063 -25.214 1.00 79.12 391 VAL A C 1
ATOM 2854 O O . VAL A 1 391 ? 18.597 11.399 -24.583 1.00 79.12 391 VAL A O 1
ATOM 2857 N N . PRO A 1 392 ? 16.660 12.551 -24.624 1.00 77.19 392 PRO A N 1
ATOM 2858 C CA . PRO A 1 392 ? 16.341 12.338 -23.212 1.00 77.19 392 PRO A CA 1
ATOM 2859 C C . PRO A 1 392 ? 16.415 10.864 -22.785 1.00 77.19 392 PRO A C 1
ATOM 2861 O O . PRO A 1 392 ? 16.152 9.956 -23.582 1.00 77.19 392 PRO A O 1
ATOM 2864 N N . GLY A 1 393 ? 16.780 10.607 -21.527 1.00 74.00 393 GLY A N 1
ATOM 2865 C CA . GLY A 1 393 ? 16.892 9.243 -20.987 1.00 74.00 393 GLY A CA 1
ATOM 2866 C C . GLY A 1 393 ? 18.118 8.965 -20.116 1.00 74.00 393 GLY A C 1
ATOM 2867 O O . GLY A 1 393 ? 18.360 7.804 -19.798 1.00 74.00 393 GLY A O 1
ATOM 2868 N N . ARG A 1 394 ? 18.890 9.998 -19.738 1.00 78.69 394 ARG A N 1
ATOM 2869 C CA . ARG A 1 394 ? 20.064 9.893 -18.843 1.00 78.69 394 ARG A CA 1
ATOM 2870 C C . ARG A 1 394 ? 21.059 8.806 -19.269 1.00 78.69 394 ARG A C 1
ATOM 2872 O O . ARG A 1 394 ? 21.521 7.998 -18.464 1.00 78.69 394 ARG A O 1
ATOM 2879 N N . CYS A 1 395 ? 21.371 8.768 -20.559 1.00 83.12 395 CYS A N 1
ATOM 2880 C CA . CYS A 1 395 ? 22.368 7.850 -21.087 1.00 83.12 395 CYS A CA 1
ATOM 2881 C C . CYS A 1 395 ? 23.781 8.416 -20.905 1.00 83.12 395 CYS A C 1
ATOM 2883 O O . CYS A 1 395 ? 23.995 9.620 -21.030 1.00 83.12 395 CYS A O 1
ATOM 2885 N N . ALA A 1 396 ? 24.748 7.533 -20.675 1.00 83.81 396 ALA A N 1
ATOM 2886 C CA . ALA A 1 396 ? 26.167 7.835 -20.764 1.00 83.81 396 ALA A CA 1
ATOM 2887 C C . ALA A 1 396 ? 26.803 7.048 -21.913 1.00 83.81 396 ALA A C 1
ATOM 2889 O O . ALA A 1 396 ? 26.421 5.912 -22.218 1.00 83.81 396 ALA A O 1
ATOM 2890 N N . TRP A 1 397 ? 27.787 7.680 -22.546 1.00 82.00 397 TRP A N 1
ATOM 2891 C CA . TRP A 1 397 ? 28.561 7.125 -23.645 1.00 82.00 397 TRP A CA 1
ATOM 2892 C C . TRP A 1 397 ? 30.030 7.049 -23.240 1.00 82.00 397 TRP A C 1
ATOM 2894 O O . TRP A 1 397 ? 30.628 8.068 -22.901 1.00 82.00 397 TRP A O 1
ATOM 2904 N N . CYS A 1 398 ? 30.622 5.860 -23.309 1.00 82.12 398 CYS A N 1
ATOM 2905 C CA . CYS A 1 398 ? 32.064 5.706 -23.180 1.00 82.12 398 CYS A CA 1
ATOM 2906 C C . CYS A 1 398 ? 32.696 5.791 -24.575 1.00 82.12 398 CYS A C 1
ATOM 2908 O O . CYS A 1 398 ? 32.455 4.928 -25.419 1.00 82.12 398 CYS A O 1
ATOM 2910 N N . SER A 1 399 ? 33.492 6.831 -24.831 1.00 76.69 399 SER A N 1
ATOM 2911 C CA . SER A 1 399 ? 34.167 7.032 -26.122 1.00 76.69 399 SER A CA 1
ATOM 2912 C C . SER A 1 399 ? 35.172 5.925 -26.441 1.00 76.69 399 SER A C 1
ATOM 2914 O O . SER A 1 399 ? 35.280 5.525 -27.597 1.00 76.69 399 SER A O 1
ATOM 2916 N N . GLU A 1 400 ? 35.854 5.406 -25.424 1.00 77.81 400 GLU A N 1
ATOM 2917 C CA . GLU A 1 400 ? 36.936 4.430 -25.563 1.00 77.81 400 GLU A CA 1
ATOM 2918 C C . GLU A 1 400 ? 36.425 3.022 -25.889 1.00 77.81 400 GLU A C 1
ATOM 2920 O O . GLU A 1 400 ? 36.925 2.366 -26.796 1.00 77.81 400 GLU A O 1
ATOM 2925 N N . THR A 1 401 ? 35.366 2.577 -25.209 1.00 76.12 401 THR A N 1
ATOM 2926 C CA . THR A 1 401 ? 34.793 1.233 -25.406 1.00 76.12 401 THR A CA 1
ATOM 2927 C C . THR A 1 401 ? 33.591 1.218 -26.351 1.00 76.12 401 THR A C 1
ATOM 2929 O O . THR A 1 401 ? 33.080 0.149 -26.681 1.00 76.12 401 THR A O 1
ATOM 2932 N N . GLN A 1 402 ? 33.100 2.393 -26.768 1.00 75.19 402 GLN A N 1
ATOM 2933 C CA . GLN A 1 402 ? 31.840 2.562 -27.510 1.00 75.19 402 GLN A CA 1
ATOM 2934 C C . GLN A 1 402 ? 30.635 1.920 -26.780 1.00 75.19 402 GLN A C 1
ATOM 2936 O O . GLN A 1 402 ? 29.619 1.561 -27.386 1.00 75.19 402 GLN A O 1
ATOM 2941 N N . VAL A 1 403 ? 30.745 1.760 -25.454 1.00 73.50 403 VAL A N 1
ATOM 2942 C CA . VAL A 1 403 ? 29.707 1.187 -24.591 1.00 73.50 403 VAL A CA 1
ATOM 2943 C C . VAL A 1 403 ? 28.719 2.270 -24.168 1.00 73.50 403 VAL A C 1
ATOM 2945 O O . VAL A 1 403 ? 29.067 3.430 -23.936 1.00 73.50 403 VAL A O 1
ATOM 2948 N N . ARG A 1 404 ? 27.453 1.859 -24.067 1.00 75.44 404 ARG A N 1
ATOM 2949 C CA . ARG A 1 404 ? 26.301 2.711 -23.773 1.00 75.44 404 ARG A CA 1
ATOM 2950 C C . ARG A 1 404 ? 25.590 2.192 -22.544 1.00 75.44 404 ARG A C 1
ATOM 2952 O O . ARG A 1 404 ? 25.131 1.050 -22.541 1.00 75.44 404 ARG A O 1
ATOM 2959 N N . VAL A 1 405 ? 25.457 3.041 -21.538 1.00 72.75 405 VAL A N 1
ATOM 2960 C CA . VAL A 1 405 ? 24.817 2.683 -20.270 1.00 72.75 405 VAL A CA 1
ATOM 2961 C C . VAL A 1 405 ? 23.772 3.724 -19.890 1.00 72.75 405 VAL A C 1
ATOM 2963 O O . VAL A 1 405 ? 23.854 4.881 -20.296 1.00 72.75 405 VAL A O 1
ATOM 2966 N N . SER A 1 406 ? 22.761 3.310 -19.137 1.00 65.56 406 SER A N 1
ATOM 2967 C CA . SER A 1 406 ? 21.831 4.220 -18.464 1.00 65.56 406 SER A CA 1
ATOM 2968 C C . SER A 1 406 ? 22.393 4.586 -17.094 1.00 65.56 406 SER A C 1
ATOM 2970 O O . SER A 1 406 ? 22.822 3.695 -16.361 1.00 65.56 406 SER A O 1
ATOM 2972 N N . VAL A 1 407 ? 22.359 5.866 -16.731 1.00 63.34 407 VAL A N 1
ATOM 2973 C CA . VAL A 1 407 ? 22.802 6.349 -15.419 1.00 63.34 407 VAL A CA 1
ATOM 2974 C C . VAL A 1 407 ? 21.576 6.677 -14.574 1.00 63.34 407 VAL A C 1
ATOM 2976 O O . VAL A 1 407 ? 20.837 7.617 -14.871 1.00 63.34 407 VAL A O 1
ATOM 2979 N N . SER A 1 408 ? 21.363 5.904 -13.509 1.00 52.78 408 SER A N 1
ATOM 2980 C CA . SER A 1 408 ? 20.376 6.214 -12.473 1.00 52.78 408 SER A CA 1
ATOM 2981 C C . SER A 1 408 ? 21.094 6.762 -11.242 1.00 52.78 408 SER A C 1
ATOM 2983 O O . SER A 1 408 ? 22.095 6.196 -10.819 1.00 52.78 408 SER A O 1
ATOM 2985 N N . LEU A 1 409 ? 20.599 7.868 -10.678 1.00 44.81 409 LEU A N 1
ATOM 2986 C CA . LEU A 1 409 ? 21.131 8.454 -9.436 1.00 44.81 409 LEU A CA 1
ATOM 2987 C C . LEU A 1 409 ? 20.469 7.863 -8.177 1.00 44.81 409 LEU A C 1
ATOM 2989 O O . LEU A 1 409 ? 20.874 8.196 -7.070 1.00 44.81 409 LEU A O 1
ATOM 2993 N N . SER A 1 410 ? 19.464 6.996 -8.334 1.00 39.22 410 SER A N 1
ATOM 2994 C CA . SER A 1 410 ? 18.714 6.383 -7.224 1.00 39.22 410 SER A CA 1
ATOM 2995 C C . SER A 1 410 ? 19.370 5.105 -6.685 1.00 39.22 410 SER A C 1
ATOM 2997 O O . SER A 1 410 ? 18.977 4.592 -5.644 1.00 39.22 410 SER A O 1
ATOM 2999 N N . LEU A 1 411 ? 20.364 4.579 -7.401 1.00 35.03 411 LEU A N 1
ATOM 3000 C CA . LEU A 1 411 ? 21.155 3.409 -7.042 1.00 35.03 411 LEU A CA 1
ATOM 3001 C C . LEU A 1 411 ? 22.619 3.790 -7.233 1.00 35.03 411 LEU A C 1
ATOM 3003 O O . LEU A 1 411 ? 23.038 4.073 -8.351 1.00 35.03 411 LEU A O 1
ATOM 3007 N N . SER A 1 412 ? 23.407 3.768 -6.163 1.00 28.00 412 SER A N 1
ATOM 3008 C CA . SER A 1 412 ? 24.852 4.043 -6.165 1.00 28.00 412 SER A CA 1
ATOM 3009 C C . SER A 1 412 ? 25.692 2.988 -6.916 1.00 28.00 412 SER A C 1
ATOM 3011 O O . SER A 1 412 ? 26.837 2.735 -6.557 1.00 28.00 412 SER A O 1
ATOM 3013 N N . LEU A 1 413 ? 25.144 2.338 -7.946 1.00 31.83 413 LEU A N 1
ATOM 3014 C CA . LEU A 1 413 ? 25.784 1.276 -8.716 1.00 31.83 413 LEU A CA 1
ATOM 3015 C C . LEU A 1 413 ? 25.702 1.588 -10.211 1.00 31.83 413 LEU A C 1
ATOM 3017 O O . LEU A 1 413 ? 24.689 1.360 -10.873 1.00 31.83 413 LEU A O 1
ATOM 3021 N N . ILE A 1 414 ? 26.818 2.067 -10.757 1.00 37.53 414 ILE A N 1
ATOM 3022 C CA . ILE A 1 414 ? 27.070 2.048 -12.196 1.00 37.53 414 ILE A CA 1
ATOM 3023 C C . ILE A 1 414 ? 27.332 0.584 -12.568 1.00 37.53 414 ILE A C 1
ATOM 3025 O O . ILE A 1 414 ? 28.407 0.050 -12.305 1.00 37.53 414 ILE A O 1
ATOM 3029 N N . TYR A 1 415 ? 26.347 -0.091 -13.162 1.00 32.38 415 TYR A N 1
ATOM 3030 C CA . TYR A 1 415 ? 26.538 -1.447 -13.679 1.00 32.38 415 TYR A CA 1
ATOM 3031 C C . TYR A 1 415 ? 27.317 -1.381 -15.003 1.00 32.38 415 TYR A C 1
ATOM 3033 O O . TYR A 1 415 ? 26.740 -1.246 -16.083 1.00 32.38 415 TYR A O 1
ATOM 3041 N N . ILE A 1 416 ? 28.647 -1.459 -14.926 1.00 33.75 416 ILE A N 1
ATOM 3042 C CA . ILE A 1 416 ? 29.508 -1.683 -16.092 1.00 33.75 416 ILE A CA 1
ATOM 3043 C C . ILE A 1 416 ? 29.616 -3.194 -16.283 1.00 33.75 416 ILE A C 1
ATOM 3045 O O . ILE A 1 416 ? 30.460 -3.851 -15.679 1.00 33.75 416 ILE A O 1
ATOM 3049 N N . LYS A 1 417 ? 28.744 -3.774 -17.111 1.00 25.06 417 LYS A N 1
ATOM 3050 C CA . LYS A 1 417 ? 28.929 -5.158 -17.559 1.00 25.06 417 LYS A CA 1
ATOM 3051 C C . LYS A 1 417 ? 29.868 -5.140 -18.768 1.00 25.06 417 LYS A C 1
ATOM 3053 O O . LYS A 1 417 ? 29.420 -4.928 -19.893 1.00 25.06 417 LYS A O 1
ATOM 3058 N N . SER A 1 418 ? 31.170 -5.297 -18.518 1.00 26.69 418 SER A N 1
ATOM 3059 C CA . SER A 1 418 ? 32.116 -5.709 -19.564 1.00 26.69 418 SER A CA 1
ATOM 3060 C C . SER A 1 418 ? 31.726 -7.106 -20.041 1.00 26.69 418 SER A C 1
ATOM 3062 O O . SER A 1 418 ? 31.291 -7.926 -19.229 1.00 26.69 418 SER A O 1
ATOM 3064 N N . ARG A 1 419 ? 31.843 -7.351 -21.349 1.00 32.69 419 ARG A N 1
ATOM 3065 C CA . ARG A 1 419 ? 31.843 -8.719 -21.881 1.00 32.69 419 ARG A CA 1
ATOM 3066 C C . ARG A 1 419 ? 33.008 -9.513 -21.315 1.00 32.69 419 ARG A C 1
ATOM 3068 O O . ARG A 1 419 ? 34.035 -8.864 -21.000 1.00 32.69 419 ARG A O 1
#

Radius of gyration: 25.08 Å; chains: 1; bounding box: 66×54×66 Å

Sequence (419 aa):
MLQDWCVASLGCGWCPADNTCYERSRGARCTNNLQTYDCPGLCPALHSCQSCLVHGAPCSWCVQAGRCTGRDQAAGGWPGRCGAEAPLNWWGGLTGEVQAAGDCRGQDRRPGITLVRHYPPVDPTRPDAVALLNHSWADLSYREEFSGALPLLPRGPATTLLTAFLHTPQAGADRGLALEAKAANASLWVSGSEGGEGRELVAQLAAGRLEAGPGKEAAVAKRPGGGKVLVPGGRQLIEAKAWVDPGAAGHLSLSWAGADRGTLSYRHLEPYSRGGAACLPHDTCLGCLTDALCQWCPGSATCLPRDDPKAVCLGGAGSGAGRHFPVLDIGECHTCEQHIYCSACVGAGCEWLPDKAHCSRRGRFTGAITLPHACPAPCHRRPTCATCLGVPGRCAWCSETQVRVSVSLSLSLIYIKSR